Protein AF-0000000066991385 (afdb_homodimer)

Solvent-accessible surface area (backbone atoms only — not comparable to full-atom values): 23347 Å² total; per-residue (Å²): 125,85,63,52,71,46,80,61,33,75,80,40,47,20,38,40,36,34,35,43,44,63,44,90,71,61,69,75,76,69,77,78,67,77,72,68,75,67,64,71,67,71,61,55,69,72,66,46,65,44,38,34,34,28,31,38,56,66,50,41,34,63,48,11,67,54,42,29,50,62,61,60,60,71,41,58,78,78,56,67,53,95,83,48,60,47,76,46,79,47,64,49,48,45,52,67,43,50,47,52,53,53,27,54,64,53,40,47,22,74,80,56,70,83,65,67,53,71,67,52,50,30,54,36,34,52,50,29,62,72,40,43,30,54,55,51,42,38,47,59,49,53,50,33,48,61,68,47,54,84,69,60,71,91,56,67,49,66,69,34,53,44,45,34,32,34,20,56,62,71,64,36,64,67,59,24,50,54,39,47,50,48,35,33,73,55,37,96,27,92,69,82,64,47,88,47,85,55,59,63,79,60,55,66,48,33,40,100,126,85,65,52,70,45,78,61,33,76,80,40,47,20,40,40,36,35,36,44,45,59,44,88,72,61,69,75,76,71,77,80,67,76,76,66,74,67,64,70,68,70,63,55,69,71,66,44,67,44,39,34,34,29,31,37,55,65,51,42,33,64,51,10,66,53,44,30,50,63,63,61,58,74,43,60,77,78,56,66,55,96,86,51,61,46,78,45,79,48,65,49,48,45,54,68,43,51,49,52,52,53,27,53,64,52,40,48,22,72,80,58,69,84,66,68,54,71,66,52,50,30,54,37,35,52,51,28,61,71,42,43,30,56,54,52,42,38,48,58,50,51,50,32,48,60,69,47,54,83,69,58,71,90,57,66,51,67,68,36,52,42,46,34,34,35,20,57,63,70,63,35,62,67,59,25,51,54,40,46,51,48,33,30,73,55,38,93,30,91,70,81,64,47,88,48,88,54,58,64,79,59,56,66,49,34,40,103

Nearest PDB structures (foldseek):
  3edt-assembly3_H  TM=4.917E-01  e=2.300E+00  Homo sapiens
  6swu-assembly3_E  TM=3.923E-01  e=8.877E-01  Mus musculus
  4y6w-assembly1_A-2  TM=4.707E-01  e=5.960E+00  Podospora anserina
  7w5m-assembly1_A  TM=3.724E-01  e=3.489E+00  Arabidopsis thaliana
  6swu-assembly1_B  TM=3.761E-01  e=4.171E+00  Mus musculus

Radius of gyration: 25.7 Å; Cα contacts (8 Å, |Δi|>4): 622; chains: 2; bounding box: 54×76×66 Å

Sequence (416 aa):
MSSCTHTLATPGDTILTLNNPSAPFAVWDEAGSDKSAVNSDLLLSTTCPPVTYRVSSQHLIQASSFFKAALTGRWKEGSTGPDKCHEISTEDWDAEALRIVLCLIHNRTREIPRTVTLEMLCKIAVLVDYYEFHEALHFFASLWMDHLQCSFPTTYGRDLMLWICISWVFKDATIFKNATKLAIEHSPGKVPTLHLPIPESVISRFGAMSSCTHTLATPGDTILTLNNPSAPFAVWDEAGSDKSAVNSDLLLSTTCPPVTYRVSSQHLIQASSFFKAALTGRWKEGSTGPDKCHEISTEDWDAEALRIVLCLIHNRTREIPRTVTLEMLCKIAVLVDYYEFHEALHFFASLWMDHLQCSFPTTYGRDLMLWICISWVFKDATIFKNATKLAIEHSPGKVPTLHLPIPESVISRFGA

Foldseek 3Di:
DPAAEAELDVVQQAKEKEWQQDADFLDFDDPDDPPPPPPPPVVVCPRPDIHMYRAHLVLLLVQFVQSVCVPVPPVVVPQPDPNHRHYHYDYDQNPVLVVLLRNLSSVVCPPRDQEDDLRSLLSNLQVCQVRVNQVSCLVSLVRHCVVCVVPQDQADDSSLLSQCLSCVSNVVPVSNVVSLVRQQVHPCAQDDNSPGPHDPVSRVSHPD/DPAAEAELDVVQQAKEKEWQADADFLDFDDPDDDPPPPPPPVVVCPRPDIHMYRAHLVLLLVQFVQSVCVPVPPPVVPQPDPNHRHYHYDYDQHPVLVVLLRNLSSVVCPPRDQEDDLRSLLSNLQVCQVRVNQVSCLVSLVRHCVVCVVPQDQADDSSLLSQCLSCVSNVVPVSNVVSLVRQQVHPCAQDDNSPGPHDPVSRVSHPD

pLDDT: mean 85.5, std 18.59, range [35.16, 98.81]

Organism: NCBI:txid100816

InterPro domains:
  IPR000210 BTB/POZ domain [PS50097] (40-114)
  IPR011333 SKP1/BTB/POZ domain superfamily [G3DSA:3.30.710.10] (35-168)
  IPR011333 SKP1/BTB/POZ domain superfamily [SSF54695] (49-136)

Structure (mmCIF, N/CA/C/O backbone):
data_AF-0000000066991385-model_v1
#
loop_
_entity.id
_entity.type
_entity.pdbx_description
1 polymer 'BTB domain-containing protein'
#
loop_
_atom_site.group_PDB
_atom_site.id
_atom_site.type_symbol
_atom_site.label_atom_id
_atom_site.label_alt_id
_atom_site.label_comp_id
_atom_site.label_asym_id
_atom_site.label_entity_id
_atom_site.label_seq_id
_atom_site.pdbx_PDB_ins_code
_atom_site.Cartn_x
_atom_site.Cartn_y
_atom_site.Cartn_z
_atom_site.occupancy
_atom_site.B_iso_or_equiv
_atom_site.auth_seq_id
_atom_site.auth_comp_id
_atom_site.auth_asym_id
_atom_site.auth_atom_id
_atom_site.pdbx_PDB_model_num
ATOM 1 N N . MET A 1 1 ? 5.578 -6.934 -32.844 1 39.44 1 MET A N 1
ATOM 2 C CA . MET A 1 1 ? 4.477 -6.82 -31.906 1 39.44 1 MET A CA 1
ATOM 3 C C . MET A 1 1 ? 4.848 -5.887 -30.75 1 39.44 1 MET A C 1
ATOM 5 O O . MET A 1 1 ? 5.914 -6.027 -30.156 1 39.44 1 MET A O 1
ATOM 9 N N . SER A 1 2 ? 4.449 -4.75 -30.719 1 49.59 2 SER A N 1
ATOM 10 C CA . SER A 1 2 ? 4.871 -3.629 -29.891 1 49.59 2 SER A CA 1
ATOM 11 C C . SER A 1 2 ? 4.84 -3.998 -28.406 1 49.59 2 SER A C 1
ATOM 13 O O . SER A 1 2 ? 3.82 -4.469 -27.906 1 49.59 2 SER A O 1
ATOM 15 N N . SER A 1 3 ? 5.98 -4.438 -27.859 1 61.81 3 SER A N 1
ATOM 16 C CA . SER A 1 3 ? 6.188 -4.82 -26.469 1 61.81 3 SER A CA 1
ATOM 17 C C . SER A 1 3 ? 5.645 -3.762 -25.516 1 61.81 3 SER A C 1
ATOM 19 O O . SER A 1 3 ? 5.711 -2.564 -25.812 1 61.81 3 SER A O 1
ATOM 21 N N . CYS A 1 4 ? 4.527 -4.027 -24.812 1 81.88 4 CYS A N 1
ATOM 22 C CA . CYS A 1 4 ? 3.977 -3.145 -23.781 1 81.88 4 CYS A CA 1
ATOM 23 C C . CYS A 1 4 ? 4.934 -3.014 -22.609 1 81.88 4 CYS A C 1
ATOM 25 O O . CYS A 1 4 ? 5.371 -4.02 -22.047 1 81.88 4 CYS A O 1
ATOM 27 N N . THR A 1 5 ? 5.594 -1.869 -22.516 1 87.75 5 THR A N 1
ATOM 28 C CA . THR A 1 5 ? 6.52 -1.606 -21.422 1 87.75 5 THR A CA 1
ATOM 29 C C . THR A 1 5 ? 5.875 -0.711 -20.359 1 87.75 5 THR A C 1
ATOM 31 O O . THR A 1 5 ? 5.293 0.324 -20.688 1 87.75 5 THR A O 1
ATOM 34 N N . HIS A 1 6 ? 5.832 -1.156 -19.156 1 94.25 6 HIS A N 1
ATOM 35 C CA . HIS A 1 6 ? 5.371 -0.378 -18.016 1 94.25 6 HIS A CA 1
ATOM 36 C C . HIS A 1 6 ? 6.543 0.116 -17.172 1 94.25 6 HIS A C 1
ATOM 38 O O . HIS A 1 6 ? 7.379 -0.679 -16.75 1 94.25 6 HIS A O 1
ATOM 44 N N . THR A 1 7 ? 6.648 1.419 -17 1 95.75 7 THR A N 1
ATOM 45 C CA . THR A 1 7 ? 7.676 1.983 -16.141 1 95.75 7 THR A CA 1
ATOM 46 C C . THR A 1 7 ? 7.125 2.234 -14.734 1 95.75 7 THR A C 1
ATOM 48 O O . THR A 1 7 ? 6.246 3.076 -14.547 1 95.75 7 THR A O 1
ATOM 51 N N . LEU A 1 8 ? 7.676 1.568 -13.734 1 96.5 8 LEU A N 1
ATOM 52 C CA . LEU A 1 8 ? 7.148 1.656 -12.375 1 96.5 8 LEU A CA 1
ATOM 53 C C . LEU A 1 8 ? 8.156 2.328 -11.445 1 96.5 8 LEU A C 1
ATOM 55 O O . LEU A 1 8 ? 7.812 2.697 -10.32 1 96.5 8 LEU A O 1
ATOM 59 N N . ALA A 1 9 ? 9.359 2.467 -11.898 1 94.69 9 ALA A N 1
ATOM 60 C CA . ALA A 1 9 ? 10.391 3.137 -11.109 1 94.69 9 ALA A CA 1
ATOM 61 C C . ALA A 1 9 ? 11.266 4.016 -12 1 94.69 9 ALA A C 1
ATOM 63 O O . ALA A 1 9 ? 11.617 3.629 -13.117 1 94.69 9 ALA A O 1
ATOM 64 N N . THR A 1 10 ? 11.617 5.156 -11.531 1 88.62 10 THR A N 1
ATOM 65 C CA . THR A 1 10 ? 12.547 6.047 -12.211 1 88.62 10 THR A CA 1
ATOM 66 C C . THR A 1 10 ? 13.586 6.598 -11.234 1 88.62 10 THR A C 1
ATOM 68 O O . THR A 1 10 ? 13.25 7.379 -10.344 1 88.62 10 THR A O 1
ATOM 71 N N . PRO A 1 11 ? 14.852 6.234 -11.305 1 81.44 11 PRO A N 1
ATOM 72 C CA . PRO A 1 11 ? 15.359 5.301 -12.312 1 81.44 11 PRO A CA 1
ATOM 73 C C . PRO A 1 11 ? 14.938 3.859 -12.055 1 81.44 11 PRO A C 1
ATOM 75 O O . PRO A 1 11 ? 14.641 3.496 -10.914 1 81.44 11 PRO A O 1
ATOM 78 N N . GLY A 1 12 ? 14.68 3.15 -13.047 1 90.69 12 GLY A N 1
ATOM 79 C CA . GLY A 1 12 ? 14.453 1.715 -13.016 1 90.69 12 GLY A CA 1
ATOM 80 C C . GLY A 1 12 ? 15.648 0.914 -13.484 1 90.69 12 GLY A C 1
ATOM 81 O O . GLY A 1 12 ? 15.867 0.761 -14.688 1 90.69 12 GLY A O 1
ATOM 82 N N . ASP A 1 13 ? 16.344 0.274 -12.547 1 93.5 13 ASP A N 1
ATOM 83 C CA . ASP A 1 13 ? 17.625 -0.369 -12.844 1 93.5 13 ASP A CA 1
ATOM 84 C C . ASP A 1 13 ? 17.422 -1.852 -13.156 1 93.5 13 ASP A C 1
ATOM 86 O O . ASP A 1 13 ? 18.391 -2.607 -13.234 1 93.5 13 ASP A O 1
ATOM 90 N N . THR A 1 14 ? 16.219 -2.285 -13.305 1 95.19 14 THR A N 1
ATOM 91 C CA . THR A 1 14 ? 15.898 -3.682 -13.578 1 95.19 14 THR A CA 1
ATOM 92 C C . THR A 1 14 ? 14.766 -3.789 -14.594 1 95.19 14 THR A C 1
ATOM 94 O O . THR A 1 14 ? 13.773 -3.059 -14.508 1 95.19 14 THR A O 1
ATOM 97 N N . ILE A 1 15 ? 14.953 -4.602 -15.523 1 96.25 15 ILE A N 1
ATOM 98 C CA . ILE A 1 15 ? 13.906 -4.906 -16.5 1 96.25 15 ILE A CA 1
ATOM 99 C C . ILE A 1 15 ? 13.352 -6.305 -16.234 1 96.25 15 ILE A C 1
ATOM 101 O O . ILE A 1 15 ? 14.094 -7.289 -16.281 1 96.25 15 ILE A O 1
ATOM 105 N N . LEU A 1 16 ? 12.086 -6.41 -15.945 1 96.94 16 LEU A N 1
ATOM 106 C CA . LEU A 1 16 ? 11.383 -7.68 -15.766 1 96.94 16 LEU A CA 1
ATOM 107 C C . LEU A 1 16 ? 10.516 -8 -16.969 1 96.94 16 LEU A C 1
ATOM 109 O O . LEU A 1 16 ? 9.641 -7.211 -17.344 1 96.94 16 LEU A O 1
ATOM 113 N N . THR A 1 17 ? 10.758 -9.102 -17.594 1 97 17 THR A N 1
ATOM 114 C CA . THR A 1 17 ? 10.016 -9.5 -18.781 1 97 17 THR A CA 1
ATOM 115 C C . THR A 1 17 ? 9.109 -10.695 -18.484 1 97 17 THR A C 1
ATOM 117 O O . THR A 1 17 ? 9.578 -11.727 -18.016 1 97 17 THR A O 1
ATOM 120 N N . LEU A 1 18 ? 7.836 -10.539 -18.719 1 97.19 18 LEU A N 1
ATOM 121 C CA . LEU A 1 18 ? 6.852 -11.602 -18.562 1 97.19 18 LEU A CA 1
ATOM 122 C C . LEU A 1 18 ? 6.539 -12.258 -19.906 1 97.19 18 LEU A C 1
ATOM 124 O O . LEU A 1 18 ? 5.98 -11.617 -20.797 1 97.19 18 LEU A O 1
ATOM 128 N N . ASN A 1 19 ? 6.902 -13.461 -20.016 1 94.56 19 ASN A N 1
ATOM 129 C CA . ASN A 1 19 ? 6.578 -14.242 -21.203 1 94.56 19 ASN A CA 1
ATOM 130 C C . ASN A 1 19 ? 5.289 -15.039 -21.016 1 94.56 19 ASN A C 1
ATOM 132 O O . ASN A 1 19 ? 5.008 -15.523 -19.922 1 94.56 19 ASN A O 1
ATOM 136 N N . ASN A 1 20 ? 4.41 -15.086 -22.062 1 91.81 20 ASN A N 1
ATOM 137 C CA . ASN A 1 20 ? 3.154 -15.82 -22.062 1 91.81 20 ASN A CA 1
ATOM 138 C C . ASN A 1 20 ? 2.191 -15.297 -21.016 1 91.81 20 ASN A C 1
ATOM 140 O O . ASN A 1 20 ? 1.723 -16.047 -20.156 1 91.81 20 ASN A O 1
ATOM 144 N N . PRO A 1 21 ? 1.892 -13.875 -21.203 1 90.56 21 PRO A N 1
ATOM 145 C CA . PRO A 1 21 ? 1.02 -13.219 -20.219 1 90.56 21 PRO A CA 1
ATOM 146 C C . PRO A 1 21 ? -0.431 -13.688 -20.312 1 90.56 21 PRO A C 1
ATOM 148 O O . PRO A 1 21 ? -1.057 -13.547 -21.375 1 90.56 21 PRO A O 1
ATOM 151 N N . SER A 1 22 ? -0.959 -14.953 -20.031 1 80.81 22 SER A N 1
ATOM 152 C CA . SER A 1 22 ? -2.35 -15.398 -20.031 1 80.81 22 SER A CA 1
ATOM 153 C C . SER A 1 22 ? -2.441 -16.922 -20.094 1 80.81 22 SER A C 1
ATOM 155 O O . SER A 1 22 ? -3.299 -17.469 -20.781 1 80.81 22 SER A O 1
ATOM 157 N N . ALA A 1 23 ? -1.546 -17.328 -19.438 1 84.62 23 ALA A N 1
ATOM 158 C CA . ALA A 1 23 ? -1.638 -18.781 -19.328 1 84.62 23 ALA A CA 1
ATOM 159 C C . ALA A 1 23 ? -2.883 -19.188 -18.547 1 84.62 23 ALA A C 1
ATOM 161 O O . ALA A 1 23 ? -3.377 -18.438 -17.719 1 84.62 23 ALA A O 1
ATOM 162 N N . PRO A 1 24 ? -3.441 -20.328 -18.906 1 86.38 24 PRO A N 1
ATOM 163 C CA . PRO A 1 24 ? -4.598 -20.797 -18.156 1 86.38 24 PRO A CA 1
ATOM 164 C C . PRO A 1 24 ? -4.312 -20.922 -16.656 1 86.38 24 PRO A C 1
ATOM 166 O O . PRO A 1 24 ? -3.189 -21.25 -16.266 1 86.38 24 PRO A O 1
ATOM 169 N N . PHE A 1 25 ? -5.355 -20.562 -15.891 1 91.75 25 PHE A N 1
ATOM 170 C CA . PHE A 1 25 ? -5.172 -20.562 -14.445 1 91.75 25 PHE A CA 1
ATOM 171 C C . PHE A 1 25 ? -6.203 -21.438 -13.758 1 91.75 25 PHE A C 1
ATOM 173 O O . PHE A 1 25 ? -7.406 -21.281 -13.969 1 91.75 25 PHE A O 1
ATOM 180 N N . ALA A 1 26 ? -5.695 -22.422 -12.945 1 91.56 26 ALA A N 1
ATOM 181 C CA . ALA A 1 26 ? -6.523 -23.297 -12.125 1 91.56 26 ALA A CA 1
ATOM 182 C C . ALA A 1 26 ? -7.691 -23.875 -12.93 1 91.56 26 ALA A C 1
ATOM 184 O O . ALA A 1 26 ? -8.852 -23.75 -12.523 1 91.56 26 ALA A O 1
ATOM 185 N N . VAL A 1 27 ? -7.391 -24.547 -13.914 1 87.62 27 VAL A N 1
ATOM 186 C CA . VAL A 1 27 ? -8.398 -25.125 -14.797 1 87.62 27 VAL A CA 1
ATOM 187 C C . VAL A 1 27 ? -9.102 -26.281 -14.094 1 87.62 27 VAL A C 1
ATOM 189 O O . VAL A 1 27 ? -8.445 -27.156 -13.508 1 87.62 27 VAL A O 1
ATOM 192 N N . TRP A 1 28 ? -10.422 -26.219 -14.047 1 83.44 28 TRP A N 1
ATOM 193 C CA . TRP A 1 28 ? -11.258 -27.203 -13.383 1 83.44 28 TRP A CA 1
ATOM 194 C C . TRP A 1 28 ? -11.891 -28.156 -14.398 1 83.44 28 TRP A C 1
ATOM 196 O O . TRP A 1 28 ? -12.68 -27.734 -15.242 1 83.44 28 TRP A O 1
ATOM 206 N N . ASP A 1 29 ? -11.133 -29.312 -14.602 1 70 29 ASP A N 1
ATOM 207 C CA . ASP A 1 29 ? -11.688 -30.297 -15.516 1 70 29 ASP A CA 1
ATOM 208 C C . ASP A 1 29 ? -12.812 -31.094 -14.859 1 70 29 ASP A C 1
ATOM 210 O O . ASP A 1 29 ? -12.602 -31.75 -13.836 1 70 29 ASP A O 1
ATOM 214 N N . GLU A 1 30 ? -13.906 -30.719 -14.664 1 54.34 30 GLU A N 1
ATOM 215 C CA . GLU A 1 30 ? -14.945 -31.625 -14.195 1 54.34 30 GLU A CA 1
ATOM 216 C C . GLU A 1 30 ? -14.828 -33 -14.875 1 54.34 30 GLU A C 1
ATOM 218 O O . GLU A 1 30 ? -14.508 -33.062 -16.062 1 54.34 30 GLU A O 1
ATOM 223 N N . ALA A 1 31 ? -14.609 -34.125 -14.32 1 47.88 31 ALA A N 1
ATOM 224 C CA . ALA A 1 31 ? -14.523 -35.5 -14.852 1 47.88 31 ALA A CA 1
ATOM 225 C C . ALA A 1 31 ? -15.219 -35.594 -16.203 1 47.88 31 ALA A C 1
ATOM 227 O O . ALA A 1 31 ? -14.648 -36.125 -17.172 1 47.88 31 ALA A O 1
ATOM 228 N N . GLY A 1 32 ? -16.531 -35.812 -16.172 1 39.94 32 GLY A N 1
ATOM 229 C CA . GLY A 1 32 ? -17.172 -36.688 -17.156 1 39.94 32 GLY A CA 1
ATOM 230 C C . GLY A 1 32 ? -17.047 -36.156 -18.562 1 39.94 32 GLY A C 1
ATOM 231 O O . GLY A 1 32 ? -17.562 -36.75 -19.516 1 39.94 32 GLY A O 1
ATOM 232 N N . SER A 1 33 ? -17.25 -34.875 -18.797 1 39.84 33 SER A N 1
ATOM 233 C CA . SER A 1 33 ? -17.391 -34.719 -20.234 1 39.84 33 SER A CA 1
ATOM 234 C C . SER A 1 33 ? -16.078 -34.969 -20.953 1 39.84 33 SER A C 1
ATOM 236 O O . SER A 1 33 ? -15.008 -34.625 -20.453 1 39.84 33 SER A O 1
ATOM 238 N N . ASP A 1 34 ? -16.062 -36.031 -21.766 1 38.12 34 ASP A N 1
ATOM 239 C CA . ASP A 1 34 ? -15.102 -36.5 -22.75 1 38.12 34 ASP A CA 1
ATOM 240 C C . ASP A 1 34 ? -14.266 -35.375 -23.312 1 38.12 34 ASP A C 1
ATOM 242 O O . ASP A 1 34 ? -14.773 -34.5 -24.031 1 38.12 34 ASP A O 1
ATOM 246 N N . LYS A 1 35 ? -13.617 -34.75 -22.688 1 41.5 35 LYS A N 1
ATOM 247 C CA . LYS A 1 35 ? -12.672 -33.812 -23.281 1 41.5 35 LYS A CA 1
ATOM 248 C C . LYS A 1 35 ? -11.953 -34.438 -24.469 1 41.5 35 LYS A C 1
ATOM 250 O O . LYS A 1 35 ? -10.883 -35.031 -24.312 1 41.5 35 LYS A O 1
ATOM 255 N N . SER A 1 36 ? -12.688 -35.281 -25.219 1 38.59 36 SER A N 1
ATOM 256 C CA . SER A 1 36 ? -11.938 -35.531 -26.438 1 38.59 36 SER A CA 1
ATOM 257 C C . SER A 1 36 ? -11.281 -34.25 -26.969 1 38.59 36 SER A C 1
ATOM 259 O O . SER A 1 36 ? -10.094 -34.25 -27.281 1 38.59 36 SER A O 1
ATOM 261 N N . ALA A 1 37 ? -12.25 -33.5 -27.797 1 36.5 37 ALA A N 1
ATOM 262 C CA . ALA A 1 37 ? -11.805 -32.625 -28.906 1 36.5 37 ALA A CA 1
ATOM 263 C C . ALA A 1 37 ? -11.227 -31.328 -28.391 1 36.5 37 ALA A C 1
ATOM 265 O O . ALA A 1 37 ? -11.938 -30.312 -28.281 1 36.5 37 ALA A O 1
ATOM 266 N N . VAL A 1 38 ? -10.914 -31.25 -27.203 1 38.97 38 VAL A N 1
ATOM 267 C CA . VAL A 1 38 ? -10.234 -29.969 -27.109 1 38.97 38 VAL A CA 1
ATOM 268 C C . VAL A 1 38 ? -9.297 -29.781 -28.297 1 38.97 38 VAL A C 1
ATOM 270 O O . VAL A 1 38 ? -8.359 -30.562 -28.484 1 38.97 38 VAL A O 1
ATOM 273 N N . ASN A 1 39 ? -9.898 -29.469 -29.469 1 35.69 39 ASN A N 1
ATOM 274 C CA . ASN A 1 39 ? -9.156 -29.031 -30.656 1 35.69 39 ASN A CA 1
ATOM 275 C C . ASN A 1 39 ? -7.867 -28.328 -30.266 1 35.69 39 ASN A C 1
ATOM 277 O O . ASN A 1 39 ? -7.898 -27.281 -29.594 1 35.69 39 ASN A O 1
ATOM 281 N N . SER A 1 40 ? -6.863 -29.062 -29.938 1 37.25 40 SER A N 1
ATOM 282 C CA . SER A 1 40 ? -5.438 -28.75 -29.984 1 37.25 40 SER A CA 1
ATOM 283 C C . SER A 1 40 ? -5.172 -27.547 -30.906 1 37.25 40 SER A C 1
ATOM 285 O O . SER A 1 40 ? -4.062 -27.016 -30.922 1 37.25 40 SER A O 1
ATOM 287 N N . ASP A 1 41 ? -6.062 -27.531 -32 1 39.78 41 ASP A N 1
ATOM 288 C CA . ASP A 1 41 ? -5.66 -26.609 -33.062 1 39.78 41 ASP A CA 1
ATOM 289 C C . ASP A 1 41 ? -5.605 -25.172 -32.562 1 39.78 41 ASP A C 1
ATOM 291 O O . ASP A 1 41 ? -4.75 -24.391 -33 1 39.78 41 ASP A O 1
ATOM 295 N N . LEU A 1 42 ? -6.828 -24.688 -32.062 1 37.62 42 LEU A N 1
ATOM 296 C CA . LEU A 1 42 ? -6.789 -23.234 -31.906 1 37.62 42 LEU A CA 1
ATOM 297 C C . LEU A 1 42 ? -5.965 -22.828 -30.688 1 37.62 42 LEU A C 1
ATOM 299 O O . LEU A 1 42 ? -6.168 -21.75 -30.141 1 37.62 42 LEU A O 1
ATOM 303 N N . LEU A 1 43 ? -5.539 -23.734 -29.891 1 40.81 43 LEU A N 1
ATOM 304 C CA . LEU A 1 43 ? -4.449 -23.203 -29.078 1 40.81 43 LEU A CA 1
ATOM 305 C C . LEU A 1 43 ? -3.553 -22.281 -29.891 1 40.81 43 LEU A C 1
ATOM 307 O O . LEU A 1 43 ? -2.572 -22.734 -30.5 1 40.81 43 LEU A O 1
ATOM 311 N N . LEU A 1 44 ? -4.145 -21.891 -31.031 1 40.12 44 LEU A N 1
ATOM 312 C CA . LEU A 1 44 ? -3.354 -20.781 -31.578 1 40.12 44 LEU A CA 1
ATOM 313 C C . LEU A 1 44 ? -2.607 -20.047 -30.484 1 40.12 44 LEU A C 1
ATOM 315 O O . LEU A 1 44 ? -3.221 -19.578 -29.516 1 40.12 44 LEU A O 1
ATOM 319 N N . SER A 1 45 ? -1.571 -20.594 -30.062 1 44.59 45 SER A N 1
ATOM 320 C CA . SER A 1 45 ? -0.539 -19.906 -29.297 1 44.59 45 SER A CA 1
ATOM 321 C C . SER A 1 45 ? -0.613 -18.391 -29.516 1 44.59 45 SER A C 1
ATOM 323 O O . SER A 1 45 ? 0.039 -17.859 -30.422 1 44.59 45 SER A O 1
ATOM 325 N N . THR A 1 46 ? -1.726 -17.875 -29.938 1 49.56 46 THR A N 1
ATOM 326 C CA . THR A 1 46 ? -1.601 -16.422 -30 1 49.56 46 THR A CA 1
ATOM 327 C C . THR A 1 46 ? -0.715 -15.906 -28.875 1 49.56 46 THR A C 1
ATOM 329 O O . THR A 1 46 ? -1.082 -15.984 -27.703 1 49.56 46 THR A O 1
ATOM 332 N N . THR A 1 47 ? 0.553 -16.281 -29 1 61.31 47 THR A N 1
ATOM 333 C CA . THR A 1 47 ? 1.659 -15.859 -28.141 1 61.31 47 THR A CA 1
ATOM 334 C C . THR A 1 47 ? 1.536 -14.383 -27.797 1 61.31 47 THR A C 1
ATOM 336 O O . THR A 1 47 ? 1.668 -13.523 -28.672 1 61.31 47 THR A O 1
ATOM 339 N N . CYS A 1 48 ? 0.622 -14.102 -26.922 1 76.81 48 CYS A N 1
ATOM 340 C CA . CYS A 1 48 ? 0.613 -12.711 -26.469 1 76.81 48 CYS A CA 1
ATOM 341 C C . CYS A 1 48 ? 2.033 -12.188 -26.297 1 76.81 48 CYS A C 1
ATOM 343 O O . CYS A 1 48 ? 2.914 -12.914 -25.828 1 76.81 48 CYS A O 1
ATOM 345 N N . PRO A 1 49 ? 2.24 -11.125 -26.953 1 88.5 49 PRO A N 1
ATOM 346 C CA . PRO A 1 49 ? 3.572 -10.531 -26.797 1 88.5 49 PRO A CA 1
ATOM 347 C C . PRO A 1 49 ? 3.982 -10.383 -25.328 1 88.5 49 PRO A C 1
ATOM 349 O O . PRO A 1 49 ? 3.125 -10.25 -24.453 1 88.5 49 PRO A O 1
ATOM 352 N N . PRO A 1 50 ? 5.258 -10.562 -25.172 1 93.81 50 PRO A N 1
ATOM 353 C CA . PRO A 1 50 ? 5.754 -10.375 -23.797 1 93.81 50 PRO A CA 1
ATOM 354 C C . PRO A 1 50 ? 5.477 -8.977 -23.266 1 93.81 50 PRO A C 1
ATOM 356 O O . PRO A 1 50 ? 5.309 -8.031 -24.031 1 93.81 50 PRO A O 1
ATOM 359 N N . VAL A 1 51 ? 5.371 -8.891 -21.984 1 96.06 51 VAL A N 1
ATOM 360 C CA . VAL A 1 51 ? 5.207 -7.617 -21.281 1 96.06 51 VAL A CA 1
ATOM 361 C C . VAL A 1 51 ? 6.465 -7.312 -20.469 1 96.06 51 VAL A C 1
ATOM 363 O O . VAL A 1 51 ? 7.02 -8.195 -19.812 1 96.06 51 VAL A O 1
ATOM 366 N N . THR A 1 52 ? 6.883 -6.086 -20.531 1 96.69 52 THR A N 1
ATOM 367 C CA . THR A 1 52 ? 8.094 -5.707 -19.828 1 96.69 52 THR A CA 1
ATOM 368 C C . THR A 1 52 ? 7.793 -4.645 -18.766 1 96.69 52 THR A C 1
ATOM 370 O O . THR A 1 52 ? 6.961 -3.76 -18.984 1 96.69 52 THR A O 1
ATOM 373 N N . TYR A 1 53 ? 8.469 -4.73 -17.641 1 97.56 53 TYR A N 1
ATOM 374 C CA . TYR A 1 53 ? 8.359 -3.791 -16.531 1 97.56 53 TYR A CA 1
ATOM 375 C C . TYR A 1 53 ? 9.727 -3.23 -16.156 1 97.56 53 TYR A C 1
ATOM 377 O O . TYR A 1 53 ? 10.672 -3.988 -15.922 1 97.56 53 TYR A O 1
ATOM 385 N N . ARG A 1 54 ? 9.812 -1.956 -16.203 1 97.19 54 ARG A N 1
ATOM 386 C CA . ARG A 1 54 ? 10.992 -1.311 -15.625 1 97.19 54 ARG A CA 1
ATOM 387 C C . ARG A 1 54 ? 10.797 -1.033 -14.141 1 97.19 54 ARG A C 1
ATOM 389 O O . ARG A 1 54 ? 9.922 -0.252 -13.758 1 97.19 54 ARG A O 1
ATOM 396 N N . VAL A 1 55 ? 11.633 -1.692 -13.289 1 97.5 55 VAL A N 1
ATOM 397 C CA . VAL A 1 55 ? 11.375 -1.708 -11.852 1 97.5 55 VAL A CA 1
ATOM 398 C C . VAL A 1 55 ? 12.664 -1.388 -11.102 1 97.5 55 VAL A C 1
ATOM 400 O O . VAL A 1 55 ? 13.719 -1.214 -11.711 1 97.5 55 VAL A O 1
ATOM 403 N N . SER A 1 56 ? 12.555 -1.141 -9.828 1 96.06 56 SER A N 1
ATOM 404 C CA . SER A 1 56 ? 13.688 -0.9 -8.938 1 96.06 56 SER A CA 1
ATOM 405 C C . SER A 1 56 ? 14.164 -2.191 -8.281 1 96.06 56 SER A C 1
ATOM 407 O O . SER A 1 56 ? 13.391 -2.857 -7.582 1 96.06 56 SER A O 1
ATOM 409 N N . SER A 1 57 ? 15.422 -2.508 -8.484 1 94.94 57 SER A N 1
ATOM 410 C CA . SER A 1 57 ? 15.984 -3.684 -7.824 1 94.94 57 SER A CA 1
ATOM 411 C C . SER A 1 57 ? 15.852 -3.578 -6.305 1 94.94 57 SER A C 1
ATOM 413 O O . SER A 1 57 ? 15.57 -4.57 -5.633 1 94.94 57 SER A O 1
ATOM 415 N N . GLN A 1 58 ? 15.992 -2.373 -5.766 1 94.12 58 GLN A N 1
ATOM 416 C CA . GLN A 1 58 ? 15.953 -2.193 -4.32 1 94.12 58 GLN A CA 1
ATOM 417 C C . GLN A 1 58 ? 14.555 -2.477 -3.771 1 94.12 58 GLN A C 1
ATOM 419 O O . GLN A 1 58 ? 14.414 -3.055 -2.693 1 94.12 58 GLN A O 1
ATOM 424 N N . HIS A 1 59 ? 13.508 -2.049 -4.445 1 97.19 59 HIS A N 1
ATOM 425 C CA . HIS A 1 59 ? 12.148 -2.381 -4.035 1 97.19 59 HIS A CA 1
ATOM 426 C C . HIS A 1 59 ? 11.93 -3.891 -4.027 1 97.19 59 HIS A C 1
ATOM 428 O O . HIS A 1 59 ? 11.352 -4.434 -3.084 1 97.19 59 HIS A O 1
ATOM 434 N N . LEU A 1 60 ? 12.43 -4.516 -5.086 1 97.44 60 LEU A N 1
ATOM 435 C CA . LEU A 1 60 ? 12.273 -5.965 -5.18 1 97.44 60 LEU A CA 1
ATOM 436 C C . LEU A 1 60 ? 13.055 -6.668 -4.074 1 97.44 60 LEU A C 1
ATOM 438 O O . LEU A 1 60 ? 12.523 -7.559 -3.406 1 97.44 60 LEU A O 1
ATOM 442 N N . ILE A 1 61 ? 14.273 -6.27 -3.867 1 95.69 61 ILE A N 1
ATOM 443 C CA . ILE A 1 61 ? 15.156 -6.879 -2.883 1 95.69 61 ILE A CA 1
ATOM 444 C C . ILE A 1 61 ? 14.555 -6.742 -1.487 1 95.69 61 ILE A C 1
ATOM 446 O O . ILE A 1 61 ? 14.555 -7.699 -0.707 1 95.69 61 ILE A O 1
ATOM 450 N N . GLN A 1 62 ? 14.023 -5.598 -1.18 1 96.19 62 GLN A N 1
ATOM 451 C CA . GLN A 1 62 ? 13.508 -5.328 0.159 1 96.19 62 GLN A CA 1
ATOM 452 C C . GLN A 1 62 ? 12.195 -6.066 0.401 1 96.19 62 GLN A C 1
ATOM 454 O O . GLN A 1 62 ? 11.898 -6.457 1.531 1 96.19 62 GLN A O 1
ATOM 459 N N . ALA A 1 63 ? 11.43 -6.332 -0.614 1 97.25 63 ALA A N 1
ATOM 460 C CA . ALA A 1 63 ? 10.07 -6.855 -0.465 1 97.25 63 ALA A CA 1
ATOM 461 C C . ALA A 1 63 ? 10.055 -8.375 -0.612 1 97.25 63 ALA A C 1
ATOM 463 O O . ALA A 1 63 ? 9.07 -9.023 -0.261 1 97.25 63 ALA A O 1
ATOM 464 N N . SER A 1 64 ? 11.102 -8.977 -1.124 1 97.81 64 SER A N 1
ATOM 465 C CA . SER A 1 64 ? 11.07 -10.375 -1.551 1 97.81 64 SER A CA 1
ATOM 466 C C . SER A 1 64 ? 12.398 -11.07 -1.277 1 97.81 64 SER A C 1
ATOM 468 O O . SER A 1 64 ? 13.445 -10.641 -1.77 1 97.81 64 SER A O 1
ATOM 470 N N . SER A 1 65 ? 12.414 -12.188 -0.552 1 95.62 65 SER A N 1
ATOM 471 C CA . SER A 1 65 ? 13.633 -12.969 -0.348 1 95.62 65 SER A CA 1
ATOM 472 C C . SER A 1 65 ? 14.094 -13.609 -1.649 1 95.62 65 SER A C 1
ATOM 474 O O . SER A 1 65 ? 15.297 -13.781 -1.867 1 95.62 65 SER A O 1
ATOM 476 N N . PHE A 1 66 ? 13.133 -13.984 -2.52 1 96.5 66 PHE A N 1
ATOM 477 C CA . PHE A 1 66 ? 13.453 -14.531 -3.838 1 96.5 66 PHE A CA 1
ATOM 478 C C . PHE A 1 66 ? 14.297 -13.539 -4.641 1 96.5 66 PHE A C 1
ATOM 480 O O . PHE A 1 66 ? 15.359 -13.898 -5.145 1 96.5 66 PHE A O 1
ATOM 487 N N . PHE A 1 67 ? 13.859 -12.305 -4.723 1 96.38 67 PHE A N 1
ATOM 488 C CA . PHE A 1 67 ? 14.547 -11.305 -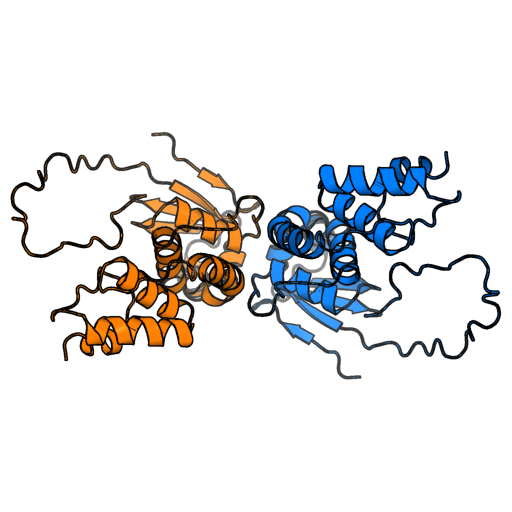5.523 1 96.38 67 PHE A CA 1
ATOM 489 C C . PHE A 1 67 ? 15.828 -10.852 -4.836 1 96.38 67 PHE A C 1
ATOM 491 O O . PHE A 1 67 ? 16.812 -10.5 -5.5 1 96.38 67 PHE A O 1
ATOM 498 N N . LYS A 1 68 ? 15.781 -10.836 -3.461 1 95.12 68 LYS A N 1
ATOM 499 C CA . LYS A 1 68 ? 17.031 -10.562 -2.754 1 95.12 68 LYS A CA 1
ATOM 500 C C . LYS A 1 68 ? 18.125 -11.531 -3.178 1 95.12 68 LYS A C 1
ATOM 502 O O . LYS A 1 68 ? 19.234 -11.109 -3.529 1 95.12 68 LYS A O 1
ATOM 507 N N . ALA A 1 69 ? 17.828 -12.797 -3.203 1 94.25 69 ALA A N 1
ATOM 508 C CA . ALA A 1 69 ? 18.797 -13.82 -3.605 1 94.25 69 ALA A CA 1
ATOM 509 C C . ALA A 1 69 ? 19.172 -13.656 -5.074 1 94.25 69 ALA A C 1
ATOM 511 O O . ALA A 1 69 ? 20.359 -13.727 -5.422 1 94.25 69 ALA A O 1
ATOM 512 N N . ALA A 1 70 ? 18.234 -13.398 -5.918 1 92.5 70 ALA A N 1
ATOM 513 C CA . ALA A 1 70 ? 18.422 -13.336 -7.363 1 92.5 70 ALA A CA 1
ATOM 514 C C . ALA A 1 70 ? 19.266 -12.125 -7.75 1 92.5 70 ALA A C 1
ATOM 516 O O . ALA A 1 70 ? 20.047 -12.18 -8.711 1 92.5 70 ALA A O 1
ATOM 517 N N . LEU A 1 71 ? 19.156 -11.078 -6.992 1 92.44 71 LEU A N 1
ATOM 518 C CA . LEU A 1 71 ? 19.734 -9.812 -7.43 1 92.44 71 LEU A CA 1
ATOM 519 C C . LEU A 1 71 ? 21 -9.5 -6.645 1 92.44 71 LEU A C 1
ATOM 521 O O . LEU A 1 71 ? 21.797 -8.633 -7.035 1 92.44 71 LEU A O 1
ATOM 525 N N . THR A 1 72 ? 21.219 -10.016 -5.488 1 86.62 72 THR A N 1
ATOM 526 C CA . THR A 1 72 ? 22.438 -9.758 -4.711 1 86.62 72 THR A CA 1
ATOM 527 C C . THR A 1 72 ? 23.422 -10.906 -4.855 1 86.62 72 THR A C 1
ATOM 529 O O . THR A 1 72 ? 24.625 -10.742 -4.594 1 86.62 72 THR A O 1
ATOM 532 N N . GLY A 1 73 ? 23.078 -12.102 -4.953 1 67.56 73 GLY A N 1
ATOM 533 C CA . GLY A 1 73 ? 23.984 -13.227 -5.027 1 67.56 73 GLY A CA 1
ATOM 534 C C . GLY A 1 73 ? 24.891 -13.195 -6.25 1 67.56 73 GLY A C 1
ATOM 535 O O . GLY A 1 73 ? 26.109 -13.117 -6.125 1 67.56 73 GLY A O 1
ATOM 536 N N . ARG A 1 74 ? 24.484 -13.852 -7.395 1 56.09 74 ARG A N 1
ATOM 537 C CA . ARG A 1 74 ? 25.281 -14.227 -8.555 1 56.09 74 ARG A CA 1
ATOM 538 C C . ARG A 1 74 ? 25.641 -13.008 -9.398 1 56.09 74 ARG A C 1
ATOM 540 O O . ARG A 1 74 ? 26.516 -13.078 -10.266 1 56.09 74 ARG A O 1
ATOM 547 N N . TRP A 1 75 ? 24.781 -11.984 -9.312 1 52 75 TRP A N 1
ATOM 548 C CA . TRP A 1 75 ? 24.891 -10.93 -10.312 1 52 75 TRP A CA 1
ATOM 549 C C . TRP A 1 75 ? 26.094 -10.039 -10.023 1 52 75 TRP A C 1
ATOM 551 O O . TRP A 1 75 ? 26.375 -9.102 -10.773 1 52 75 TRP A O 1
ATOM 561 N N . LYS A 1 76 ? 26.625 -10.008 -8.758 1 50.41 76 LYS A N 1
ATOM 562 C CA . LYS A 1 76 ? 27.828 -9.203 -8.578 1 50.41 76 LYS A CA 1
ATOM 563 C C . LYS A 1 76 ? 28.859 -9.523 -9.641 1 50.41 76 LYS A C 1
ATOM 565 O O . LYS A 1 76 ? 29.641 -8.656 -10.031 1 50.41 76 LYS A O 1
ATOM 570 N N . GLU A 1 77 ? 28.953 -10.703 -9.914 1 47.78 77 GLU A N 1
ATOM 571 C CA . GLU A 1 77 ? 30.141 -10.969 -10.711 1 47.78 77 GLU A CA 1
ATOM 572 C C . GLU A 1 77 ? 30.078 -10.234 -12.055 1 47.78 77 GLU A C 1
ATOM 574 O O . GLU A 1 77 ? 31.094 -9.773 -12.562 1 47.78 77 GLU A O 1
ATOM 579 N N . GLY A 1 78 ? 28.906 -10.414 -12.844 1 44.81 78 GLY A N 1
ATOM 580 C CA . GLY A 1 78 ? 29 -9.977 -14.227 1 44.81 78 GLY A CA 1
ATOM 581 C C . GLY A 1 78 ? 28.578 -8.539 -14.43 1 44.81 78 GLY A C 1
ATOM 582 O O . GLY A 1 78 ? 28.812 -7.953 -15.492 1 44.81 78 GLY A O 1
ATOM 583 N N . SER A 1 79 ? 27.516 -7.961 -13.633 1 47.03 79 SER A N 1
ATOM 584 C CA . SER A 1 79 ? 26.875 -6.742 -14.117 1 47.03 79 SER A CA 1
ATOM 585 C C . SER A 1 79 ? 27.406 -5.512 -13.383 1 47.03 79 SER A C 1
ATOM 587 O O . SER A 1 79 ? 26.641 -4.824 -12.695 1 47.03 79 SER A O 1
ATOM 589 N N . THR A 1 80 ? 28.578 -5.512 -13 1 44.59 80 THR A N 1
ATOM 590 C CA . THR A 1 80 ? 29.094 -4.43 -12.172 1 44.59 80 THR A CA 1
ATOM 591 C C . THR A 1 80 ? 29.125 -3.119 -12.945 1 44.59 80 THR A C 1
ATOM 593 O O . THR A 1 80 ? 29.656 -2.117 -12.469 1 44.59 80 THR A O 1
ATOM 596 N N . GLY A 1 81 ? 28.828 -3.062 -14.172 1 46.78 81 GLY A N 1
ATOM 597 C CA . GLY A 1 81 ? 29.109 -1.729 -14.688 1 46.78 81 GLY A CA 1
ATOM 598 C C . GLY A 1 81 ? 28.078 -0.699 -14.266 1 46.78 81 GLY A C 1
ATOM 599 O O . GLY A 1 81 ? 26.938 -1.05 -13.93 1 46.78 81 GLY A O 1
ATOM 600 N N . PRO A 1 82 ? 28.406 0.5 -13.797 1 49.12 82 PRO A N 1
ATOM 601 C CA . PRO A 1 82 ? 27.562 1.629 -13.391 1 49.12 82 PRO A CA 1
ATOM 602 C C . PRO A 1 82 ? 26.25 1.68 -14.148 1 49.12 82 PRO A C 1
ATOM 604 O O . PRO A 1 82 ? 25.234 2.131 -13.602 1 49.12 82 PRO A O 1
ATOM 607 N N . ASP A 1 83 ? 26.25 1.374 -15.477 1 54.25 83 ASP A N 1
ATOM 608 C CA . ASP A 1 83 ? 25.141 1.459 -16.422 1 54.25 83 ASP A CA 1
ATOM 609 C C . ASP A 1 83 ? 24.328 0.166 -16.438 1 54.25 83 ASP A C 1
ATOM 611 O O . ASP A 1 83 ? 23.531 -0.067 -17.359 1 54.25 83 ASP A O 1
ATOM 615 N N . LYS A 1 84 ? 24.609 -0.691 -15.508 1 64.81 84 LYS A N 1
ATOM 616 C CA . LYS A 1 84 ? 24.094 -2.027 -15.82 1 64.81 84 LYS A CA 1
ATOM 617 C C . LYS A 1 84 ? 22.688 -2.219 -15.289 1 64.81 84 LYS A C 1
ATOM 619 O O . LYS A 1 84 ? 22.422 -1.97 -14.109 1 64.81 84 LYS A O 1
ATOM 624 N N . CYS A 1 85 ? 21.781 -2.312 -16.062 1 85.62 85 CYS A N 1
ATOM 625 C CA . CYS A 1 85 ? 20.375 -2.668 -15.922 1 85.62 85 CYS A CA 1
ATOM 626 C C . CYS A 1 85 ? 20.203 -4.176 -15.805 1 85.62 85 CYS A C 1
ATOM 628 O O . CYS A 1 85 ? 20.688 -4.93 -16.656 1 85.62 85 CYS A O 1
ATOM 630 N N . HIS A 1 86 ? 19.719 -4.68 -14.586 1 91.94 86 HIS A N 1
ATOM 631 C CA . HIS A 1 86 ? 19.406 -6.09 -14.398 1 91.94 86 HIS A CA 1
ATOM 632 C C . HIS A 1 86 ? 18.281 -6.527 -15.32 1 91.94 86 HIS A C 1
ATOM 634 O O . HIS A 1 86 ? 17.359 -5.754 -15.586 1 91.94 86 HIS A O 1
ATOM 640 N N . GLU A 1 87 ? 18.438 -7.762 -15.789 1 94.19 87 GLU A N 1
ATOM 641 C CA . GLU A 1 87 ? 17.359 -8.359 -16.578 1 94.19 87 GLU A CA 1
ATOM 642 C C . GLU A 1 87 ? 16.844 -9.641 -15.93 1 94.19 87 GLU A C 1
ATOM 644 O O . GLU A 1 87 ? 17.609 -10.547 -15.633 1 94.19 87 GLU A O 1
ATOM 649 N N . ILE A 1 88 ? 15.609 -9.664 -15.695 1 95.5 88 ILE A N 1
ATOM 650 C CA . ILE A 1 88 ? 14.953 -10.836 -15.125 1 95.5 88 ILE A CA 1
ATOM 651 C C . ILE A 1 88 ? 13.812 -11.281 -16.031 1 95.5 88 ILE A C 1
ATOM 653 O O . ILE A 1 88 ? 13.031 -10.453 -16.516 1 95.5 88 ILE A O 1
ATOM 657 N N . SER A 1 89 ? 13.734 -12.555 -16.25 1 95.94 89 SER A N 1
ATOM 658 C CA . SER A 1 89 ? 12.664 -13.117 -17.062 1 95.94 89 SER A CA 1
ATOM 659 C C . SER A 1 89 ? 11.773 -14.039 -16.234 1 95.94 89 SER A C 1
ATOM 661 O O . SER A 1 89 ? 12.266 -14.781 -15.391 1 95.94 89 SER A O 1
ATOM 663 N N . THR A 1 90 ? 10.523 -13.914 -16.469 1 96.12 90 THR A N 1
ATOM 664 C CA . THR A 1 90 ? 9.531 -14.812 -15.875 1 96.12 90 THR A CA 1
ATOM 665 C C . THR A 1 90 ? 8.461 -15.18 -16.891 1 96.12 90 THR A C 1
ATOM 667 O O . THR A 1 90 ? 8.453 -14.656 -18.016 1 96.12 90 THR A O 1
ATOM 670 N N . GLU A 1 91 ? 7.586 -16.188 -16.516 1 95.31 91 GLU A N 1
ATOM 671 C CA . GLU A 1 91 ? 6.621 -16.641 -17.5 1 95.31 91 GLU A CA 1
ATOM 672 C C . GLU A 1 91 ? 5.336 -17.125 -16.844 1 95.31 91 GLU A C 1
ATOM 674 O O . GLU A 1 91 ? 5.324 -17.438 -15.648 1 95.31 91 GLU A O 1
ATOM 679 N N . ASP A 1 92 ? 4.277 -17.062 -17.562 1 94.06 92 ASP A N 1
ATOM 680 C CA . ASP A 1 92 ? 3.023 -17.766 -17.344 1 94.06 92 ASP A CA 1
ATOM 681 C C . ASP A 1 92 ? 2.17 -17.062 -16.297 1 94.06 92 ASP A C 1
ATOM 683 O O . ASP A 1 92 ? 1.038 -17.484 -16.031 1 94.06 92 ASP A O 1
ATOM 687 N N . TRP A 1 93 ? 2.707 -16 -15.758 1 96.12 93 TRP A N 1
ATOM 688 C CA . TRP A 1 93 ? 1.879 -15.227 -14.836 1 96.12 93 TRP A CA 1
ATOM 689 C C . TRP A 1 93 ? 0.801 -14.461 -15.602 1 96.12 93 TRP A C 1
ATOM 691 O O . TRP A 1 93 ? 0.985 -14.109 -16.766 1 96.12 93 TRP A O 1
ATOM 701 N N . ASP A 1 94 ? -0.348 -14.273 -14.969 1 95.81 94 ASP A N 1
ATOM 702 C CA . ASP A 1 94 ? -1.326 -13.312 -15.469 1 95.81 94 ASP A CA 1
ATOM 703 C C . ASP A 1 94 ? -0.76 -11.891 -15.469 1 95.81 94 ASP A C 1
ATOM 705 O O . ASP A 1 94 ? -0.242 -11.43 -14.445 1 95.81 94 ASP A O 1
ATOM 709 N N . ALA A 1 95 ? -0.815 -11.18 -16.562 1 96.06 95 ALA A N 1
ATOM 710 C CA . ALA A 1 95 ? -0.183 -9.875 -16.719 1 96.06 95 ALA A CA 1
ATOM 711 C C . ALA A 1 95 ? -0.779 -8.859 -15.75 1 96.06 95 ALA A C 1
ATOM 713 O O . ALA A 1 95 ? -0.053 -8.062 -15.156 1 96.06 95 ALA A O 1
ATOM 714 N N . GLU A 1 96 ? -2.07 -8.844 -15.617 1 96.88 96 GLU A N 1
ATOM 715 C CA . GLU A 1 96 ? -2.723 -7.887 -14.727 1 96.88 96 GLU A CA 1
ATOM 716 C C . GLU A 1 96 ? -2.389 -8.172 -13.266 1 96.88 96 GLU A C 1
ATOM 718 O O . GLU A 1 96 ? -2.156 -7.246 -12.484 1 96.88 96 GLU A O 1
ATOM 723 N N . ALA A 1 97 ? -2.365 -9.445 -12.875 1 98 97 ALA A N 1
ATOM 724 C CA . ALA A 1 97 ? -1.99 -9.805 -11.508 1 98 97 ALA A CA 1
ATOM 725 C C . ALA A 1 97 ? -0.57 -9.344 -11.188 1 98 97 ALA A C 1
ATOM 727 O O . ALA A 1 97 ? -0.326 -8.742 -10.141 1 98 97 ALA A O 1
ATOM 728 N N . LEU A 1 98 ? 0.302 -9.641 -12.164 1 98.25 98 LEU A N 1
ATOM 729 C CA . LEU A 1 98 ? 1.688 -9.242 -11.961 1 98.25 98 LEU A CA 1
ATOM 730 C C . LEU A 1 98 ? 1.812 -7.723 -11.891 1 98.25 98 LEU A C 1
ATOM 732 O O . LEU A 1 98 ? 2.533 -7.191 -11.039 1 98.25 98 LEU A O 1
ATOM 736 N N . ARG A 1 99 ? 1.114 -7.027 -12.75 1 97.75 99 ARG A N 1
ATOM 737 C CA . ARG A 1 99 ? 1.144 -5.566 -12.766 1 97.75 99 ARG A CA 1
ATOM 738 C C . ARG A 1 99 ? 0.666 -5 -11.43 1 97.75 99 ARG A C 1
ATOM 740 O O . ARG A 1 99 ? 1.288 -4.094 -10.875 1 97.75 99 ARG A O 1
ATOM 747 N N . ILE A 1 100 ? -0.416 -5.516 -10.891 1 98.5 100 ILE A N 1
ATOM 748 C CA . ILE A 1 100 ? -0.959 -5.055 -9.617 1 98.5 100 ILE A CA 1
ATOM 749 C C . ILE A 1 100 ? 0.09 -5.219 -8.516 1 98.5 100 ILE A C 1
ATOM 751 O O . ILE A 1 100 ? 0.358 -4.285 -7.762 1 98.5 100 ILE A O 1
ATOM 755 N N . VAL A 1 101 ? 0.698 -6.395 -8.484 1 98.62 101 VAL A N 1
ATOM 756 C CA . VAL A 1 101 ? 1.676 -6.688 -7.445 1 98.62 101 VAL A CA 1
ATOM 757 C C . VAL A 1 101 ? 2.875 -5.75 -7.578 1 98.62 101 VAL A C 1
ATOM 759 O O . VAL A 1 101 ? 3.318 -5.152 -6.598 1 98.62 101 VAL A O 1
ATOM 762 N N . LEU A 1 102 ? 3.373 -5.566 -8.797 1 98.56 102 LEU A N 1
ATOM 763 C CA . LEU A 1 102 ? 4.539 -4.719 -9.016 1 98.56 102 LEU A CA 1
ATOM 764 C C . LEU A 1 102 ? 4.211 -3.256 -8.727 1 98.56 102 LEU A C 1
ATOM 766 O O . LEU A 1 102 ? 5.051 -2.516 -8.211 1 98.56 102 LEU A O 1
ATOM 770 N N . CYS A 1 103 ? 3.025 -2.844 -9.062 1 98.5 103 CYS A N 1
ATOM 771 C CA . CYS A 1 103 ? 2.596 -1.49 -8.734 1 98.5 103 CYS A CA 1
ATOM 772 C C . CYS A 1 103 ? 2.588 -1.273 -7.223 1 98.5 103 CYS A C 1
ATOM 774 O O . CYS A 1 103 ? 3.08 -0.254 -6.738 1 98.5 103 CYS A O 1
ATOM 776 N N . LEU A 1 104 ? 2.078 -2.217 -6.551 1 98.44 104 LEU A N 1
ATOM 777 C CA . LEU A 1 104 ? 2.004 -2.123 -5.098 1 98.44 104 LEU A CA 1
ATOM 778 C C . LEU A 1 104 ? 3.4 -2.051 -4.484 1 98.44 104 LEU A C 1
ATOM 780 O O . LEU A 1 104 ? 3.67 -1.19 -3.643 1 98.44 104 LEU A O 1
ATOM 784 N N . ILE A 1 105 ? 4.289 -2.861 -4.949 1 98.31 105 ILE A N 1
ATOM 785 C CA . ILE A 1 105 ? 5.652 -2.924 -4.43 1 98.31 105 ILE A CA 1
ATOM 786 C C . ILE A 1 105 ? 6.367 -1.602 -4.695 1 98.31 105 ILE A C 1
ATOM 788 O O . ILE A 1 105 ? 7.242 -1.196 -3.928 1 98.31 105 ILE A O 1
ATOM 792 N N . HIS A 1 106 ? 5.973 -0.877 -5.73 1 98.38 106 HIS A N 1
ATOM 793 C CA . HIS A 1 106 ? 6.645 0.351 -6.133 1 98.38 106 HIS A CA 1
ATOM 794 C C . HIS A 1 106 ? 5.812 1.579 -5.781 1 98.38 106 HIS A C 1
ATOM 796 O O . HIS A 1 106 ? 6.035 2.662 -6.328 1 98.38 106 HIS A O 1
ATOM 802 N N . ASN A 1 107 ? 4.816 1.405 -4.965 1 97.81 107 ASN A N 1
ATOM 803 C CA . ASN A 1 107 ? 4.027 2.488 -4.387 1 97.81 107 ASN A CA 1
ATOM 804 C C . ASN A 1 107 ? 3.244 3.244 -5.457 1 97.81 107 ASN A C 1
ATOM 806 O O . ASN A 1 107 ? 3.096 4.465 -5.379 1 97.81 107 ASN A O 1
ATOM 810 N N . ARG A 1 108 ? 2.842 2.555 -6.52 1 97.62 108 ARG A N 1
ATOM 811 C CA . ARG A 1 108 ? 1.904 3.074 -7.508 1 97.62 108 ARG A CA 1
ATOM 812 C C . ARG A 1 108 ? 0.478 2.633 -7.195 1 97.62 108 ARG A C 1
ATOM 814 O O . ARG A 1 108 ? -0.014 1.656 -7.766 1 97.62 108 ARG A O 1
ATOM 821 N N . THR A 1 109 ? -0.145 3.395 -6.379 1 97.12 109 THR A N 1
ATOM 822 C CA . THR A 1 109 ? -1.351 2.844 -5.77 1 97.12 109 THR A CA 1
ATOM 823 C C . THR A 1 109 ? -2.602 3.445 -6.406 1 97.12 109 THR A C 1
ATOM 825 O O . THR A 1 109 ? -3.715 2.977 -6.16 1 97.12 109 THR A O 1
ATOM 828 N N . ARG A 1 110 ? -2.482 4.371 -7.293 1 95.19 110 ARG A N 1
ATOM 829 C CA . ARG A 1 110 ? -3.619 5.094 -7.852 1 95.19 110 ARG A CA 1
ATOM 830 C C . ARG A 1 110 ? -4.555 4.152 -8.602 1 95.19 110 ARG A C 1
ATOM 832 O O . ARG A 1 110 ? -5.773 4.309 -8.555 1 95.19 110 ARG A O 1
ATOM 839 N N . GLU A 1 111 ? -3.988 3.137 -9.195 1 93.5 111 GLU A N 1
ATOM 840 C CA . GLU A 1 111 ? -4.82 2.287 -10.047 1 93.5 111 GLU A CA 1
ATOM 841 C C . GLU A 1 111 ? -5.082 0.938 -9.383 1 93.5 111 GLU A C 1
ATOM 843 O O . GLU A 1 111 ? -5.613 0.022 -10.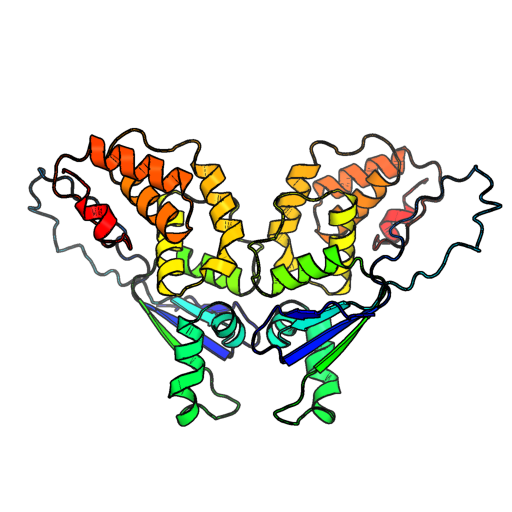016 1 93.5 111 GLU A O 1
ATOM 848 N N . ILE A 1 112 ? -4.715 0.834 -8.18 1 97.81 112 ILE A N 1
ATOM 849 C CA . ILE A 1 112 ? -4.957 -0.416 -7.469 1 97.81 112 ILE A CA 1
ATOM 850 C C . ILE A 1 112 ? -6.445 -0.543 -7.148 1 97.81 112 ILE A C 1
ATOM 852 O O . ILE A 1 112 ? -7.043 0.368 -6.566 1 97.81 112 ILE A O 1
ATOM 856 N N . PRO A 1 113 ? -7.031 -1.598 -7.504 1 97.94 113 PRO A N 1
ATOM 857 C CA . PRO A 1 113 ? -8.477 -1.743 -7.297 1 97.94 113 PRO A CA 1
ATOM 858 C C . PRO A 1 113 ? -8.836 -1.981 -5.836 1 97.94 113 PRO A C 1
ATOM 860 O O . PRO A 1 113 ? -8.109 -2.668 -5.117 1 97.94 113 PRO A O 1
ATOM 863 N N . ARG A 1 114 ? -9.961 -1.535 -5.457 1 97.44 114 ARG A N 1
ATOM 864 C CA . ARG A 1 114 ? -10.492 -1.748 -4.117 1 97.44 114 ARG A CA 1
ATOM 865 C C . ARG A 1 114 ? -11.07 -3.152 -3.971 1 97.44 114 ARG A C 1
ATOM 867 O O . ARG A 1 114 ? -11.211 -3.658 -2.855 1 97.44 114 ARG A O 1
ATOM 874 N N . THR A 1 115 ? -11.469 -3.688 -5.082 1 97.88 115 THR A N 1
ATOM 875 C CA . THR A 1 115 ? -11.992 -5.051 -5.125 1 97.88 115 THR A CA 1
ATOM 876 C C . THR A 1 115 ? -11.414 -5.809 -6.316 1 97.88 115 THR A C 1
ATOM 878 O O . THR A 1 115 ? -11.008 -5.203 -7.309 1 97.88 115 THR A O 1
ATOM 881 N N . VAL A 1 116 ? -11.336 -7.105 -6.105 1 98.44 116 VAL A N 1
ATOM 882 C CA . VAL A 1 116 ? -10.914 -7.996 -7.184 1 98.44 116 VAL A CA 1
ATOM 883 C C . VAL A 1 116 ? -11.82 -9.227 -7.223 1 98.44 116 VAL A C 1
ATOM 885 O O . VAL A 1 116 ? -12.562 -9.492 -6.273 1 98.44 116 VAL A O 1
ATOM 888 N N . THR A 1 117 ? -11.812 -9.93 -8.328 1 98.38 117 THR A N 1
ATOM 889 C CA . THR A 1 117 ? -12.523 -11.203 -8.383 1 98.38 117 THR A CA 1
ATOM 890 C C . THR A 1 117 ? -11.781 -12.273 -7.582 1 98.38 117 THR A C 1
ATOM 892 O O . THR A 1 117 ? -10.602 -12.117 -7.27 1 98.38 117 THR A O 1
ATOM 895 N N . LEU A 1 118 ? -12.492 -13.297 -7.316 1 98.38 118 LEU A N 1
ATOM 896 C CA . LEU A 1 118 ? -11.883 -14.406 -6.59 1 98.38 118 LEU A CA 1
ATOM 897 C C . LEU A 1 118 ? -10.703 -14.977 -7.359 1 98.38 118 LEU A C 1
ATOM 899 O O . LEU A 1 118 ? -9.641 -15.219 -6.781 1 98.38 118 LEU A O 1
ATOM 903 N N . GLU A 1 119 ? -10.844 -15.203 -8.664 1 98.06 119 GLU A N 1
ATOM 904 C CA . GLU A 1 119 ? -9.766 -15.734 -9.492 1 98.06 119 GLU A CA 1
ATOM 905 C C . GLU A 1 119 ? -8.562 -14.797 -9.484 1 98.06 119 GLU A C 1
ATOM 907 O O . GLU A 1 119 ? -7.418 -15.242 -9.367 1 98.06 119 GLU A O 1
ATOM 912 N N . MET A 1 120 ? -8.789 -13.516 -9.609 1 98.5 120 MET A N 1
ATOM 913 C CA . MET A 1 120 ? -7.699 -12.547 -9.602 1 98.5 120 MET A CA 1
ATOM 914 C C . MET A 1 120 ? -6.957 -12.57 -8.273 1 98.5 120 MET A C 1
ATOM 916 O O . MET A 1 120 ? -5.727 -12.539 -8.242 1 98.5 120 MET A O 1
ATOM 920 N N . LEU A 1 121 ? -7.734 -12.594 -7.203 1 98.81 121 LEU A N 1
ATOM 921 C CA . LEU A 1 121 ? -7.102 -12.68 -5.895 1 98.81 121 LEU A CA 1
ATOM 922 C C . LEU A 1 121 ? -6.234 -13.93 -5.789 1 98.81 121 LEU A C 1
ATOM 924 O O . LEU A 1 121 ? -5.145 -13.891 -5.215 1 98.81 121 LEU A O 1
ATOM 928 N N . CYS A 1 122 ? -6.711 -15.039 -6.301 1 98.56 122 CYS A N 1
ATOM 929 C CA . CYS A 1 122 ? -5.93 -16.266 -6.25 1 98.56 122 CYS A CA 1
ATOM 930 C C . CYS A 1 122 ? -4.688 -16.156 -7.129 1 98.56 122 CYS A C 1
ATOM 932 O O . CYS A 1 122 ? -3.617 -16.641 -6.758 1 98.56 122 CYS A O 1
ATOM 934 N N . LYS A 1 123 ? -4.832 -15.609 -8.305 1 98.38 123 LYS A N 1
ATOM 935 C CA . LYS A 1 123 ? -3.666 -15.359 -9.148 1 98.38 123 LYS A CA 1
ATOM 936 C C . LYS A 1 123 ? -2.615 -14.539 -8.398 1 98.38 123 LYS A C 1
ATOM 938 O O . LYS A 1 123 ? -1.423 -14.852 -8.461 1 98.38 123 LYS A O 1
ATOM 943 N N . ILE A 1 124 ? -3.023 -13.508 -7.68 1 98.75 124 ILE A N 1
ATOM 944 C CA . ILE A 1 124 ? -2.139 -12.672 -6.875 1 98.75 124 ILE A CA 1
ATOM 945 C C . ILE A 1 124 ? -1.533 -13.5 -5.746 1 98.75 124 ILE A C 1
ATOM 947 O O . ILE A 1 124 ? -0.334 -13.398 -5.473 1 98.75 124 ILE A O 1
ATOM 951 N N . ALA A 1 125 ? -2.361 -14.312 -5.117 1 98.75 125 ALA A N 1
ATOM 952 C CA . ALA A 1 125 ? -1.889 -15.148 -4.016 1 98.75 125 ALA A CA 1
ATOM 953 C C . ALA A 1 125 ? -0.747 -16.062 -4.465 1 98.75 125 ALA A C 1
ATOM 955 O O . ALA A 1 125 ? 0.242 -16.219 -3.746 1 98.75 125 ALA A O 1
ATOM 956 N N . VAL A 1 126 ? -0.87 -16.656 -5.617 1 98.19 126 VAL A N 1
ATOM 957 C CA . VAL A 1 126 ? 0.156 -17.562 -6.129 1 98.19 126 VAL A CA 1
ATOM 958 C C . VAL A 1 126 ? 1.447 -16.797 -6.379 1 98.19 126 VAL A C 1
ATOM 960 O O . VAL A 1 126 ? 2.539 -17.281 -6.066 1 98.19 126 VAL A O 1
ATOM 963 N N . LEU A 1 127 ? 1.346 -15.594 -6.902 1 98.12 127 LEU A N 1
ATOM 964 C CA . LEU A 1 127 ? 2.498 -14.719 -7.086 1 98.12 127 LEU A CA 1
ATOM 965 C C . LEU A 1 127 ? 3.162 -14.406 -5.75 1 98.12 127 LEU A C 1
ATOM 967 O O . LEU A 1 127 ? 4.387 -14.469 -5.629 1 98.12 127 LEU A O 1
ATOM 971 N N . VAL A 1 128 ? 2.354 -14.055 -4.801 1 98.62 128 VAL A N 1
ATOM 972 C CA . VAL A 1 128 ? 2.826 -13.68 -3.475 1 98.62 128 VAL A CA 1
ATOM 973 C C . VAL A 1 128 ? 3.572 -14.852 -2.84 1 98.62 128 VAL A C 1
ATOM 975 O O . VAL A 1 128 ? 4.645 -14.672 -2.258 1 98.62 128 VAL A O 1
ATOM 978 N N . ASP A 1 129 ? 3.008 -15.992 -2.979 1 97.88 129 ASP A N 1
ATOM 979 C CA . ASP A 1 129 ? 3.625 -17.188 -2.408 1 97.88 129 ASP A CA 1
ATOM 980 C C . ASP A 1 129 ? 4.953 -17.5 -3.098 1 97.88 129 ASP A C 1
ATOM 982 O O . ASP A 1 129 ? 5.938 -17.844 -2.438 1 97.88 129 ASP A O 1
ATOM 986 N N . TYR A 1 130 ? 4.992 -17.375 -4.379 1 97.56 130 TYR A N 1
ATOM 987 C CA . TYR A 1 130 ? 6.172 -17.703 -5.172 1 97.56 130 TYR A CA 1
ATOM 988 C C . TYR A 1 130 ? 7.309 -16.734 -4.891 1 97.56 130 TYR A C 1
ATOM 990 O O . TYR A 1 130 ? 8.445 -17.141 -4.641 1 97.56 130 TYR A O 1
ATOM 998 N N . TYR A 1 131 ? 7 -15.43 -4.891 1 98.25 131 TYR A N 1
ATOM 999 C CA . TYR A 1 131 ? 8.031 -14.406 -4.766 1 98.25 131 TYR A CA 1
ATOM 1000 C C . TYR A 1 131 ? 8.18 -13.961 -3.314 1 98.25 131 TYR A C 1
ATOM 1002 O O . TYR A 1 131 ? 9.039 -13.133 -2.998 1 98.25 131 TYR A O 1
ATOM 1010 N N . GLU A 1 132 ? 7.305 -14.422 -2.43 1 98.06 132 GLU A N 1
ATOM 1011 C CA . GLU A 1 132 ? 7.363 -14.125 -1.001 1 98.06 132 GLU A CA 1
ATOM 1012 C C . GLU A 1 132 ? 7.102 -12.648 -0.73 1 98.06 132 GLU A C 1
ATOM 1014 O O . GLU A 1 132 ? 7.859 -12.008 -0 1 98.06 132 GLU A O 1
ATOM 1019 N N . PHE A 1 133 ? 6.066 -12.117 -1.314 1 98.44 133 PHE A N 1
ATOM 1020 C CA . PHE A 1 133 ? 5.641 -10.742 -1.112 1 98.44 133 PHE A CA 1
ATOM 1021 C C . PHE A 1 133 ? 4.617 -10.648 0.013 1 98.44 133 PHE A C 1
ATOM 1023 O O . PHE A 1 133 ? 3.814 -9.719 0.055 1 98.44 133 PHE A O 1
ATOM 1030 N N . HIS A 1 134 ? 4.559 -11.531 0.999 1 98.06 134 HIS A N 1
ATOM 1031 C CA . HIS A 1 134 ? 3.492 -11.672 1.984 1 98.06 134 HIS A CA 1
ATOM 1032 C C . HIS A 1 134 ? 3.316 -10.398 2.797 1 98.06 134 HIS A C 1
ATOM 1034 O O . HIS A 1 134 ? 2.199 -9.898 2.943 1 98.06 134 HIS A O 1
ATOM 1040 N N . GLU A 1 135 ? 4.375 -9.828 3.25 1 97.75 135 GLU A N 1
ATOM 1041 C CA . GLU A 1 135 ? 4.309 -8.617 4.07 1 97.75 135 GLU A CA 1
ATOM 1042 C C . GLU A 1 135 ? 3.727 -7.449 3.283 1 97.75 135 GLU A C 1
ATOM 1044 O O . GLU A 1 135 ? 2.834 -6.75 3.77 1 97.75 135 GLU A O 1
ATOM 1049 N N . ALA A 1 136 ? 4.188 -7.238 2.096 1 97.88 136 ALA A N 1
ATOM 1050 C CA . ALA A 1 136 ? 3.818 -6.094 1.263 1 97.88 136 ALA A CA 1
ATOM 1051 C C . ALA A 1 136 ? 2.342 -6.148 0.879 1 97.88 136 ALA A C 1
ATOM 1053 O O . ALA A 1 136 ? 1.691 -5.109 0.742 1 97.88 136 ALA A O 1
ATOM 1054 N N . LEU A 1 137 ? 1.806 -7.344 0.732 1 98.44 137 LEU A N 1
ATOM 1055 C CA . LEU A 1 137 ? 0.465 -7.465 0.171 1 98.44 137 LEU A CA 1
ATOM 1056 C C . LEU A 1 137 ? -0.558 -7.758 1.263 1 98.44 137 LEU A C 1
ATOM 1058 O O . LEU A 1 137 ? -1.754 -7.871 0.986 1 98.44 137 LEU A O 1
ATOM 1062 N N . HIS A 1 138 ? -0.161 -7.832 2.479 1 97.88 138 HIS A N 1
ATOM 1063 C CA . HIS A 1 138 ? -1.031 -8.258 3.568 1 97.88 138 HIS A CA 1
ATOM 1064 C C . HIS A 1 138 ? -2.277 -7.387 3.654 1 97.88 138 HIS A C 1
ATOM 1066 O O . HIS A 1 138 ? -3.398 -7.898 3.707 1 97.88 138 HIS A O 1
ATOM 1072 N N . PHE A 1 139 ? -2.135 -6.086 3.693 1 98.31 139 PHE A N 1
ATOM 1073 C CA . PHE A 1 139 ? -3.238 -5.145 3.828 1 98.31 139 PHE A CA 1
ATOM 1074 C C . PHE A 1 139 ? -4.242 -5.316 2.693 1 98.31 139 PHE A C 1
ATOM 1076 O O . PHE A 1 139 ? -5.445 -5.41 2.932 1 98.31 139 PHE A O 1
ATOM 1083 N N . PHE A 1 140 ? -3.754 -5.348 1.525 1 98.31 140 PHE A N 1
ATOM 1084 C CA . PHE A 1 140 ? -4.59 -5.41 0.331 1 98.31 140 PHE A CA 1
ATOM 1085 C C . PHE A 1 140 ? -5.332 -6.738 0.257 1 98.31 140 PHE A C 1
ATOM 1087 O O . PHE A 1 140 ? -6.527 -6.773 -0.039 1 98.31 140 PHE A O 1
ATOM 1094 N N . ALA A 1 141 ? -4.57 -7.801 0.522 1 98.19 141 ALA A N 1
ATOM 1095 C CA . ALA A 1 141 ? -5.188 -9.125 0.516 1 98.19 141 ALA A CA 1
ATOM 1096 C C . ALA A 1 141 ? -6.305 -9.211 1.549 1 98.19 141 ALA A C 1
ATOM 1098 O O . ALA A 1 141 ? -7.383 -9.742 1.262 1 98.19 141 ALA A O 1
ATOM 1099 N N . SER A 1 142 ? -6 -8.719 2.684 1 97.31 142 SER A N 1
ATOM 1100 C CA . SER A 1 142 ? -7.008 -8.711 3.738 1 97.31 142 SER A CA 1
ATOM 1101 C C . SER A 1 142 ? -8.258 -7.949 3.309 1 97.31 142 SER A C 1
ATOM 1103 O O . SER A 1 142 ? -9.375 -8.406 3.537 1 97.31 142 SER A O 1
ATOM 1105 N N . LEU A 1 143 ? -8.086 -6.852 2.729 1 97.88 143 LEU A N 1
ATOM 1106 C CA . LEU A 1 143 ? -9.188 -6.035 2.238 1 97.88 143 LEU A CA 1
ATOM 1107 C C . LEU A 1 143 ? -9.977 -6.777 1.168 1 97.88 143 LEU A C 1
ATOM 1109 O O . LEU A 1 143 ? -11.211 -6.836 1.229 1 97.88 143 LEU A O 1
ATOM 1113 N N . TRP A 1 144 ? -9.258 -7.324 0.179 1 98.44 144 TRP A N 1
ATOM 1114 C CA . TRP A 1 144 ? -9.898 -8.039 -0.921 1 98.44 144 TRP A CA 1
ATOM 1115 C C . TRP A 1 144 ? -10.648 -9.266 -0.412 1 98.44 144 TRP A C 1
ATOM 1117 O O . TRP A 1 144 ? -11.758 -9.555 -0.857 1 98.44 144 TRP A O 1
ATOM 1127 N N . MET A 1 145 ? -10.078 -9.992 0.514 1 98.19 145 MET A N 1
ATOM 1128 C CA . MET A 1 145 ? -10.727 -11.172 1.092 1 98.19 145 MET A CA 1
ATOM 1129 C C . MET A 1 145 ? -12 -10.781 1.83 1 98.19 145 MET A C 1
ATOM 1131 O O . MET A 1 145 ? -13.023 -11.453 1.702 1 98.19 145 MET A O 1
ATOM 1135 N N . ASP A 1 146 ? -11.938 -9.703 2.539 1 97.25 146 ASP A N 1
ATOM 1136 C CA . ASP A 1 146 ? -13.109 -9.234 3.268 1 97.25 146 ASP A CA 1
ATOM 1137 C C . ASP A 1 146 ? -14.266 -8.945 2.312 1 97.25 146 ASP A C 1
ATOM 1139 O O . ASP A 1 146 ? -15.422 -9.281 2.602 1 97.25 146 ASP A O 1
ATOM 1143 N N . HIS A 1 147 ? -13.969 -8.367 1.233 1 97.06 147 HIS A N 1
ATOM 1144 C CA . HIS A 1 147 ? -14.992 -8.031 0.251 1 97.06 147 HIS A CA 1
ATOM 1145 C C . HIS A 1 147 ? -15.586 -9.281 -0.384 1 97.06 147 HIS A C 1
ATOM 1147 O O . HIS A 1 147 ? -16.766 -9.305 -0.735 1 97.06 147 HIS A O 1
ATOM 1153 N N . LEU A 1 148 ? -14.789 -10.297 -0.513 1 97.94 148 LEU A N 1
ATOM 1154 C CA . LEU A 1 148 ? -15.195 -11.5 -1.237 1 97.94 148 LEU A CA 1
ATOM 1155 C C . LEU A 1 148 ? -15.906 -12.484 -0.309 1 97.94 148 LEU A C 1
ATOM 1157 O O . LEU A 1 148 ? -16.594 -13.391 -0.771 1 97.94 148 LEU A O 1
ATOM 1161 N N . GLN A 1 149 ? -15.742 -12.273 0.928 1 95.31 149 GLN A N 1
ATOM 1162 C CA . GLN A 1 149 ? -16.219 -13.258 1.895 1 95.31 149 GLN A CA 1
ATOM 1163 C C . GLN A 1 149 ? -17.75 -13.359 1.859 1 95.31 149 GLN A C 1
ATOM 1165 O O . GLN A 1 149 ? -18.312 -14.383 2.252 1 95.31 149 GLN A O 1
ATOM 1170 N N . CYS A 1 150 ? -18.406 -12.32 1.362 1 93.44 150 CYS A N 1
ATOM 1171 C CA . CYS A 1 150 ? -19.859 -12.328 1.276 1 93.44 150 CYS A CA 1
ATOM 1172 C C . CYS A 1 150 ? -20.344 -13.391 0.292 1 93.44 150 CYS A C 1
ATOM 1174 O O . CYS A 1 150 ? -21.484 -13.844 0.378 1 93.44 150 CYS A O 1
ATOM 1176 N N . SER A 1 151 ? -19.469 -13.828 -0.595 1 93.69 151 SER A N 1
ATOM 1177 C CA . SER A 1 151 ? -19.828 -14.82 -1.6 1 93.69 151 SER A CA 1
ATOM 1178 C C . SER A 1 151 ? -19.031 -16.109 -1.41 1 93.69 151 SER A C 1
ATOM 1180 O O . SER A 1 151 ? -18.656 -16.766 -2.387 1 93.69 151 SER A O 1
ATOM 1182 N N . PHE A 1 152 ? -18.766 -16.438 -0.233 1 95.5 152 PHE A N 1
ATOM 1183 C CA . PHE A 1 152 ? -18.016 -17.656 0.078 1 95.5 152 PHE A CA 1
ATOM 1184 C C . PHE A 1 152 ? -18.781 -18.891 -0.395 1 95.5 152 PHE A C 1
ATOM 1186 O O . PHE A 1 152 ? -20 -18.969 -0.236 1 95.5 152 PHE A O 1
ATOM 1193 N N . PRO A 1 153 ? -18.109 -19.812 -0.906 1 94.12 153 PRO A N 1
ATOM 1194 C CA . PRO A 1 153 ? -18.797 -20.969 -1.488 1 94.12 153 PRO A CA 1
ATOM 1195 C C . PRO A 1 153 ? -19.406 -21.891 -0.432 1 94.12 153 PRO A C 1
ATOM 1197 O O . PRO A 1 153 ? -18.875 -22.016 0.668 1 94.12 153 PRO A O 1
ATOM 1200 N N . THR A 1 154 ? -20.5 -22.578 -0.846 1 92.19 154 THR A N 1
ATOM 1201 C CA . THR A 1 154 ? -21.172 -23.516 0.043 1 92.19 154 THR A CA 1
ATOM 1202 C C . THR A 1 154 ? -21.031 -24.953 -0.469 1 92.19 154 THR A C 1
ATOM 1204 O O . THR A 1 154 ? -21.484 -25.891 0.177 1 92.19 154 THR A O 1
ATOM 1207 N N . THR A 1 155 ? -20.484 -25.094 -1.587 1 90.75 155 THR A N 1
ATOM 1208 C CA . THR A 1 155 ? -20.312 -26.422 -2.176 1 90.75 155 THR A CA 1
ATOM 1209 C C . THR A 1 155 ? -18.875 -26.609 -2.641 1 90.75 155 THR A C 1
ATOM 1211 O O . THR A 1 155 ? -18.125 -25.641 -2.795 1 90.75 155 THR A O 1
ATOM 1214 N N . TYR A 1 156 ? -18.578 -27.844 -2.807 1 90.31 156 TYR A N 1
ATOM 1215 C CA . TYR A 1 156 ? -17.266 -28.188 -3.346 1 90.31 156 TYR A CA 1
ATOM 1216 C C . TYR A 1 156 ? -17.156 -27.797 -4.816 1 90.31 156 TYR A C 1
ATOM 1218 O O . TYR A 1 156 ? -18.078 -28.031 -5.594 1 90.31 156 TYR A O 1
ATOM 1226 N N . GLY A 1 157 ? -16.109 -27.219 -5.129 1 91.19 157 GLY A N 1
ATOM 1227 C CA . GLY A 1 157 ? -15.859 -26.781 -6.496 1 91.19 157 GLY A CA 1
ATOM 1228 C C . GLY A 1 157 ? -14.609 -25.953 -6.645 1 91.19 157 GLY A C 1
ATOM 1229 O O . GLY A 1 157 ? -13.797 -25.875 -5.719 1 91.19 157 GLY A O 1
ATOM 1230 N N . ARG A 1 158 ? -14.43 -25.359 -7.828 1 93.31 158 ARG A N 1
ATOM 1231 C CA . ARG A 1 158 ? -13.242 -24.578 -8.148 1 93.31 158 ARG A CA 1
ATOM 1232 C C . ARG A 1 158 ? -13.062 -23.422 -7.172 1 93.31 158 ARG A C 1
ATOM 1234 O O . ARG A 1 158 ? -11.969 -23.188 -6.664 1 93.31 158 ARG A O 1
ATOM 1241 N N . ASP A 1 159 ? -14.164 -22.75 -6.922 1 95.81 159 ASP A N 1
ATOM 1242 C CA . ASP A 1 159 ? -14.102 -21.578 -6.059 1 95.81 159 ASP A CA 1
ATOM 1243 C C . ASP A 1 159 ? -13.617 -21.953 -4.66 1 95.81 159 ASP A C 1
ATOM 1245 O O . ASP A 1 159 ? -12.859 -21.203 -4.035 1 95.81 159 ASP A O 1
ATOM 1249 N N . LEU A 1 160 ? -14.07 -23.062 -4.18 1 94.88 160 LEU A N 1
ATOM 1250 C CA . LEU A 1 160 ? -13.633 -23.516 -2.863 1 94.88 160 LEU A CA 1
ATOM 1251 C C . LEU A 1 160 ? -12.125 -23.766 -2.846 1 94.88 160 LEU A C 1
ATOM 1253 O O . LEU A 1 160 ? -11.445 -23.391 -1.89 1 94.88 160 LEU A O 1
ATOM 1257 N N . MET A 1 161 ? -11.641 -24.328 -3.928 1 93.94 161 MET A N 1
ATOM 1258 C CA . MET A 1 161 ? -10.203 -24.594 -4.027 1 93.94 161 MET A CA 1
ATOM 1259 C C . MET A 1 161 ? -9.406 -23.297 -4.055 1 93.94 161 MET A C 1
ATOM 1261 O O . MET A 1 161 ? -8.336 -23.203 -3.451 1 93.94 161 MET A O 1
ATOM 1265 N N . LEU A 1 162 ? -9.93 -22.359 -4.746 1 97.12 162 LEU A N 1
ATOM 1266 C CA . LEU A 1 162 ? -9.281 -21.047 -4.797 1 97.12 162 LEU A CA 1
ATOM 1267 C C . LEU A 1 162 ? -9.211 -20.422 -3.406 1 97.12 162 LEU A C 1
ATOM 1269 O O . LEU A 1 162 ? -8.18 -19.859 -3.02 1 97.12 162 LEU A O 1
ATOM 1273 N N . TRP A 1 163 ? -10.234 -20.562 -2.6 1 97.19 163 TRP A N 1
ATOM 1274 C CA . TRP A 1 163 ? -10.266 -20.016 -1.245 1 97.19 163 TRP A CA 1
ATOM 1275 C C . TRP A 1 163 ? -9.266 -20.734 -0.345 1 97.19 163 TRP A C 1
ATOM 1277 O O . TRP A 1 163 ? -8.648 -20.125 0.521 1 97.19 163 TRP A O 1
ATOM 1287 N N . ILE A 1 164 ? -9.18 -22.016 -0.558 1 95.81 164 ILE A N 1
ATOM 1288 C CA . ILE A 1 164 ? -8.203 -22.781 0.229 1 95.81 164 ILE A CA 1
ATOM 1289 C C . ILE A 1 164 ? -6.797 -22.266 -0.063 1 95.81 164 ILE A C 1
ATOM 1291 O O . ILE A 1 164 ? -6.016 -22.016 0.859 1 95.81 164 ILE A O 1
ATOM 1295 N N . CYS A 1 165 ? -6.52 -22.078 -1.343 1 97.19 165 CYS A N 1
ATOM 1296 C CA . CYS A 1 165 ? -5.223 -21.547 -1.736 1 97.19 165 CYS A CA 1
ATOM 1297 C C . CYS A 1 165 ? -4.992 -20.172 -1.125 1 97.19 165 CYS A C 1
ATOM 1299 O O . CYS A 1 165 ? -3.969 -19.938 -0.476 1 97.19 165 CYS A O 1
ATOM 1301 N N . ILE A 1 166 ? -5.945 -19.266 -1.265 1 98.31 166 ILE A N 1
ATOM 1302 C CA . ILE A 1 166 ? -5.859 -17.875 -0.813 1 98.31 166 ILE A CA 1
ATOM 1303 C C . ILE A 1 166 ? -5.66 -17.844 0.7 1 98.31 166 ILE A C 1
ATOM 1305 O O . ILE A 1 166 ? -4.762 -17.156 1.195 1 98.31 166 ILE A O 1
ATOM 1309 N N . SER A 1 167 ? -6.477 -18.547 1.413 1 97.31 167 SER A N 1
ATOM 1310 C CA . SER A 1 167 ? -6.434 -18.516 2.871 1 97.31 167 SER A CA 1
ATOM 1311 C C . SER A 1 167 ? -5.156 -19.156 3.404 1 97.31 167 SER A C 1
ATOM 1313 O O . SER A 1 167 ? -4.637 -18.75 4.445 1 97.31 167 SER A O 1
ATOM 1315 N N . TRP A 1 168 ? -4.645 -20.141 2.648 1 96.88 168 TRP A N 1
ATOM 1316 C CA . TRP A 1 168 ? -3.371 -20.75 3.021 1 96.88 168 TRP A CA 1
ATOM 1317 C C . TRP A 1 168 ? -2.219 -19.766 2.824 1 96.88 168 TRP A C 1
ATOM 1319 O O . TRP A 1 168 ? -1.411 -19.562 3.732 1 96.88 168 TRP A O 1
ATOM 1329 N N . VAL A 1 169 ? -2.188 -19.172 1.681 1 97.88 169 VAL A N 1
ATOM 1330 C CA . VAL A 1 169 ? -1.094 -18.266 1.318 1 97.88 169 VAL A CA 1
ATOM 1331 C C . VAL A 1 169 ? -1.075 -17.062 2.26 1 97.88 169 VAL A C 1
ATOM 1333 O O . VAL A 1 169 ? -0.012 -16.656 2.729 1 97.88 169 VAL A O 1
ATOM 1336 N N . PHE A 1 170 ? -2.242 -16.469 2.58 1 97.88 170 PHE A N 1
ATOM 1337 C CA . PHE A 1 170 ? -2.307 -15.242 3.379 1 97.88 170 PHE A CA 1
ATOM 1338 C C . PHE A 1 170 ? -2.555 -15.578 4.848 1 97.88 170 PHE A C 1
ATOM 1340 O O . PHE A 1 170 ? -2.844 -14.68 5.648 1 97.88 170 PHE A O 1
ATOM 1347 N N . LYS A 1 171 ? -2.58 -16.828 5.219 1 96.25 171 LYS A N 1
ATOM 1348 C CA . LYS A 1 171 ? -2.58 -17.344 6.586 1 96.25 171 LYS A CA 1
ATOM 1349 C C . LYS A 1 171 ? -3.818 -16.875 7.348 1 96.25 171 LYS A C 1
ATOM 1351 O O . LYS A 1 171 ? -3.719 -16.453 8.5 1 96.25 171 LYS A O 1
ATOM 1356 N N . ASP A 1 172 ? -4.871 -16.859 6.699 1 97.12 172 ASP A N 1
ATOM 1357 C CA . ASP A 1 172 ? -6.148 -16.672 7.383 1 97.12 172 ASP A CA 1
ATOM 1358 C C . ASP A 1 172 ? -6.691 -18 7.914 1 97.12 172 ASP A C 1
ATOM 1360 O O . ASP A 1 172 ? -7.332 -18.75 7.176 1 97.12 172 ASP A O 1
ATOM 1364 N N . ALA A 1 173 ? -6.562 -18.203 9.117 1 96 173 ALA A N 1
ATOM 1365 C CA . ALA A 1 173 ? -6.852 -19.484 9.734 1 96 173 ALA A CA 1
ATOM 1366 C C . ALA A 1 173 ? -8.344 -19.781 9.711 1 96 173 ALA A C 1
ATOM 1368 O O . ALA A 1 173 ? -8.758 -20.938 9.5 1 96 173 ALA A O 1
ATOM 1369 N N . THR A 1 174 ? -9.117 -18.812 9.914 1 96.5 174 THR A N 1
ATOM 1370 C CA . THR A 1 174 ? -10.562 -19 9.992 1 96.5 174 THR A CA 1
ATOM 1371 C C . THR A 1 174 ? -11.125 -19.422 8.633 1 96.5 174 THR A C 1
ATOM 1373 O O . THR A 1 174 ? -11.82 -20.438 8.531 1 96.5 174 THR A O 1
ATOM 1376 N N . ILE A 1 175 ? -10.797 -18.703 7.645 1 96.62 175 ILE A N 1
ATOM 1377 C CA . ILE A 1 175 ? -11.297 -19.016 6.309 1 96.62 175 ILE A CA 1
ATOM 1378 C C . ILE A 1 175 ? -10.727 -20.359 5.848 1 96.62 175 ILE A C 1
ATOM 1380 O O . ILE A 1 175 ? -11.445 -21.172 5.254 1 96.62 175 ILE A O 1
ATOM 1384 N N . PHE A 1 176 ? -9.492 -20.594 6.137 1 96 176 PHE A N 1
ATOM 1385 C CA . PHE A 1 176 ? -8.844 -21.844 5.734 1 96 176 PHE A CA 1
ATOM 1386 C C . PHE A 1 176 ? -9.547 -23.047 6.344 1 96 176 PHE A C 1
ATOM 1388 O O . PHE A 1 176 ? -9.836 -24.016 5.645 1 96 176 PHE A O 1
ATOM 1395 N N . LYS A 1 177 ? -9.797 -22.938 7.609 1 94.88 177 LYS A N 1
ATOM 1396 C CA . LYS A 1 177 ? -10.469 -24.031 8.32 1 94.88 177 LYS A CA 1
ATOM 1397 C C . LYS A 1 177 ? -11.852 -24.281 7.734 1 94.88 177 LYS A C 1
ATOM 1399 O O . LYS A 1 177 ? -12.211 -25.438 7.465 1 94.88 177 LYS A O 1
ATOM 1404 N N . ASN A 1 178 ? -12.547 -23.266 7.547 1 95.31 178 ASN A N 1
ATOM 1405 C CA . ASN A 1 178 ? -13.898 -23.391 7.012 1 95.31 178 ASN A CA 1
ATOM 1406 C C . ASN A 1 178 ? -13.891 -23.969 5.602 1 95.31 178 ASN A C 1
ATOM 1408 O O . ASN A 1 178 ? -14.688 -24.859 5.289 1 95.31 178 ASN A O 1
ATOM 1412 N N . ALA A 1 179 ? -13.016 -23.516 4.797 1 95 179 ALA A N 1
ATOM 1413 C CA . ALA A 1 179 ? -12.938 -23.969 3.414 1 95 179 ALA A CA 1
ATOM 1414 C C . ALA A 1 179 ? -12.477 -25.438 3.348 1 95 179 ALA A C 1
ATOM 1416 O O . ALA A 1 179 ? -13.039 -26.234 2.592 1 95 179 ALA A O 1
ATOM 1417 N N . THR A 1 180 ? -11.5 -25.766 4.098 1 92.81 180 THR A N 1
ATOM 1418 C CA . THR A 1 180 ? -10.984 -27.125 4.086 1 92.81 180 THR A CA 1
ATOM 1419 C C . THR A 1 180 ? -12.016 -28.109 4.641 1 92.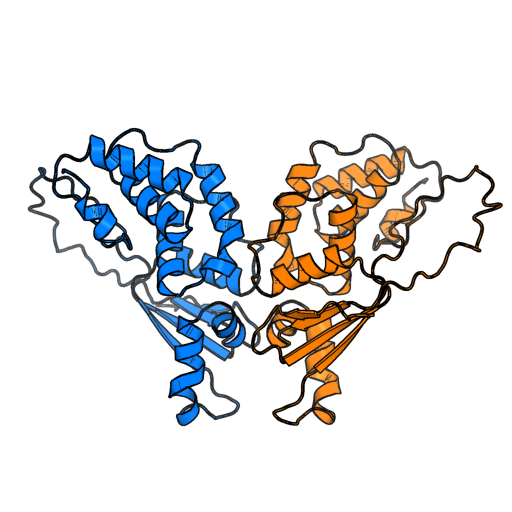81 180 THR A C 1
ATOM 1421 O O . THR A 1 180 ? -12.172 -29.219 4.125 1 92.81 180 THR A O 1
ATOM 1424 N N . LYS A 1 181 ? -12.664 -27.719 5.699 1 92.75 181 LYS A N 1
ATOM 1425 C CA . LYS A 1 181 ? -13.719 -28.562 6.258 1 92.75 181 LYS A CA 1
ATOM 1426 C C . LYS A 1 181 ? -14.781 -28.875 5.211 1 92.75 181 LYS A C 1
ATOM 1428 O O . LYS A 1 181 ? -15.18 -30.031 5.062 1 92.75 181 LYS A O 1
ATOM 1433 N N . LEU A 1 182 ? -15.188 -27.922 4.562 1 92.94 182 LEU A N 1
ATOM 1434 C CA . LEU A 1 182 ? -16.188 -28.109 3.51 1 92.94 182 LEU A CA 1
ATOM 1435 C C . LEU A 1 182 ? -15.664 -29.047 2.426 1 92.94 182 LEU A C 1
ATOM 1437 O O . LEU A 1 182 ? -16.406 -29.906 1.938 1 92.94 182 LEU A O 1
ATOM 1441 N N . ALA A 1 183 ? -14.469 -28.875 2.016 1 90.56 183 ALA A N 1
ATOM 1442 C CA . ALA A 1 183 ? -13.867 -29.719 0.982 1 90.56 183 ALA A CA 1
ATOM 1443 C C . ALA A 1 183 ? -13.766 -31.156 1.446 1 90.56 183 ALA A C 1
ATOM 1445 O O . ALA A 1 183 ? -14.031 -32.094 0.677 1 90.56 183 ALA A O 1
ATOM 1446 N N . ILE A 1 184 ? -13.367 -31.359 2.672 1 88.62 184 ILE A N 1
ATOM 1447 C CA . ILE A 1 184 ? -13.227 -32.688 3.234 1 88.62 184 ILE A CA 1
ATOM 1448 C C . ILE A 1 184 ? -14.586 -33.375 3.283 1 88.62 184 ILE A C 1
ATOM 1450 O O . ILE A 1 184 ? -14.703 -34.562 2.945 1 88.62 184 ILE A O 1
ATOM 1454 N N . GLU A 1 185 ? -15.508 -32.656 3.611 1 88.94 185 GLU A N 1
ATOM 1455 C CA . GLU A 1 185 ? -16.844 -33.219 3.793 1 88.94 185 GLU A CA 1
ATOM 1456 C C . GLU A 1 185 ? -17.5 -33.5 2.451 1 88.94 185 GLU A C 1
ATOM 1458 O O . GLU A 1 185 ? -18.266 -34.469 2.322 1 88.94 185 GLU A O 1
ATOM 1463 N N . HIS A 1 186 ? -17.172 -32.781 1.43 1 87.44 186 HIS A N 1
ATOM 1464 C CA . HIS A 1 186 ? -18 -32.844 0.235 1 87.44 186 HIS A CA 1
ATOM 1465 C C . HIS A 1 186 ? -17.188 -33.25 -0.987 1 87.44 186 HIS A C 1
ATOM 1467 O O . HIS A 1 186 ? -17.734 -33.438 -2.076 1 87.44 186 HIS A O 1
ATOM 1473 N N . SER A 1 187 ? -15.93 -33.406 -0.803 1 85.06 187 SER A N 1
ATOM 1474 C CA . SER A 1 187 ? -15.109 -33.781 -1.946 1 85.06 187 SER A CA 1
ATOM 1475 C C . SER A 1 187 ? -15.359 -35.219 -2.355 1 85.06 187 SER A C 1
ATOM 1477 O O . SER A 1 187 ? -15.484 -36.094 -1.501 1 85.06 187 SER A O 1
ATOM 1479 N N . PRO A 1 188 ? -15.664 -35.594 -3.605 1 75.81 188 PRO A N 1
ATOM 1480 C CA . PRO A 1 188 ? -15.938 -36.969 -4.055 1 75.81 188 PRO A CA 1
ATOM 1481 C C . PRO A 1 188 ? -14.688 -37.844 -4.055 1 75.81 188 PRO A C 1
ATOM 1483 O O . PRO A 1 188 ? -14.766 -39.062 -4.34 1 75.81 188 PRO A O 1
ATOM 1486 N N . GLY A 1 189 ? -13.5 -37.438 -3.699 1 68.19 189 GLY A N 1
ATOM 1487 C CA . GLY A 1 189 ? -12.281 -38.25 -3.703 1 68.19 189 GLY A CA 1
ATOM 1488 C C . GLY A 1 189 ? -11.031 -37.438 -3.98 1 68.19 189 GLY A C 1
ATOM 1489 O O . GLY A 1 189 ? -10.805 -36.375 -3.352 1 68.19 189 GLY A O 1
ATOM 1490 N N . LYS A 1 190 ? -10.406 -37.938 -5.207 1 65.44 190 LYS A N 1
ATOM 1491 C CA . LYS A 1 190 ? -9.133 -37.312 -5.527 1 65.44 190 LYS A CA 1
ATOM 1492 C C . LYS A 1 190 ? -9.32 -35.875 -5.922 1 65.44 190 LYS A C 1
ATOM 1494 O O . LYS A 1 190 ? -10.078 -35.562 -6.844 1 65.44 190 LYS A O 1
ATOM 1499 N N . VAL A 1 191 ? -8.898 -34.969 -5.176 1 69.94 191 VAL A N 1
ATOM 1500 C CA . VAL A 1 191 ? -9.078 -33.531 -5.324 1 69.94 191 VAL A CA 1
ATOM 1501 C C . VAL A 1 191 ? -8.023 -32.969 -6.281 1 69.94 191 VAL A C 1
ATOM 1503 O O . VAL A 1 191 ? -6.828 -33.219 -6.102 1 69.94 191 VAL A O 1
ATOM 1506 N N . PRO A 1 192 ? -8.477 -32.469 -7.418 1 75.94 192 PRO A N 1
ATOM 1507 C CA . PRO A 1 192 ? -7.488 -31.781 -8.25 1 75.94 192 PRO A CA 1
ATOM 1508 C C . PRO A 1 192 ? -6.828 -30.609 -7.535 1 75.94 192 PRO A C 1
ATOM 1510 O O . PRO A 1 192 ? -7.508 -29.828 -6.855 1 75.94 192 PRO A O 1
ATOM 1513 N N . THR A 1 193 ? -5.527 -30.562 -7.445 1 78.88 193 THR A N 1
ATOM 1514 C CA . THR A 1 193 ? -4.801 -29.484 -6.789 1 78.88 193 THR A CA 1
ATOM 1515 C C . THR A 1 193 ? -4.812 -28.219 -7.652 1 78.88 193 THR A C 1
ATOM 1517 O O . THR A 1 193 ? -4.523 -27.125 -7.164 1 78.88 193 THR A O 1
ATOM 1520 N N . LEU A 1 194 ? -5.16 -28.297 -8.922 1 83.62 194 LEU A N 1
ATOM 1521 C CA . LEU A 1 194 ? -5.25 -27.203 -9.883 1 83.62 194 LEU A CA 1
ATOM 1522 C C . LEU A 1 194 ? -3.914 -26.469 -10 1 83.62 194 LEU A C 1
ATOM 1524 O O . LEU A 1 194 ? -3.871 -25.312 -10.391 1 83.62 194 LEU A O 1
ATOM 1528 N N . HIS A 1 195 ? -2.789 -27.062 -9.594 1 85.5 195 HIS A N 1
ATOM 1529 C CA . HIS A 1 195 ? -1.432 -26.531 -9.602 1 85.5 195 HIS A CA 1
ATOM 1530 C C . HIS A 1 195 ? -1.303 -25.328 -8.664 1 85.5 195 HIS A C 1
ATOM 1532 O O . HIS A 1 195 ? -0.505 -24.422 -8.914 1 85.5 195 HIS A O 1
ATOM 1538 N N . LEU A 1 196 ? -2.211 -25.328 -7.719 1 90.75 196 LEU A N 1
ATOM 1539 C CA . LEU A 1 196 ? -2.182 -24.281 -6.707 1 90.75 196 LEU A CA 1
ATOM 1540 C C . LEU A 1 196 ? -1.234 -24.641 -5.57 1 90.75 196 LEU A C 1
ATOM 1542 O O . LEU A 1 196 ? -0.981 -25.828 -5.324 1 90.75 196 LEU A O 1
ATOM 1546 N N . PRO A 1 197 ? -0.705 -23.594 -4.988 1 90.69 197 PRO A N 1
ATOM 1547 C CA . PRO A 1 197 ? 0.217 -23.875 -3.885 1 90.69 197 PRO A CA 1
ATOM 1548 C C . PRO A 1 197 ? -0.504 -24.266 -2.596 1 90.69 197 PRO A C 1
ATOM 1550 O O . PRO A 1 197 ? -0.41 -23.547 -1.595 1 90.69 197 PRO A O 1
ATOM 1553 N N . ILE A 1 198 ? -1.092 -25.391 -2.586 1 89.06 198 ILE A N 1
ATOM 1554 C CA . ILE A 1 198 ? -1.74 -25.969 -1.417 1 89.06 198 ILE A CA 1
ATOM 1555 C C . ILE A 1 198 ? -0.903 -27.141 -0.891 1 89.06 198 ILE A C 1
ATOM 1557 O O . ILE A 1 198 ? -0.5 -28.016 -1.657 1 89.06 198 ILE A O 1
ATOM 1561 N N . PRO A 1 199 ? -0.666 -27.031 0.293 1 86.12 199 PRO A N 1
ATOM 1562 C CA . PRO A 1 199 ? 0.161 -28.109 0.839 1 86.12 199 PRO A CA 1
ATOM 1563 C C . PRO A 1 199 ? -0.486 -29.484 0.686 1 86.12 199 PRO A C 1
ATOM 1565 O O . PRO A 1 199 ? -1.704 -29.609 0.825 1 86.12 199 PRO A O 1
ATOM 1568 N N . GLU A 1 200 ? 0.373 -30.438 0.439 1 85.19 200 GLU A N 1
ATOM 1569 C CA . GLU A 1 200 ? -0.08 -31.812 0.259 1 85.19 200 GLU A CA 1
ATOM 1570 C C . GLU A 1 200 ? -0.758 -32.344 1.521 1 85.19 200 GLU A C 1
ATOM 1572 O O . GLU A 1 200 ? -1.682 -33.156 1.441 1 85.19 200 GLU A O 1
ATOM 1577 N N . SER A 1 201 ? -0.31 -31.891 2.625 1 82.88 201 SER A N 1
ATOM 1578 C CA . SER A 1 201 ? -0.89 -32.344 3.891 1 82.88 201 SER A CA 1
ATOM 1579 C C . SER A 1 201 ? -2.361 -31.953 3.988 1 82.88 201 SER A C 1
ATOM 1581 O O . SER A 1 201 ? -3.139 -32.625 4.676 1 82.88 201 SER A O 1
ATOM 1583 N N . VAL A 1 202 ? -2.693 -30.922 3.307 1 82 202 VAL A N 1
ATOM 1584 C CA . VAL A 1 202 ? -4.074 -30.453 3.303 1 82 202 VAL A CA 1
ATOM 1585 C C . VAL A 1 202 ? -4.891 -31.266 2.289 1 82 202 VAL A C 1
ATOM 1587 O O . VAL A 1 202 ? -5.973 -31.75 2.607 1 82 202 VAL A O 1
ATOM 1590 N N . ILE A 1 203 ? -4.312 -31.469 1.163 1 81.88 203 ILE A N 1
ATOM 1591 C CA . ILE A 1 203 ? -5 -32.125 0.062 1 81.88 203 ILE A CA 1
ATOM 1592 C C . ILE A 1 203 ? -5.234 -33.594 0.414 1 81.88 203 ILE A C 1
ATOM 1594 O O . ILE A 1 203 ? -6.262 -34.188 0.048 1 81.88 203 ILE A O 1
ATOM 1598 N N . SER A 1 204 ? -4.309 -34.125 1.075 1 81.94 204 SER A N 1
ATOM 1599 C CA . SER A 1 204 ? -4.391 -35.562 1.394 1 81.94 204 SER A CA 1
ATOM 1600 C C . SER A 1 204 ? -5.578 -35.844 2.301 1 81.94 204 SER A C 1
ATOM 1602 O O . SER A 1 204 ? -6.023 -37 2.398 1 81.94 204 SER A O 1
ATOM 1604 N N . ARG A 1 205 ? -6.059 -34.844 2.904 1 79 205 ARG A N 1
ATOM 1605 C CA . ARG A 1 205 ? -7.18 -35.031 3.822 1 79 205 ARG A CA 1
ATOM 1606 C C . ARG A 1 205 ? -8.508 -35 3.076 1 79 205 ARG A C 1
ATOM 1608 O O . ARG A 1 205 ? -9.555 -35.344 3.646 1 79 205 ARG A O 1
ATOM 1615 N N . PHE A 1 206 ? -8.336 -34.688 1.909 1 76.56 206 PHE A N 1
ATOM 1616 C CA . PHE A 1 206 ? -9.562 -34.625 1.122 1 76.56 206 PHE A CA 1
ATOM 1617 C C . PHE A 1 206 ? -10.039 -36.031 0.739 1 76.56 206 PHE A C 1
ATOM 1619 O O . PHE A 1 206 ? -9.242 -36.875 0.298 1 76.56 206 PHE A O 1
ATOM 1626 N N . GLY A 1 207 ? -11.266 -36.281 0.809 1 64.5 207 GLY A N 1
ATOM 1627 C CA . GLY A 1 207 ? -11.828 -37.562 0.392 1 64.5 207 GLY A CA 1
ATOM 1628 C C . GLY A 1 207 ? -11.562 -38.688 1.377 1 64.5 207 GLY A C 1
ATOM 1629 O O . GLY A 1 207 ? -11.812 -39.844 1.075 1 64.5 207 GLY A O 1
ATOM 1630 N N . ALA A 1 208 ? -10.812 -38.375 2.467 1 55.19 208 ALA A N 1
ATOM 1631 C CA . ALA A 1 208 ? -10.68 -39.438 3.469 1 55.19 208 ALA A CA 1
ATOM 1632 C C . ALA A 1 208 ? -11.953 -39.562 4.305 1 55.19 208 ALA A C 1
ATOM 1634 O O . ALA A 1 208 ? -12.695 -38.594 4.457 1 55.19 208 ALA A O 1
ATOM 1635 N N . MET B 1 1 ? 17.609 8.258 27.625 1 39.25 1 MET B N 1
ATOM 1636 C CA . MET B 1 1 ? 16.234 7.977 27.203 1 39.25 1 MET B CA 1
ATOM 1637 C C . MET B 1 1 ? 16.219 7.07 25.984 1 39.25 1 MET B C 1
ATOM 1639 O O . MET B 1 1 ? 16.906 7.336 25 1 39.25 1 MET B O 1
ATO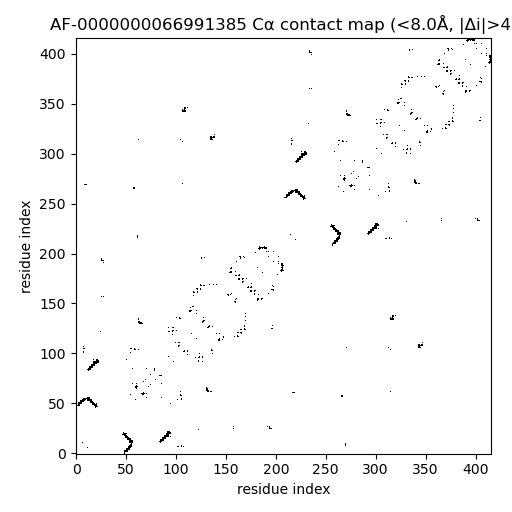M 1643 N N . SER B 1 2 ? 15.992 5.887 26.078 1 49.38 2 SER B N 1
ATOM 1644 C CA . SER B 1 2 ? 16.172 4.809 25.109 1 49.38 2 SER B CA 1
ATOM 1645 C C . SER B 1 2 ? 15.5 5.137 23.781 1 49.38 2 SER B C 1
ATOM 1647 O O . SER B 1 2 ? 14.312 5.461 23.734 1 49.38 2 SER B O 1
ATOM 1649 N N . SER B 1 3 ? 16.25 5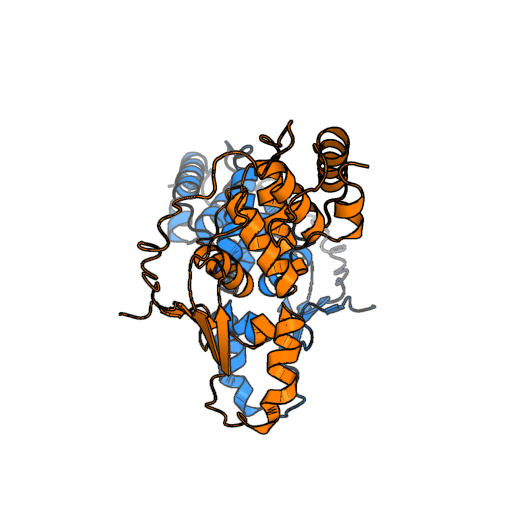.738 22.844 1 61.16 3 SER B N 1
ATOM 1650 C CA . SER B 1 3 ? 15.828 6.117 21.5 1 61.16 3 SER B CA 1
ATOM 1651 C C . SER B 1 3 ? 15.094 4.973 20.812 1 61.16 3 SER B C 1
ATOM 1653 O O . SER B 1 3 ? 15.43 3.805 21 1 61.16 3 SER B O 1
ATOM 1655 N N . CYS B 1 4 ? 13.75 5.066 20.656 1 81.69 4 CYS B N 1
ATOM 1656 C CA . CYS B 1 4 ? 12.945 4.09 19.922 1 81.69 4 CYS B CA 1
ATOM 1657 C C . CYS B 1 4 ? 13.328 4.07 18.438 1 81.69 4 CYS B C 1
ATOM 1659 O O . CYS B 1 4 ? 13.328 5.113 17.781 1 81.69 4 CYS B O 1
ATOM 1661 N N . THR B 1 5 ? 14.062 3.039 18.016 1 87.31 5 THR B N 1
ATOM 1662 C CA . THR B 1 5 ? 14.469 2.889 16.625 1 87.31 5 THR B CA 1
ATOM 1663 C C . THR B 1 5 ? 13.578 1.877 15.914 1 87.31 5 THR B C 1
ATOM 1665 O O . THR B 1 5 ? 13.352 0.774 16.406 1 87.31 5 THR B O 1
ATOM 1668 N N . HIS B 1 6 ? 12.961 2.283 14.867 1 94.19 6 HIS B N 1
ATOM 1669 C CA . HIS B 1 6 ? 12.18 1.412 13.992 1 94.19 6 HIS B CA 1
ATOM 1670 C C . HIS B 1 6 ? 12.961 1.068 12.727 1 94.19 6 HIS B C 1
ATOM 1672 O O . HIS B 1 6 ? 13.406 1.964 12.008 1 94.19 6 HIS B O 1
ATOM 1678 N N . THR B 1 7 ? 13.172 -0.208 12.484 1 95.75 7 THR B N 1
ATOM 1679 C CA . THR B 1 7 ? 13.82 -0.642 11.258 1 95.75 7 THR B CA 1
ATOM 1680 C C . THR B 1 7 ? 12.789 -1.012 10.195 1 95.75 7 THR B C 1
ATOM 1682 O O . THR B 1 7 ? 12.039 -1.98 10.359 1 95.75 7 THR B O 1
ATOM 1685 N N . LEU B 1 8 ? 12.773 -0.3 9.086 1 96.44 8 LEU B N 1
ATOM 1686 C CA . LEU B 1 8 ? 11.75 -0.503 8.07 1 96.44 8 LEU B CA 1
ATOM 1687 C C . LEU B 1 8 ? 12.359 -1.051 6.781 1 96.44 8 LEU B C 1
ATOM 1689 O O . LEU B 1 8 ? 11.641 -1.498 5.887 1 96.44 8 LEU B O 1
ATOM 1693 N N . ALA B 1 9 ? 13.641 -0.995 6.684 1 94.56 9 ALA B N 1
ATOM 1694 C CA . ALA B 1 9 ? 14.344 -1.539 5.523 1 94.56 9 ALA B CA 1
ATOM 1695 C C . ALA B 1 9 ? 15.625 -2.252 5.941 1 94.56 9 ALA B C 1
ATOM 1697 O O . ALA B 1 9 ? 16.344 -1.784 6.828 1 94.56 9 ALA B O 1
ATOM 1698 N N . THR B 1 10 ? 15.922 -3.359 5.34 1 88.38 10 THR B N 1
ATOM 1699 C CA . THR B 1 10 ? 17.172 -4.09 5.551 1 88.38 10 THR B CA 1
ATOM 1700 C C . THR B 1 10 ? 17.781 -4.516 4.219 1 88.38 10 THR B C 1
ATOM 1702 O O . THR B 1 10 ? 17.219 -5.363 3.52 1 88.38 10 THR B O 1
ATOM 1705 N N . PRO B 1 11 ? 18.891 -3.965 3.76 1 81.44 11 PRO B N 1
ATOM 1706 C CA . PRO B 1 11 ? 19.641 -2.938 4.496 1 81.44 11 PRO B CA 1
ATOM 1707 C C . PRO B 1 11 ? 18.938 -1.579 4.473 1 81.44 11 PRO B C 1
ATOM 1709 O O . PRO B 1 11 ? 18.156 -1.299 3.561 1 81.44 11 PRO B O 1
ATOM 1712 N N . GLY B 1 12 ? 19 -0.886 5.496 1 90.69 12 GLY B N 1
ATOM 1713 C CA . GLY B 1 12 ? 18.578 0.501 5.598 1 90.69 12 GLY B CA 1
ATOM 1714 C C . GLY B 1 12 ? 19.734 1.483 5.562 1 90.69 12 G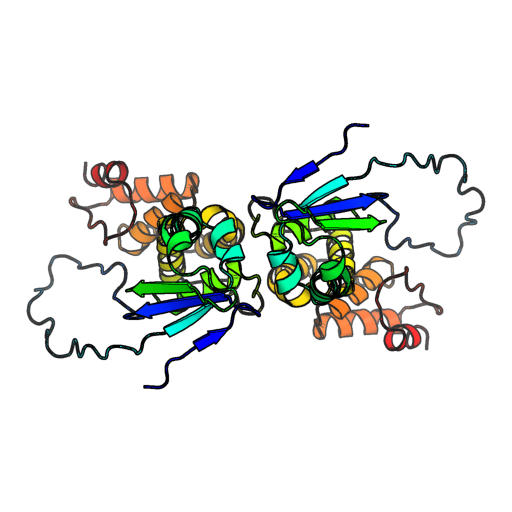LY B C 1
ATOM 1715 O O . GLY B 1 12 ? 20.406 1.699 6.574 1 90.69 12 GLY B O 1
ATOM 1716 N N . ASP B 1 13 ? 19.875 2.201 4.461 1 93.56 13 ASP B N 1
ATOM 1717 C CA . ASP B 1 13 ? 21.062 3.029 4.23 1 93.56 13 ASP B CA 1
ATOM 1718 C C . ASP B 1 13 ? 20.797 4.477 4.645 1 93.56 13 ASP B C 1
ATOM 1720 O O . ASP B 1 13 ? 21.594 5.367 4.332 1 93.56 13 ASP B O 1
ATOM 1724 N N . THR B 1 14 ? 19.703 4.727 5.285 1 95.19 14 THR B N 1
ATOM 1725 C CA . THR B 1 14 ? 19.328 6.074 5.711 1 95.19 14 THR B CA 1
ATOM 1726 C C . THR B 1 14 ? 18.719 6.047 7.105 1 95.19 14 THR B C 1
ATOM 1728 O O . THR B 1 14 ? 17.891 5.176 7.414 1 95.19 14 THR B O 1
ATOM 1731 N N . ILE B 1 15 ? 19.156 6.91 7.918 1 96.25 15 ILE B N 1
ATOM 1732 C CA . ILE B 1 15 ? 18.562 7.09 9.242 1 96.25 15 ILE B CA 1
ATOM 1733 C C . ILE B 1 15 ? 17.766 8.383 9.281 1 96.25 15 ILE B C 1
ATOM 1735 O O . ILE B 1 15 ? 18.312 9.469 9.047 1 96.25 15 ILE B O 1
ATOM 1739 N N . LEU B 1 16 ? 16.484 8.289 9.531 1 96.88 16 LEU B N 1
ATOM 1740 C CA . LEU B 1 16 ? 15.594 9.438 9.695 1 96.88 16 LEU B CA 1
ATOM 1741 C C . LEU B 1 16 ? 15.266 9.664 11.164 1 96.88 16 LEU B C 1
ATOM 1743 O O . LEU B 1 16 ? 14.742 8.773 11.836 1 96.88 16 LEU B O 1
ATOM 1747 N N . THR B 1 17 ? 15.57 10.812 11.672 1 97 17 THR B N 1
ATOM 1748 C CA . THR B 1 17 ? 15.336 11.133 13.07 1 97 17 THR B CA 1
ATOM 1749 C C . THR B 1 17 ? 14.227 12.18 13.211 1 97 17 THR B C 1
ATOM 1751 O O . THR B 1 17 ? 14.305 13.25 12.617 1 97 17 THR B O 1
ATOM 1754 N N . LEU B 1 18 ? 13.203 11.852 13.93 1 97.12 18 LEU B N 1
ATOM 1755 C CA . LEU B 1 18 ? 12.102 12.758 14.234 1 97.12 18 LEU B CA 1
ATOM 1756 C C . LEU B 1 18 ? 12.281 13.398 15.602 1 97.12 18 LEU B C 1
ATOM 1758 O O . LEU B 1 18 ? 12.234 12.711 16.625 1 97.12 18 LEU B O 1
ATOM 1762 N N . ASN B 1 19 ? 12.484 14.648 15.602 1 94.44 19 ASN B N 1
ATOM 1763 C CA . ASN B 1 19 ? 12.57 15.414 16.844 1 94.44 19 ASN B CA 1
ATOM 1764 C C . ASN B 1 19 ? 11.227 16.016 17.234 1 94.44 19 ASN B C 1
ATOM 1766 O O . ASN B 1 19 ? 10.445 16.406 16.359 1 94.44 19 ASN B O 1
ATOM 1770 N N . ASN B 1 20 ? 10.891 16 18.562 1 91.56 20 ASN B N 1
ATOM 1771 C CA . ASN B 1 20 ? 9.656 16.547 19.109 1 91.56 20 ASN B CA 1
ATOM 1772 C C . ASN B 1 20 ? 8.43 15.867 18.531 1 91.56 20 ASN B C 1
ATOM 1774 O O . ASN B 1 20 ? 7.543 16.531 17.984 1 91.56 20 ASN B O 1
ATOM 1778 N N . PRO B 1 21 ? 8.539 14.516 18.859 1 90.38 21 PRO B N 1
ATOM 1779 C CA . PRO B 1 21 ? 7.379 13.766 18.375 1 90.38 21 PRO B CA 1
ATOM 1780 C C . PRO B 1 21 ? 6.09 14.117 19.125 1 90.38 21 PRO B C 1
ATOM 1782 O O . PRO B 1 21 ? 6.125 14.398 20.312 1 90.38 21 PRO B O 1
ATOM 1785 N N . SER B 1 22 ? 5.004 14.859 18.688 1 80 22 SER B N 1
ATOM 1786 C CA . SER B 1 22 ? 3.703 15.117 19.297 1 80 22 SER B CA 1
ATOM 1787 C C . SER B 1 22 ? 3.473 16.609 19.484 1 80 22 SER B C 1
ATOM 1789 O O . SER B 1 22 ? 2.9 17.031 20.484 1 80 22 SER B O 1
ATOM 1791 N N . ALA B 1 23 ? 4.047 17.203 18.656 1 83.69 23 ALA B N 1
ATOM 1792 C CA . ALA B 1 23 ? 3.713 18.625 18.641 1 83.69 23 ALA B CA 1
ATOM 1793 C C . ALA B 1 23 ? 2.213 18.828 18.453 1 83.69 23 ALA B C 1
ATOM 1795 O O . ALA B 1 23 ? 1.527 17.984 17.875 1 83.69 23 ALA B O 1
ATOM 1796 N N . PRO B 1 24 ? 1.698 19.875 19.078 1 86.19 24 PRO B N 1
ATOM 1797 C CA . PRO B 1 24 ? 0.276 20.172 18.875 1 86.19 24 PRO B CA 1
ATOM 1798 C C . PRO B 1 24 ? -0.099 20.281 17.391 1 86.19 24 PRO B C 1
ATOM 1800 O O . PRO B 1 24 ? 0.705 20.75 16.594 1 86.19 24 PRO B O 1
ATOM 1803 N N . PHE B 1 25 ? -1.301 19.75 17.094 1 91.44 25 PHE B N 1
ATOM 1804 C CA . PHE B 1 25 ? -1.728 19.719 15.703 1 91.44 25 PHE B CA 1
ATOM 1805 C C . PHE B 1 25 ? -3.064 20.422 15.531 1 91.44 25 PHE B C 1
ATOM 1807 O O . PHE B 1 25 ? -4.043 20.094 16.203 1 91.44 25 PHE B O 1
ATOM 1814 N N . ALA B 1 26 ? -3.076 21.453 14.617 1 91.44 26 ALA B N 1
ATOM 1815 C CA . ALA B 1 26 ? -4.289 22.172 14.234 1 91.44 26 ALA B CA 1
ATOM 1816 C C . ALA B 1 26 ? -5.086 22.594 15.469 1 91.44 26 ALA B C 1
ATOM 1818 O O . ALA B 1 26 ? -6.277 22.297 15.578 1 91.44 26 ALA B O 1
ATOM 1819 N N . VAL B 1 27 ? -4.512 23.344 16.266 1 87.44 27 VAL B N 1
ATOM 1820 C CA . VAL B 1 27 ? -5.137 23.812 17.516 1 87.44 27 VAL B CA 1
ATOM 1821 C C . VAL B 1 27 ? -6.227 24.828 17.188 1 87.44 27 VAL B C 1
ATOM 1823 O O . VAL B 1 27 ? -6.004 25.766 16.422 1 87.44 27 VAL B O 1
ATOM 1826 N N . TRP B 1 28 ? -7.43 24.562 17.672 1 83.31 28 TRP B N 1
ATOM 1827 C CA . TRP B 1 28 ? -8.602 25.406 17.453 1 83.31 28 TRP B CA 1
ATOM 1828 C C . TRP B 1 28 ? -8.883 26.297 18.656 1 83.31 28 TRP B C 1
ATOM 1830 O O . TRP B 1 28 ? -9.188 25.797 19.75 1 83.31 28 TRP B O 1
ATOM 1840 N N . ASP B 1 29 ? -8.273 27.547 18.594 1 69.69 29 ASP B N 1
ATOM 1841 C CA . ASP B 1 29 ? -8.523 28.484 19.688 1 69.69 29 ASP B CA 1
ATOM 1842 C C . ASP B 1 29 ? -9.922 29.094 19.578 1 69.69 29 ASP B C 1
ATOM 1844 O O . ASP B 1 29 ? -10.25 29.734 18.578 1 69.69 29 ASP B O 1
ATOM 1848 N N . GLU B 1 30 ? -10.945 28.562 19.844 1 54.19 30 GLU B N 1
ATOM 1849 C CA . GLU B 1 30 ? -12.203 29.312 19.891 1 54.19 30 GLU B CA 1
ATOM 1850 C C . GLU B 1 30 ? -11.992 30.703 20.5 1 54.19 30 GLU B C 1
ATOM 1852 O O . GLU B 1 30 ? -11.219 30.859 21.438 1 54.19 30 GLU B O 1
ATOM 1857 N N . ALA B 1 31 ? -12.188 31.859 19.953 1 47.75 31 ALA B N 1
ATOM 1858 C CA . ALA B 1 31 ? -12.078 33.25 20.422 1 47.75 31 ALA B CA 1
ATOM 1859 C C . ALA B 1 31 ? -12.133 33.281 21.953 1 47.75 31 ALA B C 1
ATOM 1861 O O . ALA B 1 31 ? -11.305 33.938 22.594 1 47.75 31 ALA B O 1
ATOM 1862 N N . GLY B 1 32 ? -13.359 33.344 22.469 1 40 32 GLY B N 1
ATOM 1863 C CA . GLY B 1 32 ? -13.633 34.156 23.656 1 40 32 GLY B CA 1
ATOM 1864 C C . GLY B 1 32 ? -12.859 33.688 24.875 1 40 32 GLY B C 1
ATOM 1865 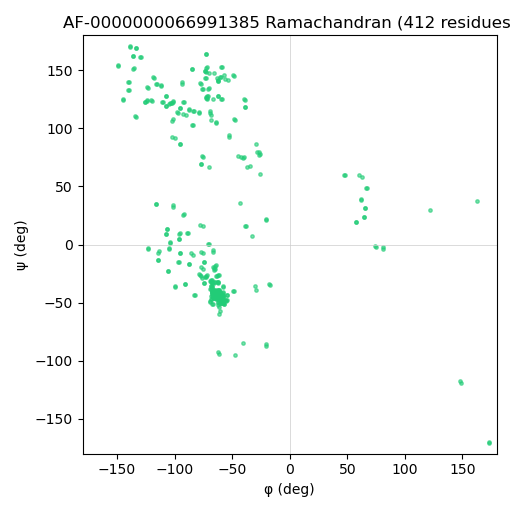O O . GLY B 1 32 ? -13.039 34.25 25.969 1 40 32 GLY B O 1
ATOM 1866 N N . SER B 1 33 ? -12.758 32.438 25.094 1 39.53 33 SER B N 1
ATOM 1867 C CA . SER B 1 33 ? -12.258 32.281 26.453 1 39.53 33 SER B CA 1
ATOM 1868 C C . SER B 1 33 ? -10.82 32.812 26.578 1 39.53 33 SER B C 1
ATOM 1870 O O . SER B 1 33 ? -10.047 32.719 25.625 1 39.53 33 SER B O 1
ATOM 1872 N N . ASP B 1 34 ? -10.602 33.719 27.516 1 37.47 34 ASP B N 1
ATOM 1873 C CA . ASP B 1 34 ? -9.414 34.406 28.031 1 37.47 34 ASP B CA 1
ATOM 1874 C C . ASP B 1 34 ? -8.172 33.531 27.891 1 37.47 34 ASP B C 1
ATOM 1876 O O . ASP B 1 34 ? -8.109 32.438 28.453 1 37.47 34 ASP B O 1
ATOM 1880 N N . LYS B 1 35 ? -7.539 33.5 26.938 1 40.66 35 LYS B N 1
ATOM 1881 C CA . LYS B 1 35 ? -6.18 33 26.75 1 40.66 35 LYS B CA 1
ATOM 1882 C C . LYS B 1 35 ? -5.344 33.219 28 1 40.66 35 LYS B C 1
ATOM 1884 O O . LYS B 1 35 ? -4.117 33.344 27.938 1 40.66 35 LYS B O 1
ATOM 1889 N N . SER B 1 36 ? -6.059 33.688 29.125 1 38.44 36 SER B N 1
ATOM 1890 C CA . SER B 1 36 ? -5.02 33.969 30.109 1 38.44 36 SER B CA 1
ATOM 1891 C C . SER B 1 36 ? -4.039 32.812 30.219 1 38.44 36 SER B C 1
ATOM 1893 O O . SER B 1 36 ? -2.824 33 30.156 1 38.44 36 SER B O 1
ATOM 1895 N N . ALA B 1 37 ? -4.406 31.922 31.312 1 36.44 37 ALA B N 1
ATOM 1896 C CA . ALA B 1 37 ? -3.441 31.156 32.094 1 36.44 37 ALA B CA 1
ATOM 1897 C C . ALA B 1 37 ? -2.969 29.922 31.344 1 36.44 37 ALA B C 1
ATOM 1899 O O . ALA B 1 37 ? -3.508 28.828 31.516 1 36.44 37 ALA B O 1
ATOM 1900 N N . VAL B 1 38 ? -3.174 29.875 30.109 1 38.66 38 VAL B N 1
ATOM 1901 C CA . VAL B 1 38 ? -2.447 28.672 29.719 1 38.66 38 VAL B CA 1
ATOM 1902 C C . VAL B 1 38 ? -1.071 28.656 30.375 1 38.66 38 VAL B C 1
ATOM 1904 O O . VAL B 1 38 ? -0.261 29.562 30.156 1 38.66 38 VAL B O 1
ATOM 1907 N N . ASN B 1 39 ? -1.064 28.328 31.703 1 35.16 39 ASN B N 1
ATOM 1908 C CA . ASN B 1 39 ? 0.158 28.031 32.438 1 35.16 39 ASN B CA 1
ATOM 1909 C C . ASN B 1 39 ? 1.256 27.5 31.531 1 35.16 39 ASN B C 1
ATOM 1911 O O . ASN B 1 39 ? 1.095 26.453 30.906 1 35.16 39 ASN B O 1
ATOM 1915 N N . SER B 1 40 ? 1.894 28.344 30.797 1 37.38 40 SER B N 1
ATOM 1916 C CA . SER B 1 40 ? 3.236 28.25 30.234 1 37.38 40 SER B CA 1
ATOM 1917 C C . SER B 1 40 ? 4.047 27.172 30.938 1 37.38 40 SER B C 1
ATOM 1919 O O . SER B 1 40 ? 5.133 26.797 30.484 1 37.38 40 SER B O 1
ATOM 1921 N N . ASP B 1 41 ? 3.738 27.078 32.312 1 39.5 41 ASP B N 1
ATOM 1922 C CA . ASP B 1 41 ? 4.676 26.266 33.094 1 39.5 41 ASP B CA 1
ATOM 1923 C C . ASP B 1 41 ? 4.723 24.828 32.594 1 39.5 41 ASP B C 1
ATOM 1925 O O . ASP B 1 41 ? 5.777 24.188 32.625 1 39.5 41 ASP B O 1
ATOM 1929 N N . LEU B 1 42 ? 3.477 24.156 32.594 1 37.66 42 LEU B N 1
ATOM 1930 C CA . LEU B 1 42 ? 3.656 22.719 32.438 1 37.66 42 LEU B CA 1
ATOM 1931 C C . LEU B 1 42 ? 3.971 22.391 30.969 1 37.66 42 LEU B C 1
ATOM 1933 O O . LEU B 1 42 ? 3.742 21.266 30.516 1 37.66 42 LEU B O 1
ATOM 1937 N N . LEU B 1 43 ? 3.906 23.328 30.094 1 40.91 43 LEU B N 1
ATOM 1938 C CA . LEU B 1 43 ? 4.625 22.938 28.891 1 40.91 43 LEU B CA 1
ATOM 1939 C C . LEU B 1 43 ? 5.914 22.188 29.234 1 40.91 43 LEU B C 1
ATOM 1941 O O . LEU B 1 43 ? 6.973 22.812 29.359 1 40.91 43 LEU B O 1
ATOM 1945 N N . LEU B 1 44 ? 5.918 21.766 30.5 1 40.12 44 LEU B N 1
ATOM 1946 C CA . LEU B 1 44 ? 7.023 20.812 30.656 1 40.12 44 LEU B CA 1
ATOM 1947 C C . LEU B 1 44 ? 7.348 20.141 29.328 1 40.12 44 LEU B C 1
ATOM 1949 O O . LEU B 1 44 ? 6.469 19.547 28.703 1 40.12 44 LEU B O 1
ATOM 1953 N N . SER B 1 45 ? 8.039 20.797 28.516 1 44.53 45 SER B N 1
ATOM 1954 C CA . SER B 1 45 ? 8.758 20.234 27.375 1 44.53 45 SER B CA 1
ATOM 1955 C C . SER B 1 45 ? 8.992 18.75 27.562 1 44.53 45 SER B C 1
ATOM 1957 O O . SER B 1 45 ? 10.023 18.328 28.094 1 44.53 45 SER B O 1
ATOM 1959 N N . THR B 1 46 ? 8.234 18.078 28.375 1 49.62 46 THR B N 1
ATOM 1960 C CA . THR B 1 46 ? 8.586 16.672 28.344 1 49.62 46 THR B CA 1
ATOM 1961 C C . THR B 1 46 ? 8.969 16.234 26.922 1 49.62 46 THR B C 1
ATOM 1963 O O . THR B 1 46 ? 8.125 16.219 26.031 1 49.62 46 THR B O 1
ATOM 1966 N N . THR B 1 47 ? 10.086 16.797 26.5 1 61.25 47 THR B N 1
ATOM 1967 C CA . THR B 1 47 ? 10.766 16.516 25.234 1 61.25 47 THR B CA 1
ATOM 1968 C C . THR B 1 47 ? 10.727 15.016 24.922 1 61.25 47 THR B C 1
ATOM 1970 O O . THR B 1 47 ? 11.32 14.219 25.641 1 61.25 47 THR B O 1
ATOM 1973 N N . CYS B 1 48 ? 9.586 14.586 24.5 1 76.88 48 CYS B N 1
ATOM 1974 C CA . CYS B 1 48 ? 9.586 13.195 24.047 1 76.88 48 CYS B CA 1
ATOM 1975 C C . CYS B 1 48 ? 10.867 12.867 23.281 1 76.88 48 CYS B C 1
ATOM 1977 O O . CYS B 1 48 ? 11.367 13.703 22.531 1 76.88 48 CYS B O 1
ATOM 1979 N N . PRO B 1 49 ? 11.477 11.883 23.766 1 88.38 49 PRO B N 1
ATOM 1980 C CA . PRO B 1 49 ? 12.695 11.477 23.062 1 88.38 49 PRO B CA 1
ATOM 1981 C C . PRO B 1 49 ? 12.484 11.344 21.547 1 88.38 49 PRO B C 1
ATOM 1983 O O . PRO B 1 49 ? 11.375 11.055 21.109 1 88.38 49 PRO B O 1
ATOM 1986 N N . PRO B 1 50 ? 13.539 11.703 20.875 1 93.69 50 PRO B N 1
ATOM 1987 C CA . PRO B 1 50 ? 13.453 11.547 19.422 1 93.69 50 PRO B CA 1
ATOM 1988 C C . PRO B 1 50 ? 13.188 10.102 19.016 1 93.69 50 PRO B C 1
ATOM 1990 O O . PRO B 1 50 ? 13.492 9.172 19.75 1 93.69 50 PRO B O 1
ATOM 1993 N N . VAL B 1 51 ? 12.57 9.961 17.875 1 95.94 51 VAL B N 1
ATOM 1994 C CA . VAL B 1 51 ? 12.32 8.656 17.266 1 95.94 51 VAL B CA 1
ATOM 1995 C C . VAL B 1 51 ? 13.156 8.516 16 1 95.94 51 VAL B C 1
ATOM 1997 O O . VAL B 1 51 ? 13.258 9.453 15.203 1 95.94 51 VAL B O 1
ATOM 2000 N N . THR B 1 52 ? 13.734 7.359 15.844 1 96.69 52 THR B N 1
ATOM 2001 C CA . THR B 1 52 ? 14.586 7.141 14.68 1 96.69 52 THR B CA 1
ATOM 2002 C C . THR B 1 52 ? 14.031 6.016 13.812 1 96.69 52 THR B C 1
ATOM 2004 O O . THR B 1 52 ? 13.5 5.027 14.328 1 96.69 52 THR B O 1
ATOM 2007 N N . TYR B 1 53 ? 14.172 6.164 12.516 1 97.56 53 TYR B N 1
ATOM 2008 C CA . TYR B 1 53 ? 13.758 5.184 11.516 1 97.56 53 TYR B CA 1
ATOM 2009 C C . TYR B 1 53 ? 14.914 4.82 10.594 1 97.56 53 TYR B C 1
ATOM 2011 O O . TYR B 1 53 ? 15.547 5.703 10.008 1 97.56 53 TYR B O 1
ATOM 2019 N N . ARG B 1 54 ? 15.203 3.578 10.562 1 97.19 54 ARG B N 1
ATOM 2020 C CA . ARG B 1 54 ? 16.125 3.096 9.531 1 97.19 54 ARG B CA 1
ATOM 2021 C C . ARG B 1 54 ? 15.367 2.742 8.25 1 97.19 54 ARG B C 1
ATOM 2023 O O . ARG B 1 54 ? 14.539 1.83 8.242 1 97.19 54 ARG B O 1
ATOM 2030 N N . VAL B 1 55 ? 15.672 3.473 7.145 1 97.44 55 VAL B N 1
ATOM 2031 C CA . VAL B 1 55 ? 14.852 3.404 5.941 1 97.44 55 VAL B CA 1
ATOM 2032 C C . VAL B 1 55 ? 15.742 3.252 4.715 1 97.44 55 VAL B C 1
ATOM 2034 O O . VAL B 1 55 ? 16.969 3.254 4.828 1 97.44 55 VAL B O 1
ATOM 2037 N N . SER B 1 56 ? 15.156 2.961 3.592 1 96.06 56 SER B N 1
ATOM 2038 C CA . SER B 1 56 ? 15.844 2.861 2.309 1 96.06 56 SER B CA 1
ATOM 2039 C C . SER B 1 56 ? 15.805 4.188 1.56 1 96.06 56 SER B C 1
ATOM 2041 O O . SER B 1 56 ? 14.734 4.719 1.271 1 96.06 56 SER B O 1
ATOM 2043 N N . SER B 1 57 ? 16.984 4.691 1.238 1 94.94 57 SER B N 1
ATOM 2044 C CA . SER B 1 57 ? 17.047 5.914 0.447 1 94.94 57 SER B CA 1
ATOM 2045 C C . SER B 1 57 ? 16.312 5.746 -0.884 1 94.94 57 SER B C 1
ATOM 2047 O O . SER B 1 57 ? 15.633 6.668 -1.347 1 94.94 57 SER B O 1
ATOM 2049 N N . GLN B 1 58 ? 16.391 4.562 -1.474 1 94.12 58 GLN B N 1
ATOM 2050 C CA . GLN B 1 58 ? 15.789 4.332 -2.779 1 94.12 58 GLN B CA 1
ATOM 2051 C C . GLN B 1 58 ? 14.266 4.395 -2.691 1 94.12 58 GLN B C 1
ATOM 2053 O O . GLN B 1 58 ? 13.602 4.91 -3.596 1 94.12 58 GLN B O 1
ATOM 2058 N N . HIS B 1 59 ? 13.664 3.83 -1.659 1 97.19 59 HIS B N 1
ATOM 2059 C CA . HIS B 1 59 ? 12.219 3.949 -1.461 1 97.19 59 HIS B CA 1
ATOM 2060 C C . HIS B 1 59 ? 11.805 5.41 -1.327 1 97.19 59 HIS B C 1
ATOM 2062 O O . HIS B 1 59 ? 10.82 5.836 -1.935 1 97.19 59 HIS B O 1
ATOM 2068 N N . LEU B 1 60 ? 12.594 6.141 -0.555 1 97.44 60 LEU B N 1
ATOM 2069 C CA . LEU B 1 60 ? 12.289 7.555 -0.358 1 97.44 60 LEU B CA 1
ATOM 2070 C C . LEU B 1 60 ? 12.43 8.328 -1.663 1 97.44 60 LEU B C 1
ATOM 2072 O O . LEU B 1 60 ? 11.547 9.109 -2.025 1 97.44 60 LEU B O 1
ATOM 2076 N N . ILE B 1 61 ? 13.492 8.102 -2.367 1 95.69 61 ILE B N 1
ATOM 2077 C CA . ILE B 1 61 ? 13.797 8.805 -3.611 1 95.69 61 ILE B CA 1
ATOM 2078 C C . ILE B 1 61 ? 12.695 8.531 -4.637 1 95.69 61 ILE B C 1
ATOM 2080 O O . ILE B 1 61 ? 12.234 9.453 -5.316 1 95.69 61 ILE B O 1
ATOM 2084 N N . GLN B 1 62 ? 12.266 7.309 -4.738 1 96.31 62 GLN B N 1
ATOM 2085 C CA . GLN B 1 62 ? 11.297 6.922 -5.754 1 96.31 62 GLN B CA 1
ATOM 2086 C C . GLN B 1 62 ? 9.906 7.453 -5.41 1 96.31 62 GLN B C 1
ATOM 2088 O O . GLN B 1 62 ? 9.109 7.754 -6.305 1 96.31 62 GLN B O 1
ATOM 2093 N N . ALA B 1 63 ? 9.594 7.637 -4.152 1 97.25 63 ALA B N 1
ATOM 2094 C CA . ALA B 1 63 ? 8.242 7.957 -3.711 1 97.25 63 ALA B CA 1
ATOM 2095 C C . ALA B 1 63 ? 8.062 9.461 -3.527 1 97.25 63 ALA B C 1
ATOM 2097 O O . ALA B 1 63 ? 6.934 9.953 -3.418 1 97.25 63 ALA B O 1
ATOM 2098 N N . SER B 1 64 ? 9.141 10.227 -3.482 1 97.81 64 SER B N 1
ATOM 2099 C CA . SER B 1 64 ? 9.078 11.617 -3.039 1 97.81 64 SER B CA 1
ATOM 2100 C C . SER B 1 64 ? 10.055 12.492 -3.812 1 97.81 64 SER B C 1
ATOM 2102 O O . SER B 1 64 ? 11.266 12.234 -3.809 1 97.81 64 SER B O 1
ATOM 2104 N N . SER B 1 65 ? 9.609 13.57 -4.461 1 95.62 65 SER B N 1
ATOM 2105 C CA . SER B 1 65 ? 10.5 14.516 -5.117 1 95.62 65 SER B CA 1
ATOM 2106 C C . SER B 1 65 ? 11.367 15.266 -4.105 1 95.62 65 SER B C 1
ATOM 2108 O O . SER B 1 65 ? 12.508 15.609 -4.395 1 95.62 65 SER B O 1
ATOM 2110 N N . PHE B 1 66 ? 10.797 15.531 -2.895 1 96.5 66 PHE B N 1
ATOM 2111 C CA . PHE B 1 66 ? 11.547 16.156 -1.809 1 96.5 66 PHE B CA 1
ATOM 2112 C C . PHE B 1 66 ? 12.773 15.32 -1.457 1 96.5 66 PHE B C 1
ATOM 2114 O O . PHE B 1 66 ? 13.891 15.844 -1.422 1 96.5 66 PHE B O 1
ATOM 2121 N N . PHE B 1 67 ? 12.609 14.039 -1.245 1 96.38 67 PHE B N 1
ATOM 2122 C CA . PHE B 1 67 ? 13.703 13.172 -0.833 1 96.38 67 PHE B CA 1
ATOM 2123 C C . PHE B 1 67 ? 14.641 12.891 -2.004 1 96.38 67 PHE B C 1
ATOM 2125 O O . PHE B 1 67 ? 15.844 12.703 -1.812 1 96.38 67 PHE B O 1
ATOM 2132 N N . LYS B 1 68 ? 14.031 12.82 -3.242 1 95.12 68 LYS B N 1
ATOM 2133 C CA . LYS B 1 68 ? 14.898 12.711 -4.41 1 95.12 68 LYS B CA 1
ATOM 2134 C C . LYS B 1 68 ? 15.922 13.844 -4.445 1 95.12 68 LYS B C 1
ATOM 2136 O O . LYS B 1 68 ? 17.125 13.602 -4.594 1 95.12 68 LYS B O 1
ATOM 2141 N N . ALA B 1 69 ? 15.469 15.055 -4.25 1 94.25 69 ALA B N 1
ATOM 2142 C CA . ALA B 1 69 ? 16.359 16.219 -4.25 1 94.25 69 ALA B CA 1
ATOM 2143 C C . ALA B 1 69 ? 17.328 16.156 -3.078 1 94.25 69 ALA B C 1
ATOM 2145 O O . ALA B 1 69 ? 18.531 16.406 -3.244 1 94.25 69 ALA B O 1
ATOM 2146 N N . ALA B 1 70 ? 16.859 15.789 -1.919 1 92.44 70 ALA B N 1
ATOM 2147 C CA . ALA B 1 70 ? 17.641 15.805 -0.684 1 92.44 70 ALA B CA 1
ATOM 2148 C C . ALA B 1 70 ? 18.734 14.742 -0.713 1 92.44 70 ALA B C 1
ATOM 2150 O O . ALA B 1 70 ? 19.812 14.938 -0.156 1 92.44 70 ALA B O 1
ATOM 2151 N N . LEU B 1 71 ? 18.469 13.648 -1.401 1 92.38 71 LEU B N 1
ATOM 2152 C CA . LEU B 1 71 ? 19.359 12.5 -1.281 1 92.38 71 LEU B CA 1
ATOM 2153 C C . LEU B 1 71 ? 20.234 12.352 -2.531 1 92.38 71 LEU B C 1
ATOM 2155 O O . LEU B 1 71 ? 21.219 11.617 -2.521 1 92.38 71 LEU B O 1
ATOM 2159 N N . THR B 1 72 ? 19.875 12.852 -3.656 1 86.44 72 THR B N 1
ATOM 2160 C CA . THR B 1 72 ? 20.672 12.742 -4.867 1 86.44 72 THR B CA 1
ATOM 2161 C C . THR B 1 72 ? 21.453 14.031 -5.117 1 86.44 72 THR B C 1
ATOM 2163 O O . THR B 1 72 ? 22.438 14.031 -5.859 1 86.44 72 THR B O 1
ATOM 2166 N N . GLY B 1 73 ? 21 15.172 -4.863 1 66.94 73 GLY B N 1
ATOM 2167 C CA . GLY B 1 73 ? 21.688 16.422 -5.145 1 66.94 73 GLY B CA 1
ATOM 2168 C C . GLY B 1 73 ? 23.016 16.562 -4.418 1 66.94 73 GLY B C 1
ATOM 2169 O O . GLY B 1 73 ? 24.078 16.562 -5.043 1 66.94 73 GLY B O 1
ATOM 2170 N N . ARG B 1 74 ? 23.047 17.234 -3.201 1 56.12 74 ARG B N 1
ATOM 2171 C CA . ARG B 1 74 ? 24.188 17.797 -2.49 1 56.12 74 ARG B CA 1
ATOM 2172 C C . ARG B 1 74 ? 25.062 16.688 -1.903 1 56.12 74 ARG B C 1
ATOM 2174 O O . ARG B 1 74 ? 26.203 16.938 -1.497 1 56.12 74 ARG B O 1
ATOM 2181 N N . TRP B 1 75 ? 24.422 15.531 -1.638 1 51.78 75 TRP B N 1
ATOM 2182 C CA . TRP B 1 75 ? 25.125 14.57 -0.792 1 51.78 75 TRP B CA 1
ATOM 2183 C C . TRP B 1 75 ? 26.203 13.844 -1.576 1 51.78 75 TRP B C 1
ATOM 2185 O O . TRP B 1 75 ? 26.922 13 -1.028 1 51.78 75 TRP B O 1
ATOM 2195 N N . LYS B 1 76 ? 26.141 13.828 -2.928 1 49.97 76 LYS B N 1
ATOM 2196 C CA . LYS B 1 76 ? 27.25 13.18 -3.615 1 49.97 76 LYS B CA 1
ATOM 2197 C C . LYS B 1 76 ? 28.594 13.672 -3.082 1 49.97 76 LYS B C 1
ATOM 2199 O O . LYS B 1 76 ? 29.578 12.938 -3.092 1 49.97 76 LYS B O 1
ATOM 2204 N N . GLU B 1 77 ? 28.641 14.844 -2.848 1 47.28 77 GLU B N 1
ATOM 2205 C CA . GLU B 1 77 ? 30.016 15.281 -2.621 1 47.28 77 GLU B CA 1
ATOM 2206 C C . GLU B 1 77 ? 30.609 14.57 -1.412 1 47.28 77 GLU B C 1
ATOM 2208 O O . GLU B 1 77 ? 31.812 14.242 -1.411 1 47.28 77 GLU B O 1
ATOM 2213 N N . GLY B 1 78 ? 29.891 14.625 -0.171 1 43.88 78 GLY B N 1
ATOM 2214 C CA . GLY B 1 78 ? 30.625 14.234 1.027 1 43.88 78 GLY B CA 1
ATOM 2215 C C . GLY B 1 78 ? 30.5 12.75 1.343 1 43.88 78 GLY B C 1
ATOM 2216 O O . GLY B 1 78 ? 31.234 12.227 2.178 1 43.88 78 GLY B O 1
ATOM 2217 N N . SER B 1 79 ? 29.297 12.016 1.062 1 47.28 79 SER B N 1
ATOM 2218 C CA . SER B 1 79 ? 29.094 10.719 1.714 1 47.28 79 SER B CA 1
ATOM 2219 C C . SER B 1 79 ? 29.406 9.57 0.768 1 47.28 79 SER B C 1
ATOM 2221 O O . SER B 1 79 ? 28.531 8.781 0.422 1 47.28 79 SER B O 1
ATOM 2223 N N . THR B 1 80 ? 30.312 9.68 -0.077 1 44.38 80 THR B N 1
ATOM 2224 C CA . THR B 1 80 ? 30.562 8.664 -1.096 1 44.38 80 THR B CA 1
ATOM 2225 C C . THR B 1 80 ? 31.062 7.371 -0.458 1 44.38 80 THR B C 1
ATOM 2227 O O . THR B 1 80 ? 31.453 6.441 -1.161 1 44.38 80 THR B O 1
ATOM 2230 N N . GLY B 1 81 ? 31.328 7.289 0.775 1 46.25 81 GLY B N 1
ATOM 2231 C CA . GLY B 1 81 ? 31.953 6 1.046 1 46.25 81 GLY B CA 1
ATOM 2232 C C . GLY B 1 81 ? 30.969 4.852 1.052 1 46.25 81 GLY B C 1
ATOM 2233 O O . GLY B 1 81 ? 29.766 5.059 1.23 1 46.25 81 GLY B O 1
ATOM 2234 N N . PRO B 1 82 ? 31.203 3.703 0.417 1 49.22 82 PRO B N 1
ATOM 2235 C CA . PRO B 1 82 ? 30.391 2.484 0.355 1 49.22 82 PRO B CA 1
ATOM 2236 C C . PRO B 1 82 ? 29.562 2.264 1.613 1 49.22 82 PRO B C 1
ATOM 2238 O O . PRO B 1 82 ? 28.469 1.688 1.543 1 49.22 82 PRO B O 1
ATOM 2241 N N . ASP B 1 83 ? 30.062 2.605 2.855 1 54 83 ASP B N 1
ATOM 2242 C CA . ASP B 1 83 ? 29.531 2.404 4.199 1 54 83 ASP B CA 1
ATOM 2243 C C . ASP B 1 83 ? 28.656 3.578 4.621 1 54 83 ASP B C 1
ATOM 2245 O O . ASP B 1 83 ? 28.297 3.701 5.793 1 54 83 ASP B O 1
ATOM 2249 N N . LYS B 1 84 ? 28.328 4.465 3.732 1 65.56 84 LYS B N 1
ATOM 2250 C CA . LYS B 1 84 ? 27.812 5.707 4.301 1 65.56 84 LYS B CA 1
ATOM 2251 C C . LYS B 1 84 ? 26.281 5.668 4.422 1 65.56 84 LYS B C 1
ATOM 2253 O O . LYS B 1 84 ? 25.594 5.324 3.461 1 65.56 84 LYS B O 1
ATOM 2258 N N . CYS B 1 85 ? 25.828 5.648 5.512 1 85.31 85 CYS B N 1
ATOM 2259 C CA . CYS B 1 85 ? 24.453 5.789 5.973 1 85.31 85 CYS B CA 1
ATOM 2260 C C . CYS B 1 85 ? 24.031 7.254 5.98 1 85.31 85 CYS B C 1
ATOM 2262 O O . CYS B 1 85 ? 24.688 8.094 6.59 1 85.31 85 CYS B O 1
ATOM 2264 N N . HIS B 1 86 ? 23.047 7.633 5.086 1 91.88 86 HIS B N 1
ATOM 2265 C CA . HIS B 1 86 ? 22.469 8.977 5.09 1 91.88 86 HIS B CA 1
ATOM 2266 C C . HIS B 1 86 ? 21.766 9.273 6.406 1 91.88 86 HIS B C 1
ATOM 2268 O O . HIS B 1 86 ? 21.172 8.383 7.012 1 91.88 86 HIS B O 1
ATOM 2274 N N . GLU B 1 87 ? 21.938 10.547 6.82 1 94.19 87 GLU B N 1
ATOM 2275 C CA . GLU B 1 87 ? 21.203 11 8 1 94.19 87 GLU B CA 1
ATOM 2276 C C . GLU B 1 87 ? 20.281 12.172 7.664 1 94.19 87 GLU B C 1
ATOM 2278 O O . GLU B 1 87 ? 20.719 13.172 7.102 1 94.19 87 GLU B O 1
ATOM 2283 N N . ILE B 1 88 ? 19.062 12.008 7.945 1 95.5 88 ILE B N 1
ATOM 2284 C CA . ILE B 1 88 ? 18.062 13.055 7.734 1 95.5 88 ILE B CA 1
ATOM 2285 C C . ILE B 1 88 ? 17.359 13.359 9.055 1 95.5 88 ILE B C 1
ATOM 2287 O O . ILE B 1 88 ? 16.984 12.445 9.789 1 95.5 88 ILE B O 1
ATOM 2291 N N . SER B 1 89 ? 17.203 14.617 9.336 1 95.94 89 SER B N 1
ATOM 2292 C CA . SER B 1 89 ? 16.484 15.047 10.531 1 95.94 89 SER B CA 1
ATOM 2293 C C . SER B 1 89 ? 15.211 15.805 10.18 1 95.94 89 SER B C 1
ATOM 2295 O O . SER B 1 89 ? 15.188 16.578 9.219 1 95.94 89 SER B O 1
ATOM 2297 N N . THR B 1 90 ? 14.195 15.508 10.891 1 96.12 90 THR B N 1
ATOM 2298 C CA . THR B 1 90 ? 12.93 16.234 10.789 1 96.12 90 THR B CA 1
ATOM 2299 C C . THR B 1 90 ? 12.336 16.469 12.18 1 96.12 90 THR B C 1
ATOM 2301 O O . THR B 1 90 ? 12.867 15.984 13.18 1 96.12 90 THR B O 1
ATOM 2304 N N . GLU B 1 91 ? 11.242 17.328 12.219 1 95.25 91 GLU B N 1
ATOM 2305 C CA . GLU B 1 91 ? 10.719 17.672 13.539 1 95.25 91 GLU B CA 1
ATOM 2306 C C . GLU B 1 91 ? 9.219 17.938 13.484 1 95.25 91 GLU B C 1
ATOM 2308 O O . GLU B 1 91 ? 8.664 18.203 12.414 1 95.25 91 GLU B O 1
ATOM 2313 N N . ASP B 1 92 ? 8.586 17.734 14.57 1 93.94 92 ASP B N 1
ATOM 2314 C CA . ASP B 1 92 ? 7.262 18.25 14.906 1 93.94 92 ASP B CA 1
ATOM 2315 C C . ASP B 1 92 ? 6.16 17.391 14.281 1 93.94 92 ASP B C 1
ATOM 2317 O O . ASP B 1 92 ? 4.973 17.625 14.531 1 93.94 92 ASP B O 1
ATOM 2321 N N . TRP B 1 93 ? 6.578 16.422 13.516 1 96 93 TRP B N 1
ATOM 2322 C CA . TRP B 1 93 ? 5.57 15.492 13 1 96 93 TRP B CA 1
ATOM 2323 C C . TRP B 1 93 ? 5.023 14.609 14.109 1 96 93 TRP B C 1
ATOM 2325 O O . TRP B 1 93 ? 5.723 14.32 15.086 1 96 93 TRP B O 1
ATOM 2335 N N . ASP B 1 94 ? 3.756 14.234 14.008 1 95.75 94 ASP B N 1
ATOM 2336 C CA . ASP B 1 94 ? 3.223 13.156 14.836 1 95.75 94 ASP B CA 1
ATOM 2337 C C . ASP B 1 94 ? 3.936 11.844 14.555 1 95.75 94 ASP B C 1
ATOM 2339 O O . ASP B 1 94 ? 4.047 11.43 13.398 1 95.75 94 ASP B O 1
ATOM 2343 N N . ALA B 1 95 ? 4.438 11.164 15.555 1 95.94 95 ALA B N 1
ATOM 2344 C CA . ALA B 1 95 ? 5.262 9.969 15.391 1 95.94 95 ALA B CA 1
ATOM 2345 C C . ALA B 1 95 ? 4.473 8.844 14.727 1 95.94 95 ALA B C 1
ATOM 2347 O O . ALA B 1 95 ? 4.996 8.148 13.852 1 95.94 95 ALA B O 1
ATOM 2348 N N . GLU B 1 96 ? 3.264 8.641 15.141 1 96.75 96 GLU B N 1
ATOM 2349 C CA . GLU B 1 96 ? 2.449 7.57 14.57 1 96.75 96 GLU B CA 1
ATOM 2350 C C . GLU B 1 96 ? 2.107 7.852 13.109 1 96.75 96 GLU B C 1
ATOM 2352 O O . GLU B 1 96 ? 2.127 6.945 12.281 1 96.75 96 GLU B O 1
ATOM 2357 N N . ALA B 1 97 ? 1.78 9.102 12.781 1 97.94 97 ALA B N 1
ATOM 2358 C CA . ALA B 1 97 ? 1.504 9.469 11.398 1 97.94 97 ALA B CA 1
ATOM 2359 C C . ALA B 1 97 ? 2.717 9.211 10.508 1 97.94 97 ALA B C 1
ATOM 2361 O O . ALA B 1 97 ? 2.594 8.617 9.43 1 97.94 97 ALA B O 1
ATOM 2362 N N . LEU B 1 98 ? 3.863 9.664 11.039 1 98.19 98 LEU B N 1
ATOM 2363 C CA . LEU B 1 98 ? 5.086 9.461 10.266 1 98.19 98 LEU B CA 1
ATOM 2364 C C . LEU B 1 98 ? 5.387 7.977 10.109 1 98.19 98 LEU B C 1
ATOM 2366 O O . LEU B 1 98 ? 5.766 7.531 9.023 1 98.19 98 LEU B O 1
ATOM 2370 N N . ARG B 1 99 ? 5.215 7.219 11.156 1 97.69 99 ARG B N 1
ATOM 2371 C CA . ARG B 1 99 ? 5.453 5.781 11.109 1 97.69 99 ARG B CA 1
ATOM 2372 C C . ARG B 1 99 ? 4.559 5.113 10.07 1 97.69 99 ARG B C 1
ATOM 2374 O O . ARG B 1 99 ? 5.02 4.285 9.281 1 97.69 99 ARG B O 1
ATOM 2381 N N . ILE B 1 100 ? 3.287 5.434 10.039 1 98.5 100 ILE B N 1
ATOM 2382 C CA . ILE B 1 100 ? 2.342 4.863 9.086 1 98.5 100 ILE B CA 1
ATOM 2383 C C . ILE B 1 100 ? 2.811 5.141 7.664 1 98.5 100 ILE B C 1
ATOM 2385 O O . ILE B 1 100 ? 2.879 4.23 6.836 1 98.5 100 ILE B O 1
ATOM 2389 N N . VAL B 1 101 ? 3.17 6.391 7.418 1 98.62 101 VAL B N 1
ATOM 2390 C CA . VAL B 1 101 ? 3.578 6.793 6.074 1 98.62 101 VAL B CA 1
ATOM 2391 C C . VAL B 1 101 ? 4.848 6.043 5.676 1 98.62 101 VAL B C 1
ATOM 2393 O O . VAL B 1 101 ? 4.926 5.48 4.582 1 98.62 101 VAL B O 1
ATOM 2396 N N . LEU B 1 102 ? 5.828 5.977 6.578 1 98.56 102 LEU B N 1
ATOM 2397 C CA . LEU B 1 102 ? 7.09 5.312 6.266 1 98.56 102 LEU B CA 1
ATOM 2398 C C . LEU B 1 102 ? 6.883 3.809 6.094 1 98.56 102 LEU B C 1
ATOM 2400 O O . LEU B 1 102 ? 7.535 3.184 5.254 1 98.56 102 LEU B O 1
ATOM 2404 N N . CYS B 1 103 ? 6.02 3.244 6.879 1 98.5 103 CYS B N 1
ATOM 2405 C CA . CYS B 1 103 ? 5.691 1.832 6.715 1 98.5 103 CYS B CA 1
ATOM 2406 C C . CYS B 1 103 ? 5.094 1.567 5.336 1 98.5 103 CYS B C 1
ATOM 2408 O O . CYS B 1 103 ? 5.484 0.614 4.66 1 98.5 103 CYS B O 1
ATOM 2410 N N . LEU B 1 104 ? 4.23 2.402 4.961 1 98.44 104 LEU B N 1
ATOM 2411 C CA . LEU B 1 104 ? 3.578 2.252 3.664 1 98.44 104 LEU B CA 1
ATOM 2412 C C . LEU B 1 104 ? 4.594 2.361 2.531 1 98.44 104 LEU B C 1
ATOM 2414 O O . LEU B 1 104 ? 4.617 1.521 1.629 1 98.44 104 LEU B O 1
ATOM 2418 N N . ILE B 1 105 ? 5.461 3.316 2.607 1 98.31 105 ILE B N 1
ATOM 2419 C CA . ILE B 1 105 ? 6.465 3.557 1.576 1 98.31 105 ILE B CA 1
ATOM 2420 C C . ILE B 1 105 ? 7.406 2.359 1.484 1 98.31 105 ILE B C 1
ATOM 2422 O O . ILE B 1 105 ? 7.938 2.061 0.412 1 98.31 105 ILE B O 1
ATOM 2426 N N . HIS B 1 106 ? 7.582 1.623 2.57 1 98.38 106 HIS B N 1
ATOM 2427 C CA . HIS B 1 106 ? 8.531 0.517 2.623 1 98.38 106 HIS B CA 1
ATOM 2428 C C . HIS B 1 106 ? 7.809 -0.828 2.6 1 98.38 106 HIS B C 1
ATOM 2430 O O . HIS B 1 106 ? 8.391 -1.853 2.971 1 98.38 106 HIS B O 1
ATOM 2436 N N . ASN B 1 107 ? 6.555 -0.827 2.273 1 97.81 107 ASN B N 1
ATOM 2437 C CA . ASN B 1 107 ? 5.758 -2.027 2.037 1 97.81 107 ASN B CA 1
ATOM 2438 C C . ASN B 1 107 ? 5.605 -2.855 3.309 1 97.81 107 ASN B C 1
ATOM 2440 O O . ASN B 1 107 ? 5.613 -4.086 3.26 1 97.81 107 ASN B O 1
ATOM 2444 N N . ARG B 1 108 ? 5.586 -2.207 4.457 1 97.62 108 ARG B N 1
ATOM 2445 C CA . ARG B 1 108 ? 5.227 -2.826 5.73 1 97.62 108 ARG B CA 1
ATOM 2446 C C . ARG B 1 108 ? 3.75 -2.605 6.043 1 97.62 108 ARG B C 1
ATOM 2448 O O . ARG B 1 108 ? 3.398 -1.689 6.789 1 97.62 108 ARG B O 1
ATOM 2455 N N . THR B 1 109 ? 2.965 -3.477 5.535 1 97.19 109 THR B N 1
ATOM 2456 C CA . THR B 1 109 ? 1.55 -3.125 5.492 1 97.19 109 THR B CA 1
ATOM 2457 C C . THR B 1 109 ? 0.773 -3.881 6.566 1 97.19 109 THR B C 1
ATOM 2459 O O . THR B 1 109 ? -0.401 -3.596 6.809 1 97.19 109 THR B O 1
ATOM 2462 N N . ARG B 1 110 ? 1.375 -4.738 7.305 1 95.19 110 ARG B N 1
ATOM 2463 C CA . ARG B 1 110 ? 0.686 -5.605 8.258 1 95.19 110 ARG B CA 1
ATOM 2464 C C . ARG B 1 110 ? 0.018 -4.785 9.359 1 95.19 110 ARG B C 1
ATOM 2466 O O . ARG B 1 110 ? -1.075 -5.121 9.812 1 95.19 110 ARG B O 1
ATOM 2473 N N . GLU B 1 111 ? 0.627 -3.68 9.688 1 93.62 111 GLU B N 1
ATOM 2474 C CA . GLU B 1 111 ? 0.105 -2.932 10.828 1 93.62 111 GLU B CA 1
ATOM 2475 C C . GLU B 1 111 ? -0.601 -1.658 10.375 1 93.62 111 GLU B C 1
ATOM 2477 O O . GLU B 1 111 ? -0.944 -0.806 11.203 1 93.62 111 GLU B O 1
ATOM 2482 N N . ILE B 1 112 ? -0.785 -1.546 9.133 1 97.81 112 ILE B N 1
ATOM 2483 C CA . ILE B 1 112 ? -1.48 -0.369 8.617 1 97.81 112 ILE B CA 1
ATOM 2484 C C . ILE B 1 112 ? -2.969 -0.468 8.945 1 97.81 112 ILE B C 1
ATOM 2486 O O . ILE B 1 112 ? -3.611 -1.474 8.641 1 97.81 112 ILE B O 1
ATOM 2490 N N . PRO B 1 113 ? -3.492 0.508 9.555 1 97.94 113 PRO B N 1
ATOM 2491 C CA . PRO B 1 113 ? -4.895 0.437 9.961 1 97.94 113 PRO B CA 1
ATOM 2492 C C . PRO B 1 113 ? -5.859 0.575 8.789 1 97.94 113 PRO B C 1
ATOM 2494 O O . PRO B 1 113 ? -5.598 1.339 7.855 1 97.94 113 PRO B O 1
ATOM 2497 N N . ARG B 1 114 ? -6.965 -0.043 8.883 1 97.44 114 ARG B N 1
ATOM 2498 C CA . ARG B 1 114 ? -8.023 0.049 7.887 1 97.44 114 ARG B CA 1
ATOM 2499 C C . ARG B 1 114 ? -8.805 1.351 8.039 1 97.44 114 ARG B C 1
ATOM 2501 O O . ARG B 1 114 ? -9.461 1.799 7.094 1 97.44 114 ARG B O 1
ATOM 2508 N N . THR B 1 115 ? -8.789 1.853 9.242 1 97.81 115 THR B N 1
ATOM 2509 C CA . THR B 1 115 ? -9.438 3.125 9.539 1 97.81 115 THR B CA 1
ATOM 2510 C C . THR B 1 115 ? -8.531 3.998 10.414 1 97.81 115 THR B C 1
ATOM 2512 O O . THR B 1 115 ? -7.664 3.486 11.117 1 97.81 115 THR B O 1
ATOM 2515 N N . VAL B 1 116 ? -8.742 5.281 10.227 1 98.44 116 VAL B N 1
ATOM 2516 C CA . VAL B 1 116 ? -8.047 6.254 11.062 1 98.44 116 VAL B CA 1
ATOM 2517 C C . VAL B 1 116 ? -9.023 7.34 11.508 1 98.44 116 VAL B C 1
ATOM 2519 O O . VAL B 1 116 ? -10.125 7.457 10.969 1 98.44 116 VAL B O 1
ATOM 2522 N N . THR B 1 117 ? -8.664 8.078 12.539 1 98.38 117 THR B N 1
ATOM 2523 C CA . THR B 1 117 ? -9.461 9.234 12.922 1 98.38 117 THR B CA 1
ATOM 2524 C C . THR B 1 117 ? -9.281 10.375 11.922 1 98.38 117 THR B C 1
ATOM 2526 O O . THR B 1 117 ? -8.32 10.383 11.148 1 98.38 117 THR B O 1
ATOM 2529 N N . LEU B 1 118 ? -10.172 11.281 12.008 1 98.38 118 LEU B N 1
ATOM 2530 C CA . LEU B 1 118 ? -10.086 12.438 11.133 1 98.38 118 LEU B CA 1
ATOM 2531 C C . LEU B 1 118 ? -8.789 13.203 11.359 1 98.38 118 LEU B C 1
ATOM 2533 O O . LEU B 1 118 ? -8.109 13.578 10.406 1 98.38 118 LEU B O 1
ATOM 2537 N N . GLU B 1 119 ? -8.414 13.445 12.617 1 98.06 119 GLU B N 1
ATOM 2538 C CA . GLU B 1 119 ? -7.176 14.156 12.938 1 98.06 119 GLU B CA 1
ATOM 2539 C C . GLU B 1 119 ? -5.957 13.398 12.406 1 98.06 119 GLU B C 1
ATOM 2541 O O . GLU B 1 119 ? -5.047 14.008 11.836 1 98.06 119 GLU B O 1
ATOM 2546 N N . MET B 1 120 ? -5.938 12.109 12.57 1 98.5 120 MET B N 1
ATOM 2547 C CA . MET B 1 120 ? -4.816 11.305 12.086 1 98.5 120 MET B CA 1
ATOM 2548 C C . MET B 1 120 ? -4.699 11.398 10.57 1 98.5 120 MET B C 1
ATOM 2550 O O . MET B 1 120 ? -3.598 11.539 10.039 1 98.5 120 MET B O 1
ATOM 2554 N N . LEU B 1 121 ? -5.84 11.273 9.922 1 98.81 121 LEU B N 1
ATOM 2555 C CA . LEU B 1 121 ? -5.82 11.406 8.469 1 98.81 121 LEU B CA 1
ATOM 2556 C C . LEU B 1 121 ? -5.266 12.766 8.055 1 98.81 121 LEU B C 1
ATOM 2558 O O . LEU B 1 121 ? -4.512 12.867 7.086 1 98.81 121 LEU B O 1
ATOM 2562 N N . CYS B 1 122 ? -5.645 13.812 8.758 1 98.56 122 CYS B N 1
ATOM 2563 C CA . CYS B 1 122 ? -5.141 15.141 8.438 1 98.56 122 CYS B CA 1
ATOM 2564 C C . CYS B 1 122 ? -3.645 15.242 8.719 1 98.56 122 CYS B C 1
ATOM 2566 O O . CYS B 1 122 ? -2.902 15.859 7.953 1 98.56 122 CYS B O 1
ATOM 2568 N N . LYS B 1 123 ? -3.203 14.703 9.828 1 98.38 123 LYS B N 1
ATOM 2569 C CA . LYS B 1 123 ? -1.771 14.648 10.109 1 98.38 123 LYS B CA 1
ATOM 2570 C C . LYS B 1 123 ? -1.014 13.969 8.977 1 98.38 123 LYS B C 1
ATOM 2572 O O . LYS B 1 123 ? 0.04 14.445 8.547 1 98.38 123 LYS B O 1
ATOM 2577 N N . ILE B 1 124 ? -1.538 12.867 8.453 1 98.75 124 ILE B N 1
ATOM 2578 C CA . ILE B 1 124 ? -0.954 12.141 7.324 1 98.75 124 ILE B CA 1
ATOM 2579 C C . ILE B 1 124 ? -0.991 13.016 6.074 1 98.75 124 ILE B C 1
ATOM 2581 O O . ILE B 1 124 ? -0.011 13.086 5.328 1 98.75 124 ILE B O 1
ATOM 2585 N N . ALA B 1 125 ? -2.109 13.688 5.871 1 98.75 125 ALA B N 1
ATOM 2586 C CA . ALA B 1 125 ? -2.256 14.547 4.699 1 98.75 125 ALA B CA 1
ATOM 2587 C C . ALA B 1 125 ? -1.174 15.625 4.668 1 98.75 125 ALA B C 1
ATOM 2589 O O . ALA B 1 125 ? -0.603 15.906 3.613 1 98.75 125 ALA B O 1
ATOM 2590 N N . VAL B 1 126 ? -0.897 16.234 5.785 1 98.12 126 VAL B N 1
ATOM 2591 C CA . VAL B 1 126 ? 0.108 17.297 5.863 1 98.12 126 VAL B CA 1
ATOM 2592 C C . VAL B 1 126 ? 1.484 16.719 5.531 1 98.12 126 VAL B C 1
ATOM 2594 O O . VAL B 1 126 ? 2.27 17.344 4.816 1 98.12 126 VAL B O 1
ATOM 2597 N N . LEU B 1 127 ? 1.774 15.531 6.004 1 98.12 127 LEU B N 1
ATOM 2598 C CA . LEU B 1 127 ? 3.014 14.836 5.668 1 98.12 127 LEU B CA 1
ATOM 2599 C C . LEU B 1 127 ? 3.105 14.586 4.168 1 98.12 127 LEU B C 1
ATOM 2601 O O . LEU B 1 127 ? 4.148 14.82 3.557 1 98.12 127 LEU B O 1
ATOM 2605 N N . VAL B 1 128 ? 2.039 14.094 3.627 1 98.62 128 VAL B N 1
ATOM 2606 C CA . VAL B 1 128 ? 1.971 13.75 2.209 1 98.62 128 VAL B CA 1
ATOM 2607 C C . VAL B 1 128 ? 2.211 15 1.365 1 98.62 128 VAL B C 1
ATOM 2609 O O . VAL B 1 128 ? 2.959 14.961 0.386 1 98.62 128 VAL B O 1
ATOM 2612 N N . ASP B 1 129 ? 1.591 16.047 1.76 1 97.88 129 ASP B N 1
ATOM 2613 C CA . ASP B 1 129 ? 1.738 17.297 1.025 1 97.88 129 ASP B CA 1
ATOM 2614 C C . ASP B 1 129 ? 3.17 17.828 1.117 1 97.88 129 ASP B C 1
ATOM 2616 O O . ASP B 1 129 ? 3.732 18.281 0.122 1 97.88 129 ASP B O 1
ATOM 2620 N N . TYR B 1 130 ? 3.764 17.75 2.262 1 97.56 130 TYR B N 1
ATOM 2621 C CA . TYR B 1 130 ? 5.105 18.281 2.506 1 97.56 130 TYR B CA 1
ATOM 2622 C C . TYR B 1 130 ? 6.152 17.469 1.751 1 97.56 130 TYR B C 1
ATOM 2624 O O . TYR B 1 130 ? 7.008 18.031 1.067 1 97.56 130 TYR B O 1
ATOM 2632 N N . TYR B 1 131 ? 6.055 16.141 1.847 1 98.25 131 TYR B N 1
ATOM 2633 C CA . TYR B 1 131 ? 7.078 15.281 1.273 1 98.25 131 TYR B CA 1
ATOM 2634 C C . TYR B 1 131 ? 6.684 14.812 -0.123 1 98.25 131 TYR B C 1
ATOM 2636 O O . TYR B 1 131 ? 7.449 14.117 -0.793 1 98.25 131 TYR B O 1
ATOM 2644 N N . GLU B 1 132 ? 5.469 15.102 -0.551 1 98.06 132 GLU B N 1
ATOM 2645 C CA . GLU B 1 132 ? 4.977 14.773 -1.887 1 98.06 132 GLU B CA 1
ATOM 2646 C C . GLU B 1 132 ? 4.848 13.266 -2.074 1 98.06 132 GLU B C 1
ATOM 2648 O O . GLU B 1 132 ? 5.324 12.719 -3.068 1 98.06 132 GLU B O 1
ATOM 2653 N N . PHE B 1 133 ? 4.227 12.609 -1.141 1 98.44 133 PHE B N 1
ATOM 2654 C CA . PHE B 1 133 ? 3.959 11.18 -1.191 1 98.44 133 PHE B CA 1
ATOM 2655 C C . PHE B 1 133 ? 2.588 10.906 -1.799 1 98.44 133 PHE B C 1
ATOM 2657 O O . PHE B 1 133 ? 1.985 9.859 -1.538 1 98.44 133 PHE B O 1
ATOM 2664 N N . HIS B 1 134 ? 2.004 11.742 -2.639 1 98.12 134 HIS B N 1
ATOM 2665 C CA . HIS B 1 134 ? 0.617 11.695 -3.092 1 98.12 134 HIS B CA 1
ATOM 2666 C C . HIS B 1 134 ? 0.311 10.383 -3.799 1 98.12 134 HIS B C 1
ATOM 2668 O O . HIS B 1 134 ? -0.68 9.719 -3.484 1 98.12 134 HIS B O 1
ATOM 2674 N N . GLU B 1 135 ? 1.156 9.969 -4.672 1 97.75 135 GLU B N 1
ATOM 2675 C CA . GLU B 1 135 ? 0.932 8.742 -5.43 1 97.75 135 GLU B CA 1
ATOM 2676 C C . GLU B 1 135 ? 0.9 7.52 -4.512 1 97.75 135 GLU B C 1
ATOM 2678 O O . GLU B 1 135 ? -0.001 6.684 -4.609 1 97.75 135 GLU B O 1
ATOM 2683 N N . ALA B 1 136 ? 1.83 7.41 -3.625 1 97.88 136 ALA B N 1
ATOM 2684 C CA . ALA B 1 136 ? 2.008 6.25 -2.752 1 97.88 136 ALA B CA 1
ATOM 2685 C C . ALA B 1 136 ? 0.829 6.102 -1.796 1 97.88 136 ALA B C 1
ATOM 2687 O O . ALA B 1 136 ? 0.452 4.984 -1.436 1 97.88 136 ALA B O 1
ATOM 2688 N N . LEU B 1 137 ? 0.229 7.215 -1.396 1 98.5 137 LEU B N 1
ATOM 2689 C CA . LEU B 1 137 ? -0.764 7.156 -0.33 1 98.5 137 LEU B CA 1
ATOM 2690 C C . LEU B 1 137 ? -2.176 7.266 -0.894 1 98.5 137 LEU B C 1
ATOM 2692 O O . LEU B 1 137 ? -3.154 7.215 -0.146 1 98.5 137 LEU B O 1
ATOM 2696 N N . HIS B 1 138 ? -2.318 7.352 -2.172 1 97.88 138 HIS B N 1
ATOM 2697 C CA . HIS B 1 138 ? -3.611 7.617 -2.793 1 97.88 138 HIS B CA 1
ATOM 2698 C C . HIS B 1 138 ? -4.641 6.566 -2.385 1 97.88 138 HIS B C 1
ATOM 2700 O O . HIS B 1 138 ? -5.746 6.91 -1.959 1 97.88 138 HIS B O 1
ATOM 2706 N N . PHE B 1 139 ? -4.344 5.301 -2.518 1 98.31 139 PHE B N 1
ATOM 2707 C CA . PHE B 1 139 ? -5.258 4.203 -2.217 1 98.31 139 PHE B CA 1
ATOM 2708 C C . PHE B 1 139 ? -5.719 4.266 -0.766 1 98.31 139 PHE B C 1
ATOM 2710 O O . PHE B 1 139 ? -6.918 4.176 -0.485 1 98.31 139 PHE B O 1
ATOM 2717 N N . PHE B 1 140 ? -4.805 4.406 0.099 1 98.31 140 PHE B N 1
ATOM 2718 C CA . PHE B 1 140 ? -5.074 4.383 1.532 1 98.31 140 PHE B CA 1
ATOM 2719 C C . PHE B 1 140 ? -5.902 5.594 1.947 1 98.31 140 PHE B C 1
ATOM 2721 O O . PHE B 1 140 ? -6.863 5.461 2.711 1 98.31 140 PHE B O 1
ATOM 2728 N N . ALA B 1 141 ? -5.484 6.75 1.424 1 98.19 141 ALA B N 1
ATOM 2729 C CA . ALA B 1 141 ? -6.223 7.969 1.727 1 98.19 141 ALA B CA 1
ATOM 2730 C C . ALA B 1 141 ? -7.668 7.867 1.249 1 98.19 141 ALA B C 1
ATOM 2732 O O . ALA B 1 141 ? -8.594 8.25 1.969 1 98.19 141 ALA B O 1
ATOM 2733 N N . SER B 1 142 ? -7.789 7.383 0.081 1 97.31 142 SER B N 1
ATOM 2734 C CA . SER B 1 142 ? -9.133 7.203 -0.465 1 97.31 142 SER B CA 1
ATOM 2735 C C . SER B 1 142 ? -9.969 6.281 0.416 1 97.31 142 SER B C 1
ATOM 2737 O O . SER B 1 142 ? -11.133 6.562 0.685 1 97.31 142 SER B O 1
ATOM 2739 N N . LEU B 1 143 ? -9.406 5.238 0.834 1 97.88 143 LEU B N 1
ATOM 2740 C CA . LEU B 1 143 ? -10.078 4.285 1.709 1 97.88 143 LEU B CA 1
ATOM 2741 C C . LEU B 1 143 ? -10.461 4.938 3.035 1 97.88 143 LEU B C 1
ATOM 2743 O O . LEU B 1 143 ? -11.602 4.816 3.488 1 97.88 143 LEU B O 1
ATOM 2747 N N . TRP B 1 144 ? -9.484 5.613 3.66 1 98.44 144 TRP B N 1
ATOM 2748 C CA . TRP B 1 144 ? -9.711 6.258 4.949 1 98.44 144 TRP B CA 1
ATOM 2749 C C . TRP B 1 144 ? -10.773 7.348 4.832 1 98.44 144 TRP B C 1
ATOM 2751 O O . TRP B 1 144 ? -11.633 7.48 5.707 1 98.44 144 TRP B O 1
ATOM 2761 N N . MET B 1 145 ? -10.75 8.117 3.771 1 98.19 145 MET B N 1
ATOM 2762 C CA . MET B 1 145 ? -11.742 9.172 3.549 1 98.19 145 MET B CA 1
ATOM 2763 C C . MET B 1 145 ? -13.133 8.578 3.389 1 98.19 145 MET B C 1
ATOM 2765 O O . MET B 1 145 ? -14.102 9.094 3.947 1 98.19 145 MET B O 1
ATOM 2769 N N . ASP B 1 146 ? -13.219 7.496 2.68 1 97.31 146 ASP B N 1
ATOM 2770 C CA . ASP B 1 146 ? -14.508 6.84 2.486 1 97.31 146 ASP B CA 1
ATOM 2771 C C . ASP B 1 146 ? -15.109 6.41 3.82 1 97.31 146 ASP B C 1
ATOM 2773 O O . ASP B 1 146 ? -16.312 6.566 4.043 1 97.31 146 ASP B O 1
ATOM 2777 N N . HIS B 1 147 ? -14.312 5.922 4.664 1 97.12 147 HIS B N 1
ATOM 2778 C CA . HIS B 1 147 ? -14.781 5.465 5.969 1 97.12 147 HIS B CA 1
ATOM 2779 C C . HIS B 1 147 ? -15.234 6.637 6.832 1 97.12 147 HIS B C 1
ATOM 2781 O O . HIS B 1 147 ? -16.156 6.496 7.641 1 97.12 147 HIS B O 1
ATOM 2787 N N . LEU B 1 148 ? -14.609 7.762 6.656 1 97.94 148 LEU B N 1
ATOM 2788 C CA . LEU B 1 148 ? -14.852 8.914 7.523 1 97.94 148 LEU B CA 1
ATOM 2789 C C . LEU B 1 148 ? -16.016 9.75 7 1 97.94 148 LEU B C 1
ATOM 2791 O O . LEU B 1 148 ? -16.578 10.57 7.734 1 97.94 148 LEU B O 1
ATOM 2795 N N . GLN B 1 149 ? -16.344 9.531 5.797 1 95.38 149 GLN B N 1
ATOM 2796 C CA . GLN B 1 149 ? -17.328 10.398 5.145 1 95.38 149 GLN B CA 1
ATOM 2797 C C . GLN B 1 149 ? -18.688 10.273 5.809 1 95.38 149 GLN B C 1
ATOM 2799 O O . GLN B 1 149 ? -19.516 11.188 5.715 1 95.38 149 GLN B O 1
ATOM 2804 N N . CYS B 1 150 ? -18.922 9.18 6.508 1 93.38 150 CYS B N 1
ATOM 2805 C CA . CYS B 1 150 ? -20.203 8.977 7.188 1 93.38 150 CYS B CA 1
ATOM 2806 C C . CYS B 1 150 ? -20.391 9.984 8.312 1 93.38 150 CYS B C 1
ATOM 2808 O O . CYS B 1 150 ? -21.516 10.258 8.727 1 93.38 150 CYS B O 1
ATOM 2810 N N . SER B 1 151 ? -19.297 10.578 8.773 1 93.75 151 SER B N 1
ATOM 2811 C CA . SER B 1 151 ? -19.344 11.547 9.867 1 93.75 151 SER B CA 1
ATOM 2812 C C . SER B 1 151 ? -18.891 12.922 9.406 1 93.75 151 SER B C 1
ATOM 2814 O O . SER B 1 151 ? -18.25 13.656 10.164 1 93.75 151 SER B O 1
ATOM 2816 N N . PHE B 1 152 ? -19.188 13.242 8.227 1 95.56 152 PHE B N 1
ATOM 2817 C CA . PHE B 1 152 ? -18.828 14.539 7.68 1 95.56 152 PHE B CA 1
ATOM 2818 C C . PHE B 1 152 ? -19.5 15.664 8.461 1 95.56 152 PHE B C 1
ATOM 2820 O O . PHE B 1 152 ? -20.672 15.562 8.82 1 95.56 152 PHE B O 1
ATOM 2827 N N . PRO B 1 153 ? -18.812 16.703 8.68 1 94.19 153 PRO B N 1
ATOM 2828 C CA . PRO B 1 153 ? -19.359 17.766 9.531 1 94.19 153 PRO B CA 1
ATOM 2829 C C . PRO B 1 153 ? -20.484 18.547 8.852 1 94.19 153 PRO B C 1
ATOM 2831 O O . PRO B 1 153 ? -20.453 18.719 7.629 1 94.19 153 PRO B O 1
ATOM 2834 N N . THR B 1 154 ? -21.375 19.094 9.688 1 92.19 154 THR B N 1
ATOM 2835 C CA . THR B 1 154 ? -22.484 19.906 9.188 1 92.19 154 THR B CA 1
ATOM 2836 C C . THR B 1 154 ? -22.344 21.344 9.641 1 92.19 154 THR B C 1
ATOM 2838 O O . THR B 1 154 ? -23.156 22.203 9.266 1 92.19 154 THR B O 1
ATOM 2841 N N . THR B 1 155 ? -21.438 21.609 10.445 1 90.75 155 THR B N 1
ATOM 2842 C CA . THR B 1 155 ? -21.219 22.953 10.945 1 90.75 155 THR B CA 1
ATOM 2843 C C . THR B 1 155 ? -19.766 23.375 10.789 1 90.75 155 THR B C 1
ATOM 2845 O O . THR B 1 155 ? -18.891 22.531 10.586 1 90.75 155 THR B O 1
ATOM 2848 N N . TYR B 1 156 ? -19.609 24.641 10.859 1 90.31 156 TYR B N 1
ATOM 2849 C CA . TYR B 1 156 ? -18.25 25.188 10.82 1 90.31 156 TYR B CA 1
ATOM 2850 C C . TYR B 1 156 ? -17.5 24.875 12.102 1 90.31 156 TYR B C 1
ATOM 2852 O O . TYR B 1 156 ? -18.047 24.984 13.203 1 90.31 156 TYR B O 1
ATOM 2860 N N . GLY B 1 157 ? -16.359 24.453 11.938 1 91.19 157 GLY B N 1
ATOM 2861 C CA . GLY B 1 157 ? -15.508 24.125 13.07 1 91.19 157 GLY B CA 1
ATOM 2862 C C . GLY B 1 157 ? -14.195 23.469 12.656 1 91.19 157 GLY B C 1
ATOM 2863 O O . GLY B 1 157 ? -13.836 23.484 11.477 1 91.19 157 GLY B O 1
ATOM 2864 N N . ARG B 1 158 ? -13.461 22.953 13.641 1 93.31 158 ARG B N 1
ATOM 2865 C CA . ARG B 1 158 ? -12.141 22.359 13.422 1 93.31 158 ARG B CA 1
ATOM 2866 C C . ARG B 1 158 ? -12.219 21.203 12.422 1 93.31 158 ARG B C 1
ATOM 2868 O O . ARG B 1 158 ? -11.406 21.125 11.5 1 93.31 158 ARG B O 1
ATOM 2875 N N . ASP B 1 159 ? -13.219 20.375 12.625 1 95.81 159 ASP B N 1
ATOM 2876 C CA . ASP B 1 159 ? -13.344 19.188 11.773 1 95.81 159 ASP B CA 1
ATOM 2877 C C . ASP B 1 159 ? -13.539 19.594 10.312 1 95.81 159 ASP B C 1
ATOM 2879 O O . ASP B 1 159 ? -13.016 18.938 9.414 1 95.81 159 ASP B O 1
ATOM 2883 N N . LEU B 1 160 ? -14.297 20.609 10.109 1 94.88 160 LEU B N 1
ATOM 2884 C CA . LEU B 1 160 ? -14.516 21.078 8.742 1 94.88 160 LEU B CA 1
ATOM 2885 C C . LEU B 1 160 ? -13.203 21.547 8.117 1 94.88 160 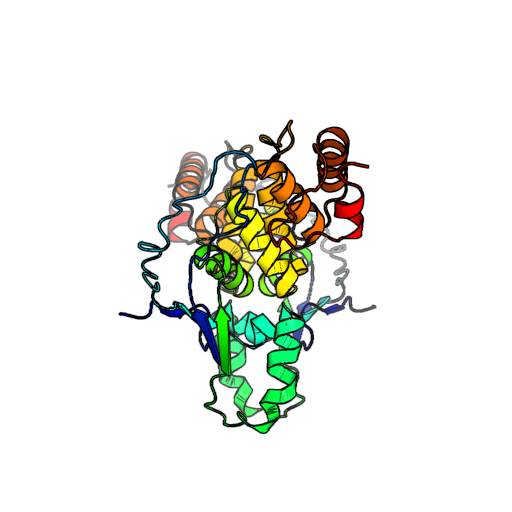LEU B C 1
ATOM 2887 O O . LEU B 1 160 ? -12.93 21.25 6.953 1 94.88 160 LEU B O 1
ATOM 2891 N N . MET B 1 161 ? -12.398 22.203 8.922 1 93.94 161 MET B N 1
ATOM 2892 C CA . MET B 1 161 ? -11.109 22.688 8.438 1 93.94 161 MET B CA 1
ATOM 2893 C C . MET B 1 161 ? -10.188 21.516 8.094 1 93.94 161 MET B C 1
ATOM 2895 O O . MET B 1 161 ? -9.461 21.562 7.098 1 93.94 161 MET B O 1
ATOM 2899 N N . LEU B 1 162 ? -10.242 20.531 8.891 1 97.19 162 LEU B N 1
ATOM 2900 C CA . LEU B 1 162 ? -9.445 19.328 8.625 1 97.19 162 LEU B CA 1
ATOM 2901 C C . LEU B 1 162 ? -9.867 18.672 7.316 1 97.19 162 LEU B C 1
ATOM 2903 O O . LEU B 1 162 ? -9.016 18.266 6.523 1 97.19 162 LEU B O 1
ATOM 2907 N N . TRP B 1 163 ? -11.133 18.641 7.012 1 97.19 163 TRP B N 1
ATOM 2908 C CA . TRP B 1 163 ? -11.648 18.062 5.773 1 97.19 163 TRP B CA 1
ATOM 2909 C C . TRP B 1 163 ? -11.219 18.891 4.566 1 97.19 163 TRP B C 1
ATOM 2911 O O . TRP B 1 163 ? -10.93 18.328 3.502 1 97.19 163 TRP B O 1
ATOM 2921 N N . ILE B 1 164 ? -11.242 20.172 4.766 1 95.88 164 ILE B N 1
ATOM 2922 C CA . ILE B 1 164 ? -10.797 21.031 3.672 1 95.88 164 ILE B CA 1
ATOM 2923 C C . ILE B 1 164 ? -9.336 20.75 3.344 1 95.88 164 ILE B C 1
ATOM 2925 O O . ILE B 1 164 ? -8.977 20.578 2.176 1 95.88 164 ILE B O 1
ATOM 2929 N N . CYS B 1 165 ? -8.531 20.641 4.379 1 97.25 165 CYS B N 1
ATOM 2930 C CA . CYS B 1 165 ? -7.125 20.312 4.188 1 97.25 165 CYS B CA 1
ATOM 2931 C C . CYS B 1 165 ? -6.969 18.969 3.492 1 97.25 165 CYS B C 1
ATOM 2933 O O . CYS B 1 165 ? -6.281 18.859 2.475 1 97.25 165 CYS B O 1
ATOM 2935 N N . ILE B 1 166 ? -7.637 17.938 3.988 1 98.38 166 ILE B N 1
ATOM 2936 C CA . ILE B 1 166 ? -7.543 16.562 3.498 1 98.38 166 ILE B CA 1
ATOM 2937 C C . ILE B 1 166 ? -7.98 16.516 2.035 1 98.38 166 ILE B C 1
ATOM 2939 O O . ILE B 1 166 ? -7.277 15.953 1.192 1 98.38 166 ILE B O 1
ATOM 2943 N N . SER B 1 167 ? -9.117 17.078 1.747 1 97.38 167 SER B N 1
ATOM 2944 C CA . SER B 1 167 ? -9.672 17 0.4 1 97.38 167 SER B CA 1
ATOM 2945 C C . SER B 1 167 ? -8.836 17.797 -0.59 1 97.38 167 SER B C 1
ATOM 2947 O O . SER B 1 167 ? -8.734 17.438 -1.764 1 97.38 167 SER B O 1
ATOM 2949 N N . TRP B 1 168 ? -8.203 18.875 -0.085 1 96.88 168 TRP B N 1
ATOM 2950 C CA . TRP B 1 168 ? -7.301 19.656 -0.928 1 96.88 168 TRP B CA 1
ATOM 2951 C C . TRP B 1 168 ? -6.043 18.859 -1.255 1 96.88 168 TRP B C 1
ATOM 2953 O O . TRP B 1 168 ? -5.66 18.734 -2.422 1 96.88 168 TRP B O 1
ATOM 2963 N N . VAL B 1 169 ? -5.457 18.297 -0.245 1 97.94 169 VAL B N 1
ATOM 2964 C CA . VAL B 1 169 ? -4.191 17.578 -0.393 1 97.94 169 VAL B CA 1
ATOM 2965 C C . VAL B 1 169 ? -4.387 16.359 -1.297 1 97.94 169 VAL B C 1
ATOM 2967 O O . VAL B 1 169 ? -3.566 16.094 -2.176 1 97.94 169 VAL B O 1
ATOM 2970 N N . PHE B 1 170 ? -5.484 15.586 -1.132 1 97.88 170 PHE B N 1
ATOM 2971 C CA . PHE B 1 170 ? -5.691 14.344 -1.873 1 97.88 170 PHE B CA 1
ATOM 2972 C C . PHE B 1 170 ? -6.566 14.594 -3.098 1 97.88 170 PHE B C 1
ATOM 2974 O O . PHE B 1 170 ? -7.031 13.641 -3.734 1 97.88 170 PHE B O 1
ATOM 2981 N N . LYS B 1 171 ? -6.922 15.805 -3.385 1 96.25 171 LYS B N 1
ATOM 2982 C CA . LYS B 1 171 ? -7.562 16.266 -4.613 1 96.25 171 LYS B CA 1
ATOM 2983 C C . LYS B 1 171 ? -8.922 15.609 -4.812 1 96.25 171 LYS B C 1
ATOM 2985 O O . LYS B 1 171 ? -9.25 15.164 -5.914 1 96.25 171 LYS B O 1
ATOM 2990 N N . ASP B 1 172 ? -9.594 15.453 -3.783 1 97.12 172 ASP B N 1
ATOM 2991 C CA . ASP B 1 172 ? -11 15.055 -3.885 1 97.12 172 ASP B CA 1
ATOM 2992 C C . ASP B 1 172 ? -11.898 16.266 -4.105 1 97.12 172 ASP B C 1
ATOM 2994 O O . ASP B 1 172 ? -12.273 16.953 -3.148 1 97.12 172 ASP B O 1
ATOM 2998 N N . ALA B 1 173 ? -12.305 16.453 -5.242 1 96.06 173 ALA B N 1
ATOM 2999 C CA . ALA B 1 173 ? -13.008 17.656 -5.648 1 96.06 173 ALA B CA 1
ATOM 3000 C C . ALA B 1 173 ? -14.391 17.734 -5.004 1 96.06 173 ALA B C 1
ATOM 3002 O O . ALA B 1 173 ? -14.836 18.812 -4.609 1 96.06 173 ALA B O 1
ATOM 3003 N N . THR B 1 174 ? -15.023 16.656 -4.895 1 96.5 174 THR B N 1
ATOM 3004 C CA . THR B 1 174 ? -16.375 16.641 -4.363 1 96.5 174 THR B CA 1
ATOM 3005 C C . THR B 1 174 ? -16.391 17.016 -2.885 1 96.5 174 THR B C 1
ATOM 3007 O O . THR B 1 174 ? -17.125 17.922 -2.473 1 96.5 174 THR B O 1
ATOM 3010 N N . ILE B 1 175 ? -15.586 16.375 -2.135 1 96.69 175 ILE B N 1
ATOM 3011 C CA . ILE B 1 175 ? -15.523 16.656 -0.704 1 96.69 175 ILE B CA 1
ATOM 3012 C C . ILE B 1 175 ? -15.023 18.078 -0.477 1 96.69 175 ILE B C 1
ATOM 3014 O O . ILE B 1 175 ? -15.539 18.797 0.382 1 96.69 175 ILE B O 1
ATOM 3018 N N . PHE B 1 176 ? -14.078 18.5 -1.25 1 96 176 PHE B N 1
ATOM 3019 C CA . PHE B 1 176 ? -13.508 19.844 -1.117 1 96 176 PHE B CA 1
ATOM 3020 C C . PHE B 1 176 ? -14.562 20.906 -1.346 1 96 176 PHE B C 1
ATOM 3022 O O . PHE B 1 176 ? -14.688 21.859 -0.561 1 96 176 PHE B O 1
ATOM 3029 N N . LYS B 1 177 ? -15.297 20.719 -2.393 1 94.94 177 LYS B N 1
ATOM 3030 C CA . LYS B 1 177 ? -16.344 21.672 -2.727 1 94.94 177 LYS B CA 1
ATOM 3031 C C . LYS B 1 177 ? -17.391 21.75 -1.616 1 94.94 177 LYS B C 1
ATOM 3033 O O . LYS B 1 177 ? -17.781 22.844 -1.188 1 94.94 177 LYS B O 1
ATOM 3038 N N . ASN B 1 178 ? -17.797 20.641 -1.193 1 95.31 178 ASN B N 1
ATOM 3039 C CA . ASN B 1 178 ? -18.797 20.578 -0.143 1 95.31 178 ASN B CA 1
ATOM 3040 C C . ASN B 1 178 ? -18.297 21.219 1.152 1 95.31 178 ASN B C 1
ATOM 3042 O O . ASN B 1 178 ? -19.016 21.984 1.794 1 95.31 178 ASN B O 1
ATOM 3046 N N . ALA B 1 179 ? -17.109 20.922 1.513 1 95.06 179 ALA B N 1
ATOM 3047 C CA . ALA B 1 179 ? -16.531 21.438 2.752 1 95.06 179 ALA B CA 1
ATOM 3048 C C . ALA B 1 179 ? -16.312 22.938 2.666 1 95.06 179 ALA B C 1
ATOM 3050 O O . ALA B 1 179 ? -16.609 23.672 3.609 1 95.06 179 ALA B O 1
ATOM 3051 N N . THR B 1 180 ? -15.797 23.391 1.592 1 92.88 180 THR B N 1
ATOM 3052 C CA . THR B 1 180 ? -15.523 24.812 1.429 1 92.88 180 THR B CA 1
ATOM 3053 C C . THR B 1 180 ? -16.828 25.609 1.377 1 92.88 180 THR B C 1
ATOM 3055 O O . THR B 1 180 ? -16.906 26.703 1.938 1 92.88 180 THR B O 1
ATOM 3058 N N . LYS B 1 181 ? -17.781 25.094 0.672 1 92.75 181 LYS B N 1
ATOM 3059 C CA . LYS B 1 181 ? -19.078 25.75 0.624 1 92.75 181 LYS B CA 1
ATOM 3060 C C . LYS B 1 181 ? -19.641 25.953 2.025 1 92.75 181 LYS B C 1
ATOM 3062 O O . LYS B 1 181 ? -20.109 27.047 2.359 1 92.75 181 LYS B O 1
ATOM 3067 N N . LEU B 1 182 ? -19.609 24.969 2.762 1 92.94 182 LEU B N 1
ATOM 3068 C CA . LEU B 1 182 ? -20.094 25.047 4.133 1 92.94 182 LEU B CA 1
ATOM 3069 C C . LEU B 1 182 ? -19.328 26.078 4.934 1 92.94 182 LEU B C 1
ATOM 3071 O O . LEU B 1 182 ? -19.906 26.844 5.711 1 92.94 182 LEU B O 1
ATOM 3075 N N . ALA B 1 183 ? -18.047 26.109 4.801 1 90.62 183 ALA B N 1
ATOM 3076 C CA . ALA B 1 183 ? -17.203 27.062 5.52 1 90.62 183 ALA B CA 1
ATOM 3077 C C . ALA B 1 183 ? -17.516 28.484 5.094 1 90.62 183 ALA B C 1
ATOM 3079 O O . ALA B 1 183 ? -17.562 29.391 5.93 1 90.62 183 ALA B O 1
ATOM 3080 N N . ILE B 1 184 ? -17.688 28.703 3.812 1 88.62 184 ILE B N 1
ATOM 3081 C CA . ILE B 1 184 ? -17.984 30.016 3.277 1 88.62 184 ILE B CA 1
ATOM 3082 C C . ILE B 1 184 ? -19.328 30.5 3.818 1 88.62 184 ILE B C 1
ATOM 3084 O O . ILE B 1 184 ? -19.469 31.672 4.207 1 88.62 184 ILE B O 1
ATOM 3088 N N . GLU B 1 185 ? -20.203 29.656 3.893 1 88.88 185 GLU B N 1
ATOM 3089 C CA . GLU B 1 185 ? -21.547 30.016 4.297 1 88.88 185 GLU B CA 1
ATOM 3090 C C . GLU B 1 185 ? -21.641 30.234 5.805 1 88.88 185 GLU B C 1
ATOM 3092 O O . GLU B 1 185 ? -22.406 31.078 6.27 1 88.88 185 GLU B O 1
ATOM 3097 N N . HIS B 1 186 ? -20.797 29.594 6.57 1 87.38 186 HIS B N 1
ATOM 3098 C CA . HIS B 1 186 ? -21.062 29.578 8.008 1 87.38 186 HIS B CA 1
ATOM 3099 C C . HIS B 1 186 ? -19.891 30.141 8.789 1 87.38 186 HIS B C 1
ATOM 3101 O O . HIS B 1 186 ? -19.953 30.281 10.016 1 87.38 186 HIS B O 1
ATOM 3107 N N . SER B 1 187 ? -18.859 30.453 8.109 1 84.94 187 SER B N 1
ATOM 3108 C CA . SER B 1 187 ? -17.703 30.984 8.82 1 84.94 187 SER B CA 1
ATOM 3109 C C . SER B 1 187 ? -17.969 32.406 9.344 1 84.94 187 SER B C 1
ATOM 3111 O O . SER B 1 187 ? -18.562 33.219 8.641 1 84.94 187 SER B O 1
ATOM 3113 N N . PRO B 1 188 ? -17.766 32.75 10.609 1 76.19 188 PRO B N 1
ATOM 3114 C CA . PRO B 1 188 ? -18.031 34.094 11.18 1 76.19 188 PRO B CA 1
ATOM 3115 C C . PRO B 1 188 ? -17.031 35.125 10.688 1 76.19 188 PRO B C 1
ATOM 3117 O O . PRO B 1 188 ? -17.172 36.312 11.008 1 76.19 188 PRO B O 1
ATOM 3120 N N . GLY B 1 189 ? -16.062 34.906 9.867 1 68.56 189 GLY B N 1
ATOM 3121 C CA . GLY B 1 189 ? -15.086 35.875 9.383 1 68.56 189 GLY B CA 1
ATOM 3122 C C . GLY B 1 189 ? -13.727 35.25 9.109 1 68.56 189 GLY B C 1
ATOM 3123 O O . GLY B 1 189 ? -13.617 34.25 8.391 1 68.56 189 GLY B O 1
ATOM 3124 N N . LYS B 1 190 ? -12.766 35.875 10.023 1 65.56 190 LYS B N 1
ATOM 3125 C CA . LYS B 1 190 ? -11.391 35.438 9.773 1 65.56 190 LYS B CA 1
ATOM 3126 C C . LYS B 1 190 ? -11.195 34 10.156 1 65.56 190 LYS B C 1
ATOM 3128 O O . LYS B 1 190 ? -11.469 33.594 11.289 1 65.56 190 LYS B O 1
ATOM 3133 N N . VAL B 1 191 ? -10.969 33.156 9.273 1 69.88 191 VAL B N 1
ATOM 3134 C CA . VAL B 1 191 ? -10.852 31.703 9.43 1 69.88 191 VAL B CA 1
ATOM 3135 C C . VAL B 1 191 ? -9.43 31.344 9.852 1 69.88 191 VAL B C 1
ATOM 3137 O O . VAL B 1 191 ? -8.461 31.75 9.211 1 69.88 191 VAL B O 1
ATOM 3140 N N . PRO B 1 192 ? -9.297 30.812 11.047 1 76 192 PRO B N 1
ATOM 3141 C CA . PRO B 1 192 ? -7.969 30.312 11.383 1 76 192 PRO B CA 1
ATOM 3142 C C . PRO B 1 192 ? -7.492 29.219 10.422 1 76 192 PRO B C 1
ATOM 3144 O O . PRO B 1 192 ? -8.266 28.328 10.062 1 76 192 PRO B O 1
ATOM 3147 N N . THR B 1 193 ? -6.352 29.359 9.812 1 78.75 193 THR B N 1
ATOM 3148 C CA . THR B 1 193 ? -5.805 28.375 8.883 1 78.75 193 THR B CA 1
ATOM 3149 C C . THR B 1 193 ? -5.277 27.156 9.641 1 78.75 193 THR B C 1
ATOM 3151 O O . THR B 1 193 ? -5.059 26.109 9.039 1 78.75 193 THR B O 1
ATOM 3154 N N . LEU B 1 194 ? -5.078 27.219 10.93 1 83.44 194 LEU B N 1
ATOM 3155 C CA . LEU B 1 194 ? -4.609 26.156 11.805 1 83.44 194 LEU B CA 1
ATOM 3156 C C . LEU B 1 194 ? -3.256 25.625 11.344 1 83.44 194 LEU B C 1
ATOM 3158 O O . LEU B 1 194 ? -2.895 24.484 11.641 1 83.44 194 LEU B O 1
ATOM 3162 N N . HIS B 1 195 ? -2.492 26.359 10.523 1 85.31 195 HIS B N 1
ATOM 3163 C CA . HIS B 1 195 ? -1.189 26.031 9.961 1 85.31 195 HIS B CA 1
ATOM 3164 C C . HIS B 1 195 ? -1.288 24.828 9.016 1 85.31 195 HIS B C 1
ATOM 3166 O O . HIS B 1 195 ? -0.338 24.062 8.883 1 85.31 195 HIS B O 1
ATOM 3172 N N . LEU B 1 196 ? -2.502 24.672 8.531 1 90.69 196 LEU B N 1
ATOM 3173 C CA . LEU B 1 196 ? -2.74 23.609 7.562 1 90.69 196 LEU B CA 1
ATOM 3174 C C . LEU B 1 196 ? -2.406 24.078 6.152 1 90.69 196 LEU B C 1
ATOM 3176 O O . LEU B 1 196 ? -2.447 25.266 5.863 1 90.69 196 LEU B O 1
ATOM 3180 N N . PRO B 1 197 ? -2.012 23.094 5.367 1 90.38 197 PRO B N 1
ATOM 3181 C CA . PRO B 1 197 ? -1.673 23.469 3.994 1 90.38 197 PRO B CA 1
ATOM 3182 C C . PRO B 1 197 ? -2.906 23.703 3.127 1 90.38 197 PRO B C 1
ATOM 3184 O O . PRO B 1 197 ? -3.127 23 2.146 1 90.38 197 PRO B O 1
ATOM 3187 N N . ILE B 1 198 ? -3.609 24.734 3.398 1 89.12 198 ILE B N 1
ATOM 3188 C CA . ILE B 1 198 ? -4.758 25.188 2.615 1 89.12 198 ILE B CA 1
ATOM 3189 C C . ILE B 1 198 ? -4.383 26.438 1.836 1 89.12 198 ILE B C 1
ATOM 3191 O O . ILE B 1 198 ? -3.84 27.391 2.402 1 89.12 198 ILE B O 1
ATOM 3195 N N . PRO B 1 199 ? -4.629 26.344 0.656 1 86.38 199 PRO B N 1
ATOM 3196 C CA . PRO B 1 199 ? -4.262 27.516 -0.142 1 86.38 199 PRO B CA 1
ATOM 3197 C C . PRO B 1 199 ? -4.988 28.781 0.3 1 86.38 199 PRO B C 1
ATOM 3199 O O . PRO B 1 199 ? -6.164 28.719 0.666 1 86.38 199 PRO B O 1
ATOM 3202 N N . GLU B 1 200 ? -4.25 29.859 0.199 1 85.31 200 GLU B N 1
ATOM 3203 C CA . GLU B 1 200 ? -4.789 31.156 0.587 1 85.31 200 GLU B CA 1
ATOM 3204 C C . GLU B 1 200 ? -5.992 31.531 -0.276 1 85.31 200 GLU B C 1
ATOM 3206 O O . GLU B 1 200 ? -6.914 32.219 0.194 1 85.31 200 GLU B O 1
ATOM 3211 N N . SER B 1 201 ? -5.973 31.125 -1.471 1 82.94 201 SER B N 1
ATOM 3212 C CA . SER B 1 201 ? -7.074 31.422 -2.379 1 82.94 201 SER B CA 1
ATOM 3213 C C . SER B 1 201 ? -8.383 30.812 -1.885 1 82.94 201 SER B C 1
ATOM 3215 O O . SER B 1 201 ? -9.461 31.328 -2.184 1 82.94 201 SER B O 1
ATOM 3217 N N . VAL B 1 202 ? -8.25 29.781 -1.151 1 81.94 202 VAL B N 1
ATOM 3218 C CA . VAL B 1 202 ? -9.422 29.109 -0.599 1 81.94 202 VAL B CA 1
ATOM 3219 C C . VAL B 1 202 ? -9.867 29.828 0.681 1 81.94 202 VAL B C 1
ATOM 3221 O O . VAL B 1 202 ? -11.047 30.141 0.844 1 81.94 202 VAL B O 1
ATOM 3224 N N . ILE B 1 203 ? -8.922 30.156 1.479 1 82 203 ILE B N 1
ATOM 3225 C CA . ILE B 1 203 ? -9.195 30.75 2.785 1 82 203 ILE B CA 1
ATOM 3226 C C . ILE B 1 203 ? -9.766 32.156 2.604 1 82 203 ILE B C 1
ATOM 3228 O O . ILE B 1 203 ? -10.633 32.562 3.373 1 82 203 ILE B O 1
ATOM 3232 N N . SER B 1 204 ? -9.281 32.781 1.645 1 82.06 204 SER B N 1
ATOM 3233 C CA . SER B 1 204 ? -9.695 34.188 1.43 1 82.06 204 SER B CA 1
ATOM 3234 C C . SER B 1 204 ? -11.18 34.25 1.092 1 82.06 204 SER B C 1
ATOM 3236 O O . SER B 1 204 ? -11.789 35.312 1.214 1 82.06 204 SER B O 1
ATOM 3238 N N . ARG B 1 205 ? -11.719 33.188 0.705 1 79.19 205 ARG B N 1
ATOM 3239 C CA . ARG B 1 205 ? -13.125 33.156 0.328 1 79.19 205 ARG B CA 1
ATOM 3240 C C . ARG B 1 205 ? -14.016 32.969 1.552 1 79.19 205 ARG B C 1
ATOM 3242 O O . ARG B 1 205 ? -15.234 33.125 1.465 1 79.19 205 ARG B O 1
ATOM 3249 N N . PHE B 1 206 ? -13.344 32.719 2.537 1 76.88 206 PHE B N 1
ATOM 3250 C CA . PHE B 1 206 ? -14.117 32.5 3.754 1 76.88 206 PHE B CA 1
ATOM 3251 C C . PHE B 1 206 ? -14.586 33.844 4.34 1 76.88 206 PHE B C 1
ATOM 3253 O O . PHE B 1 206 ? -13.812 34.781 4.434 1 76.88 206 PHE B O 1
ATOM 3260 N N . GLY B 1 207 ? -15.75 33.906 4.801 1 65 207 GLY B N 1
ATOM 3261 C CA . GLY B 1 207 ? -16.281 35.094 5.453 1 65 207 GLY B CA 1
ATOM 3262 C C . GLY B 1 207 ? -16.609 36.219 4.477 1 65 207 GLY B C 1
ATOM 3263 O O . GLY B 1 207 ? -16.875 37.344 4.891 1 65 207 GLY B O 1
ATOM 3264 N N . ALA B 1 208 ? -16.344 36 3.166 1 55.03 208 ALA B N 1
ATOM 3265 C CA . ALA B 1 208 ? -16.781 37.031 2.229 1 55.03 208 ALA B CA 1
ATOM 3266 C C . ALA B 1 208 ? -18.297 36.938 1.983 1 55.03 208 ALA B C 1
ATOM 3268 O O . ALA B 1 208 ? -18.891 35.875 2.111 1 55.03 208 ALA B O 1
#

Secondary structure (DSSP, 8-state):
---EEEE-SSS--EEEEEESTT---S----SSS------SSS--------EEEEE-HHHHHHH-HHHHHHHHTSHHHH--STT--EEEEEES--HHHHHHHHHHHTT--TT--S---HHHHHHHHHHHHHHT-HHHHHHHHHHHHHHHGGG--SSSSHHHHHHHHHHHHTT-HHHHHHHHHHHHHH--SS---TT----HHHHTTTT-/---EEEE-SSS--EEEEEESTT---S----TTS--TT--SSS--------EEEEE-HHHHHHH-HHHHHHHHSSTTTT--STT--EEEEEES--HHHHHHHHHHHTT--TT--S---HHHHHHHHHHHHHHT-HHHHHHHHHHHHHHHGGG--SSSSHHHHHHHHHHHHTT-HHHHHHHHHHHHHH--SS---TT----HHHHTTTT-